Protein 2W2K (pdb70)

Structure (mmCIF, N/CA/C/O backbone):
data_2W2K
#
_entry.id   2W2K
#
_cell.length_a   50.030
_cell.length_b   81.071
_cell.length_c   93.955
_cell.angle_alpha   90.00
_cell.angle_beta   96.27
_cell.angle_gamma   90.00
#
_symmetry.space_group_name_H-M   'P 1 21 1'
#
loop_
_entity.id
_entity.type
_entity.pdbx_description
1 polymer 'D-MANDELATE DEHYDROGENASE'
2 polymer 'D-MANDELATE DEHYDROGENASE'
3 water water
#
loop_
_atom_site.group_PDB
_atom_site.id
_atom_site.type_symbol
_atom_site.label_atom_id
_atom_site.label_alt_id
_atom_site.label_comp_id
_atom_site.label_asym_id
_atom_site.label_entity_id
_atom_site.label_seq_id
_atom_site.pdbx_PDB_ins_code
_atom_site.Cartn_x
_atom_site.Cartn_y
_atom_site.Cartn_z
_atom_site.occupancy
_atom_site.B_iso_or_equiv
_atom_site.auth_seq_id
_atom_site.auth_comp_id
_atom_site.auth_asym_id
_atom_site.auth_atom_id
_atom_site.pdbx_PDB_model_num
ATOM 1 N N . PRO A 1 2 ? 10.764 13.885 22.710 1.00 36.24 2 PRO A N 1
ATOM 2 C CA . PRO A 1 2 ? 11.671 12.739 22.968 1.00 34.23 2 PRO A CA 1
ATOM 3 C C . PRO A 1 2 ? 11.994 12.578 24.453 1.00 32.13 2 PRO A C 1
ATOM 4 O O . PRO A 1 2 ? 12.528 11.528 24.855 1.00 32.86 2 PRO A O 1
ATOM 6 N N . ARG A 1 3 ? 11.654 13.604 25.248 1.00 23.51 3 ARG A N 1
ATOM 7 C CA . ARG A 1 3 ? 11.740 13.563 26.728 1.00 19.79 3 ARG A CA 1
ATOM 8 C C . ARG A 1 3 ? 11.028 12.291 27.251 1.00 15.88 3 ARG A C 1
ATOM 9 O O . ARG A 1 3 ? 9.861 12.051 26.922 1.00 14.81 3 ARG A O 1
ATOM 17 N N . PRO A 1 4 ? 11.731 11.445 28.030 1.00 13.87 4 PRO A N 1
ATOM 18 C CA . PRO A 1 4 ? 10.988 10.336 28.668 1.00 11.65 4 PRO A CA 1
ATOM 19 C C . PRO A 1 4 ? 9.872 10.845 29.610 1.00 13.10 4 PRO A C 1
ATOM 20 O O . PRO A 1 4 ? 9.971 11.972 30.145 1.00 11.78 4 PRO A O 1
ATOM 24 N N . ARG A 1 5 ? 8.841 10.014 29.791 1.00 10.36 5 ARG A N 1
ATOM 25 C CA . ARG A 1 5 ? 7.606 10.342 30.531 1.00 8.96 5 ARG A CA 1
ATOM 26 C C . ARG A 1 5 ? 7.582 9.649 31.909 1.00 8.52 5 ARG A C 1
ATOM 27 O O . ARG A 1 5 ? 7.858 8.442 31.997 1.00 8.64 5 ARG A O 1
ATOM 35 N N . VAL A 1 6 ? 7.278 10.415 32.965 1.00 8.22 6 VAL A N 1
ATOM 36 C CA . VAL A 1 6 ? 7.350 9.926 34.370 1.00 5.88 6 VAL A CA 1
ATOM 37 C C . VAL A 1 6 ? 6.025 10.168 35.130 1.00 6.85 6 VAL A C 1
ATOM 38 O O . VAL A 1 6 ? 5.592 11.307 35.245 1.00 9.78 6 VAL A O 1
ATOM 42 N N . LEU A 1 7 ? 5.401 9.101 35.644 1.00 6.18 7 LEU A N 1
ATOM 43 C CA . LEU A 1 7 ? 4.182 9.219 36.450 1.00 8.65 7 LEU A CA 1
ATOM 44 C C . LEU A 1 7 ? 4.530 9.625 37.895 1.00 9.36 7 LEU A C 1
ATOM 45 O O . LEU A 1 7 ? 5.311 8.939 38.544 1.00 10.14 7 LEU A O 1
ATOM 50 N N . LEU A 1 8 ? 3.949 10.728 38.375 1.00 11.22 8 LEU A N 1
ATOM 51 C CA . LEU A 1 8 ? 4.156 11.210 39.752 1.00 10.31 8 LEU A CA 1
ATOM 52 C C . LEU A 1 8 ? 3.047 10.664 40.687 1.00 9.55 8 LEU A C 1
ATOM 53 O O . LEU A 1 8 ? 1.862 11.003 40.529 1.00 11.89 8 LEU A O 1
ATOM 58 N N . LEU A 1 9 ? 3.430 9.835 41.664 1.00 9.04 9 LEU A N 1
ATOM 59 C CA . LEU A 1 9 ? 2.466 9.291 42.624 1.00 13.36 9 LEU A CA 1
ATOM 60 C C . LEU A 1 9 ? 2.366 10.196 43.841 1.00 14.03 9 LEU A C 1
ATOM 61 O O . LEU A 1 9 ? 3.245 10.171 44.713 1.00 15.93 9 LEU A O 1
ATOM 66 N N . GLY A 1 10 ? 1.289 10.968 43.923 1.00 16.59 10 GLY A N 1
ATOM 67 C CA . GLY A 1 10 ? 1.111 11.891 45.060 1.00 16.21 10 GLY A CA 1
ATOM 68 C C . GLY A 1 10 ? 1.773 13.241 44.873 1.00 17.71 10 GLY A C 1
ATOM 69 O O . GLY A 1 10 ? 2.021 13.667 43.740 1.00 15.20 10 GLY A O 1
ATOM 70 N N . ASP A 1 11 ? 2.065 13.929 45.982 1.00 17.47 11 ASP A N 1
ATOM 71 C CA . ASP A 1 11 ? 2.544 15.325 45.940 1.00 16.83 11 ASP A CA 1
ATOM 72 C C . ASP A 1 11 ? 3.894 15.530 45.240 1.00 14.19 11 ASP A C 1
ATOM 73 O O . ASP A 1 11 ? 4.727 14.609 45.240 1.00 14.70 11 ASP A O 1
ATOM 78 N N . PRO A 1 12 ? 4.129 16.738 44.655 1.00 14.74 12 PRO A N 1
ATOM 79 C CA . PRO A 1 12 ? 5.444 17.134 44.142 1.00 13.76 12 PRO A CA 1
ATOM 80 C C . PRO A 1 12 ? 6.472 17.360 45.271 1.00 14.24 12 PRO A C 1
ATOM 81 O O . PRO A 1 12 ? 6.137 17.219 46.448 1.00 14.40 12 PRO A O 1
ATOM 85 N N . ALA A 1 13 ? 7.709 17.679 44.893 1.00 17.09 13 ALA A N 1
ATOM 86 C CA . ALA A 1 13 ? 8.811 17.842 45.831 1.00 17.72 13 ALA A CA 1
ATOM 87 C C . ALA A 1 13 ? 8.579 19.017 46.778 1.00 21.14 13 ALA A C 1
ATOM 88 O O . ALA A 1 13 ? 7.975 20.023 46.392 1.00 16.62 13 ALA A O 1
ATOM 90 N N . ARG A 1 14 ? 9.074 18.885 48.012 1.00 22.78 14 ARG A N 1
ATOM 91 C CA . ARG A 1 14 ? 8.910 19.925 49.046 1.00 21.89 14 ARG A CA 1
ATOM 92 C C . ARG A 1 14 ? 10.228 20.503 49.554 1.00 22.55 14 ARG A C 1
ATOM 93 O O . ARG A 1 14 ? 10.242 21.584 50.165 1.00 26.74 14 ARG A O 1
ATOM 101 N N . HIS A 1 15 ? 11.332 19.804 49.314 1.00 17.33 15 HIS A N 1
ATOM 102 C CA . HIS A 1 15 ? 12.620 20.197 49.901 1.00 19.43 15 HIS A CA 1
ATOM 103 C C . HIS A 1 15 ? 13.633 20.739 48.898 1.00 21.11 15 HIS A C 1
ATOM 104 O O . HIS A 1 15 ? 14.277 21.756 49.173 1.00 24.48 15 HIS A O 1
ATOM 111 N N . LEU A 1 16 ? 13.780 20.065 47.753 1.00 19.19 16 LEU A N 1
ATOM 112 C CA . LEU A 1 16 ? 14.818 20.397 46.766 1.00 17.62 16 LEU A CA 1
ATOM 113 C C . LEU A 1 16 ? 14.244 21.110 45.526 1.00 20.14 16 LEU A C 1
ATOM 114 O O . LEU A 1 16 ? 13.908 20.470 44.518 1.00 16.94 16 LEU A O 1
ATOM 119 N N . ASP A 1 17 ? 14.136 22.435 45.593 1.00 20.16 17 ASP A N 1
ATOM 120 C CA . ASP A 1 17 ? 13.398 23.184 44.565 1.00 23.42 17 ASP A CA 1
ATOM 121 C C . ASP A 1 17 ? 14.145 23.269 43.233 1.00 23.05 17 ASP A C 1
ATOM 122 O O . ASP A 1 17 ? 13.548 23.026 42.169 1.00 22.91 17 ASP A O 1
ATOM 127 N N . ASP A 1 18 ? 15.439 23.592 43.286 1.00 20.68 18 ASP A N 1
ATOM 128 C CA . ASP A 1 18 ? 16.285 23.629 42.075 1.00 22.69 18 ASP A CA 1
ATOM 129 C C . ASP A 1 18 ? 16.374 22.273 41.364 1.00 21.21 18 ASP A C 1
ATOM 130 O O . ASP A 1 18 ? 16.272 22.205 40.130 1.00 17.81 18 ASP A O 1
ATOM 135 N N . LEU A 1 19 ? 16.583 21.197 42.133 1.00 18.07 19 LEU A N 1
ATOM 136 C CA . LEU A 1 19 ? 16.692 19.856 41.532 1.00 16.36 19 LEU A CA 1
ATOM 137 C C . LEU A 1 19 ? 15.374 19.417 40.881 1.00 13.29 19 LEU A C 1
ATOM 138 O O . LEU A 1 19 ? 15.378 18.818 39.788 1.00 15.71 19 LEU A O 1
ATOM 143 N N . TRP A 1 20 ? 14.254 19.738 41.522 1.00 12.82 20 TRP A N 1
ATOM 144 C CA . TRP A 1 20 ? 12.925 19.391 40.988 1.00 14.60 20 TRP A CA 1
ATOM 145 C C . TRP A 1 20 ? 12.575 20.208 39.710 1.00 16.46 20 TRP A C 1
ATOM 146 O O . TRP A 1 20 ? 11.920 19.691 38.800 1.00 13.30 20 TRP A O 1
ATOM 157 N N . SER A 1 21 ? 12.984 21.480 39.659 1.00 17.52 21 SER A N 1
ATOM 158 C CA . SER A 1 21 ? 12.857 22.285 38.419 1.00 19.99 21 SER A CA 1
ATOM 159 C C . SER A 1 21 ? 13.640 21.698 37.226 1.00 17.97 21 SER A C 1
ATOM 160 O O . SER A 1 21 ? 13.132 21.630 36.092 1.00 18.00 21 SER A O 1
ATOM 163 N N . ASP A 1 22 ? 14.883 21.307 37.490 1.00 17.83 22 ASP A N 1
ATOM 164 C CA . ASP A 1 22 ? 15.747 20.602 36.538 1.00 16.90 22 ASP A CA 1
ATOM 165 C C . ASP A 1 22 ? 15.130 19.273 36.059 1.00 17.55 22 ASP A C 1
ATOM 166 O O . ASP A 1 22 ? 15.224 18.944 34.860 1.00 13.87 22 ASP A O 1
ATOM 171 N N . PHE A 1 23 ? 14.536 18.517 37.003 1.00 12.10 23 PHE A N 1
ATOM 172 C CA . PHE A 1 23 ? 13.901 17.206 36.698 1.00 12.95 23 PHE A CA 1
ATOM 173 C C . PHE A 1 23 ? 12.739 17.389 35.704 1.00 13.95 23 PHE A C 1
ATOM 174 O O . PHE A 1 23 ? 12.586 16.606 34.764 1.00 13.20 23 PHE A O 1
ATOM 182 N N . GLN A 1 24 ? 11.947 18.443 35.913 1.00 14.54 24 GLN A N 1
ATOM 183 C CA . GLN A 1 24 ? 10.761 18.748 35.080 1.00 17.45 24 GLN A CA 1
ATOM 184 C C . GLN A 1 24 ? 11.068 19.292 33.661 1.00 17.52 24 GLN A C 1
ATOM 185 O O . GLN A 1 24 ? 10.175 19.321 32.796 1.00 14.54 24 GLN A O 1
ATOM 191 N N . GLN A 1 25 ? 12.304 19.736 33.440 1.00 19.34 25 GLN A N 1
ATOM 192 C CA . GLN A 1 25 ? 12.817 20.082 32.106 1.00 21.79 25 GLN A CA 1
ATOM 193 C C . GLN A 1 25 ? 13.319 18.835 31.364 1.00 20.74 25 GLN A C 1
ATOM 194 O O . GLN A 1 25 ? 13.044 18.663 30.173 1.00 22.24 25 GLN A O 1
ATOM 200 N N . LYS A 1 26 ? 14.054 17.970 32.064 1.00 17.51 26 LYS A N 1
ATOM 201 C CA . LYS A 1 26 ? 14.598 16.741 31.457 1.00 13.79 26 LYS A CA 1
ATOM 202 C C . LYS A 1 26 ? 13.489 15.743 31.091 1.00 12.86 26 LYS A C 1
ATOM 203 O O . LYS A 1 26 ? 13.606 15.036 30.076 1.00 12.20 26 LYS A O 1
ATOM 209 N N . PHE A 1 27 ? 12.423 15.712 31.909 1.00 10.66 27 PHE A N 1
ATOM 210 C CA . PHE A 1 27 ? 11.370 14.687 31.829 1.00 10.42 27 PHE A CA 1
ATOM 211 C C . PHE A 1 27 ? 10.003 15.334 31.736 1.00 10.76 27 PHE A C 1
ATOM 212 O O . PHE A 1 27 ? 9.787 16.403 32.303 1.00 10.11 27 PHE A O 1
ATOM 220 N N . GLU A 1 28 ? 9.083 14.692 31.017 1.00 8.03 28 GLU A N 1
ATOM 221 C CA . GLU A 1 28 ? 7.638 15.041 31.094 1.00 8.90 28 GLU A CA 1
ATOM 222 C C . GLU A 1 28 ? 6.983 14.367 32.309 1.00 10.39 28 GLU A C 1
ATOM 223 O O . GLU A 1 28 ? 6.771 13.151 32.310 1.00 11.53 28 GLU A O 1
ATOM 229 N N . VAL A 1 29 ? 6.663 15.161 33.342 1.00 8.61 29 VAL A N 1
ATOM 230 C CA . VAL A 1 29 ? 6.089 14.633 34.588 1.00 9.15 29 VAL A CA 1
ATOM 231 C C . VAL A 1 29 ? 4.560 14.741 34.542 1.00 10.74 29 VAL A C 1
ATOM 232 O O . VAL A 1 29 ? 4.024 15.835 34.312 1.00 12.71 29 VAL A O 1
ATOM 236 N N . ILE A 1 30 ? 3.886 13.593 34.739 1.00 10.32 30 ILE A N 1
ATOM 237 C CA . ILE A 1 30 ? 2.422 13.420 34.668 1.00 11.80 30 ILE A CA 1
ATOM 238 C C . ILE A 1 30 ? 1.807 13.158 36.081 1.00 12.65 30 ILE A C 1
ATOM 239 O O . ILE A 1 30 ? 2.031 12.102 36.662 1.00 13.46 30 ILE A O 1
ATOM 244 N N . PRO A 1 31 ? 0.997 14.092 36.631 1.00 13.65 31 PRO A N 1
ATOM 245 C CA . PRO A 1 31 ? 0.359 13.781 37.927 1.00 14.01 31 PRO A CA 1
ATOM 246 C C . PRO A 1 31 ? -0.680 12.645 37.862 1.00 14.05 31 PRO A C 1
ATOM 247 O O . PRO A 1 31 ? -1.564 12.657 36.989 1.00 15.73 31 PRO A O 1
ATOM 251 N N . ALA A 1 32 ? -0.596 11.690 38.790 1.00 11.07 32 ALA A N 1
ATOM 252 C CA . ALA A 1 32 ? -1.545 10.565 38.829 1.00 12.56 32 ALA A CA 1
ATOM 253 C C . ALA A 1 32 ? -2.991 10.971 39.205 1.00 14.22 32 ALA A C 1
ATOM 254 O O . ALA A 1 32 ? -3.948 10.291 38.829 1.00 13.77 32 ALA A O 1
ATOM 256 N N . ASN A 1 33 ? -3.143 12.069 39.949 1.00 13.37 33 ASN A N 1
ATOM 257 C CA . ASN A 1 33 ? -4.479 12.526 40.407 1.00 17.70 33 ASN A CA 1
ATOM 258 C C . ASN A 1 33 ? -5.294 11.409 41.056 1.00 16.54 33 ASN A C 1
ATOM 259 O O . ASN A 1 33 ? -6.447 11.149 40.678 1.00 16.04 33 ASN A O 1
ATOM 264 N N . LEU A 1 34 ? -4.684 10.725 42.024 1.00 15.34 34 LEU A N 1
ATOM 265 C CA . LEU A 1 34 ? -5.268 9.504 42.607 1.00 15.53 34 LEU A CA 1
ATOM 266 C C . LEU A 1 34 ? -6.565 9.778 43.367 1.00 18.57 34 LEU A C 1
ATOM 267 O O . LEU A 1 34 ? -6.703 10.817 44.012 1.00 16.73 34 LEU A O 1
ATOM 272 N N . THR A 1 35 ? -7.507 8.846 43.262 1.00 17.68 35 THR A N 1
ATOM 273 C CA . THR A 1 35 ? -8.715 8.870 44.078 1.00 20.80 35 THR A CA 1
ATOM 274 C C . THR A 1 35 ? -8.712 7.622 44.954 1.00 20.17 35 THR A C 1
ATOM 275 O O . THR A 1 35 ? -8.471 7.722 46.161 1.00 21.87 35 THR A O 1
ATOM 279 N N . THR A 1 36 ? -8.913 6.453 44.339 1.00 19.15 36 THR A N 1
ATOM 280 C CA . THR A 1 36 ? -8.953 5.155 45.035 1.00 22.38 36 THR A CA 1
ATOM 281 C C . THR A 1 36 ? -8.122 4.099 44.302 1.00 22.19 36 THR A C 1
ATOM 282 O O . THR A 1 36 ? -7.727 4.311 43.144 1.00 20.09 36 THR A O 1
ATOM 286 N N . HIS A 1 37 ? -7.888 2.957 44.959 1.00 18.87 37 HIS A N 1
ATOM 287 C CA . HIS A 1 37 ? -7.133 1.848 44.364 1.00 20.57 37 HIS A CA 1
ATOM 288 C C . HIS A 1 37 ? -7.819 1.315 43.104 1.00 22.07 37 HIS A C 1
ATOM 289 O O . HIS A 1 37 ? -7.165 1.115 42.063 1.00 18.90 37 HIS A O 1
ATOM 296 N N . ASP A 1 38 ? -9.135 1.105 43.198 1.00 19.65 38 ASP A N 1
ATOM 297 C CA . ASP A 1 38 ? -9.928 0.615 42.077 1.00 23.20 38 ASP A CA 1
ATOM 298 C C . ASP A 1 38 ? -10.006 1.617 40.923 1.00 21.99 38 ASP A C 1
ATOM 299 O O . ASP A 1 38 ? -9.974 1.233 39.745 1.00 20.84 38 ASP A O 1
ATOM 304 N N . GLY A 1 39 ? -10.103 2.896 41.262 1.00 18.05 39 GLY A N 1
ATOM 305 C CA . GLY A 1 39 ? -10.072 3.969 40.257 1.00 20.78 39 GLY A CA 1
ATOM 306 C C . GLY A 1 39 ? -8.747 4.032 39.488 1.00 15.97 39 GLY A C 1
ATOM 307 O O . GLY A 1 39 ? -8.734 4.300 38.286 1.00 16.87 39 GLY A O 1
ATOM 308 N N . PHE A 1 40 ? -7.632 3.798 40.186 1.00 17.82 40 PHE A N 1
ATOM 309 C CA . PHE A 1 40 ? -6.275 3.786 39.561 1.00 16.21 40 PHE A CA 1
ATOM 310 C C . PHE A 1 40 ? -6.103 2.603 38.608 1.00 15.73 40 PHE A C 1
ATOM 311 O O . PHE A 1 40 ? -5.602 2.773 37.499 1.00 13.81 40 PHE A O 1
ATOM 319 N N . LYS A 1 41 ? -6.535 1.412 39.027 1.00 14.45 41 LYS A N 1
ATOM 320 C CA . LYS A 1 41 ? -6.562 0.235 38.141 1.00 16.20 41 LYS A CA 1
ATOM 321 C C . LYS A 1 41 ? -7.348 0.509 36.848 1.00 16.05 41 LYS A C 1
ATOM 322 O O . LYS A 1 41 ? -6.896 0.154 35.750 1.00 13.64 41 LYS A O 1
ATOM 328 N N . GLN A 1 42 ? -8.502 1.168 36.965 1.00 15.80 42 GLN A N 1
ATOM 329 C CA . GLN A 1 42 ? -9.327 1.444 35.765 1.00 16.31 42 GLN A CA 1
ATOM 330 C C . GLN A 1 42 ? -8.663 2.485 34.837 1.00 15.54 42 GLN A C 1
ATOM 331 O O . GLN A 1 42 ? -8.713 2.370 33.605 1.00 15.26 42 GLN A O 1
ATOM 337 N N . ALA A 1 43 ? -8.012 3.473 35.432 1.00 14.36 43 ALA A N 1
ATOM 338 C CA . ALA A 1 43 ? -7.262 4.474 34.656 1.00 15.25 43 ALA A CA 1
ATOM 339 C C . ALA A 1 43 ? -6.125 3.819 33.836 1.00 14.26 43 ALA A C 1
ATOM 340 O O . ALA A 1 43 ? -5.922 4.159 32.654 1.00 14.74 43 ALA A O 1
ATOM 342 N N . LEU A 1 44 ? -5.394 2.880 34.451 1.00 12.42 44 LEU A N 1
ATOM 343 C CA . LEU A 1 44 ? -4.375 2.080 33.735 1.00 14.39 44 LEU A CA 1
ATOM 344 C C . LEU A 1 44 ? -4.956 1.246 32.563 1.00 16.43 44 LEU A C 1
ATOM 345 O O . LEU A 1 44 ? -4.409 1.247 31.442 1.00 15.77 44 LEU A O 1
ATOM 350 N N . ARG A 1 45 ? -6.047 0.528 32.823 1.00 15.09 45 ARG A N 1
ATOM 351 C CA . ARG A 1 45 ? -6.715 -0.276 31.779 1.00 18.66 45 ARG A CA 1
ATOM 352 C C . ARG A 1 45 ? -7.149 0.577 30.587 1.00 15.01 45 ARG A C 1
ATOM 353 O O . ARG A 1 45 ? -7.093 0.127 29.439 1.00 18.10 45 ARG A O 1
ATOM 361 N N . GLU A 1 46 ? -7.596 1.799 30.865 1.00 17.09 46 GLU A N 1
ATOM 362 C CA . GLU A 1 46 ? -8.091 2.703 29.820 1.00 19.55 46 GLU A CA 1
ATOM 363 C C . GLU A 1 46 ? -6.985 3.530 29.149 1.00 17.52 46 GLU A C 1
ATOM 364 O O . GLU A 1 46 ? -7.284 4.406 28.315 1.00 16.26 46 GLU A O 1
ATOM 370 N N . LYS A 1 47 ? -5.730 3.275 29.528 1.00 14.77 47 LYS A N 1
ATOM 371 C CA . LYS A 1 47 ? -4.558 4.032 29.020 1.00 15.42 47 LYS A CA 1
ATOM 372 C C . LYS A 1 47 ? -4.685 5.541 29.242 1.00 13.87 47 LYS A C 1
ATOM 373 O O . LYS A 1 47 ? -4.269 6.337 28.399 1.00 15.06 47 LYS A O 1
ATOM 379 N N . ARG A 1 48 ? -5.229 5.939 30.397 1.00 14.74 48 ARG A N 1
ATOM 380 C CA . ARG A 1 48 ? -5.511 7.357 30.674 1.00 14.42 48 ARG A CA 1
ATOM 381 C C . ARG A 1 48 ? -4.253 8.232 30.625 1.00 14.49 48 ARG A C 1
ATOM 382 O O . ARG A 1 48 ? -4.319 9.372 30.166 1.00 15.87 48 ARG A O 1
ATOM 390 N N . TYR A 1 49 ? -3.125 7.697 31.106 1.00 11.37 49 TYR A N 1
ATOM 391 C CA . TYR A 1 49 ? -1.849 8.448 31.204 1.00 11.66 49 TYR A CA 1
ATOM 392 C C . TYR A 1 49 ? -0.915 8.294 29.975 1.00 11.06 49 TYR A C 1
ATOM 393 O O . TYR A 1 49 ? 0.153 8.934 29.913 1.00 11.55 49 TYR A O 1
ATOM 402 N N . GLY A 1 50 ? -1.302 7.461 29.010 1.00 10.31 50 GLY A N 1
ATOM 403 C CA . GLY A 1 50 ? -0.417 7.159 27.854 1.00 10.44 50 GLY A CA 1
ATOM 404 C C . GLY A 1 50 ? 0.720 6.221 28.269 1.00 12.03 50 GLY A C 1
ATOM 405 O O . GLY A 1 50 ? 0.744 5.744 29.405 1.00 10.57 50 GLY A O 1
ATOM 406 N N . ASP A 1 51 ? 1.661 5.959 27.358 1.00 9.52 51 ASP A N 1
ATOM 407 C CA . ASP A 1 51 ? 2.870 5.162 27.686 1.00 9.82 51 ASP A CA 1
ATOM 408 C C . ASP A 1 51 ? 3.815 6.019 28.532 1.00 9.27 51 ASP A C 1
ATOM 409 O O . ASP A 1 51 ? 4.173 7.135 28.113 1.00 11.47 51 ASP A O 1
ATOM 414 N N . PHE A 1 52 ? 4.227 5.500 29.695 1.00 9.42 52 PHE A N 1
ATOM 415 C CA . PHE A 1 52 ? 5.301 6.133 30.504 1.00 7.11 52 PHE A CA 1
ATOM 416 C C . PHE A 1 52 ? 6.444 5.141 30.801 1.00 9.54 52 PHE A C 1
ATOM 417 O O . PHE A 1 52 ? 6.224 3.920 30.796 1.00 9.94 52 PHE A O 1
ATOM 425 N N . GLU A 1 53 ? 7.643 5.684 31.062 1.00 7.99 53 GLU A N 1
ATOM 426 C CA . GLU A 1 53 ? 8.877 4.891 31.238 1.00 9.12 53 GLU A CA 1
ATOM 427 C C . GLU A 1 53 ? 9.358 4.800 32.696 1.00 11.66 53 GLU A C 1
ATOM 428 O O . GLU A 1 53 ? 10.193 3.945 33.028 1.00 6.51 53 GLU A O 1
ATOM 434 N N . ALA A 1 54 ? 8.812 5.653 33.567 1.00 9.02 54 ALA A N 1
ATOM 435 C CA . ALA A 1 54 ? 9.201 5.616 34.986 1.00 7.77 54 ALA A CA 1
ATOM 436 C C . ALA A 1 54 ? 8.048 6.030 35.894 1.00 9.68 54 ALA A C 1
ATOM 437 O O . ALA A 1 54 ? 7.099 6.700 35.449 1.00 8.71 54 ALA A O 1
ATOM 439 N N . ILE A 1 55 ? 8.141 5.627 37.169 1.00 6.96 55 ILE A N 1
ATOM 440 C CA . ILE A 1 55 ? 7.246 6.115 38.241 1.00 7.64 55 ILE A CA 1
ATOM 441 C C . ILE A 1 55 ? 8.137 6.686 39.354 1.00 8.97 55 ILE A C 1
ATOM 442 O O . ILE A 1 55 ? 9.165 6.070 39.701 1.00 7.71 55 ILE A O 1
ATOM 447 N N . ILE A 1 56 ? 7.761 7.853 39.902 1.00 8.41 56 ILE A N 1
ATOM 448 C CA . ILE A 1 56 ? 8.465 8.439 41.075 1.00 9.89 56 ILE A CA 1
ATOM 449 C C . ILE A 1 56 ? 7.518 8.663 42.271 1.00 10.86 56 ILE A C 1
ATOM 450 O O . ILE A 1 56 ? 6.337 9.018 42.098 1.00 8.40 56 ILE A O 1
ATOM 455 N N . LYS A 1 57 ? 8.035 8.450 43.483 1.00 8.70 57 LYS A N 1
ATOM 456 C CA . LYS A 1 57 ? 7.230 8.531 44.729 1.00 12.08 57 LYS A CA 1
ATOM 457 C C . LYS A 1 57 ? 8.098 9.238 45.775 1.00 10.54 57 LYS A C 1
ATOM 458 O O . LYS A 1 57 ? 9.059 8.645 46.299 1.00 7.94 57 LYS A O 1
ATOM 464 N N . LEU A 1 58 ? 7.794 10.517 46.039 1.00 12.27 58 LEU A N 1
ATOM 465 C CA . LEU A 1 58 ? 8.757 11.426 46.697 1.00 13.49 58 LEU A CA 1
ATOM 466 C C . LEU A 1 58 ? 8.766 11.418 48.247 1.00 11.56 58 LEU A C 1
ATOM 467 O O . LEU A 1 58 ? 9.687 11.968 48.862 1.00 15.75 58 LEU A O 1
ATOM 472 N N . ALA A 1 59 ? 7.784 10.767 48.854 1.00 14.42 59 ALA A N 1
ATOM 473 C CA . ALA A 1 59 ? 7.748 10.609 50.327 1.00 12.72 59 ALA A CA 1
ATOM 474 C C . ALA A 1 59 ? 7.024 9.333 50.698 1.00 12.15 59 ALA A C 1
ATOM 475 O O . ALA A 1 59 ? 6.193 8.855 49.939 1.00 10.96 59 ALA A O 1
ATOM 477 N N . VAL A 1 60 ? 7.314 8.815 51.894 1.00 12.53 60 VAL A N 1
ATOM 478 C CA . VAL A 1 60 ? 6.661 7.608 52.425 1.00 13.12 60 VAL A CA 1
ATOM 479 C C . VAL A 1 60 ? 5.126 7.679 52.483 1.00 13.58 60 VAL A C 1
ATOM 480 O O . VAL A 1 60 ? 4.442 6.712 52.138 1.00 16.52 60 VAL A O 1
ATOM 484 N N . GLU A 1 61 ? 4.607 8.829 52.912 1.00 17.13 61 GLU A N 1
ATOM 485 C CA . GLU A 1 61 ? 3.173 9.053 53.090 1.00 18.64 61 GLU A CA 1
ATOM 486 C C . GLU A 1 61 ? 2.439 9.496 51.807 1.00 18.70 61 GLU A C 1
ATOM 487 O O . GLU A 1 61 ? 1.222 9.725 51.839 1.00 19.82 61 GLU A O 1
ATOM 493 N N . ASN A 1 62 ? 3.178 9.638 50.703 1.00 16.28 62 ASN A N 1
ATOM 494 C CA . ASN A 1 62 ? 2.615 10.073 49.405 1.00 17.02 62 ASN A CA 1
ATOM 495 C C . ASN A 1 62 ? 2.085 8.872 48.601 1.00 16.73 62 ASN A C 1
ATOM 496 O O . ASN A 1 62 ? 2.757 7.821 48.532 1.00 16.50 62 ASN A O 1
ATOM 501 N N . GLY A 1 63 ? 0.909 9.035 47.969 1.00 15.07 63 GLY A N 1
ATOM 502 C CA . GLY A 1 63 ? 0.362 8.047 47.034 1.00 15.63 63 GLY A CA 1
ATOM 503 C C . GLY A 1 63 ? -0.227 6.786 47.650 1.00 18.51 63 GLY A C 1
ATOM 504 O O . GLY A 1 63 ? -0.332 5.735 46.988 1.00 17.26 63 GLY A O 1
ATOM 505 N N . THR A 1 64 ? -0.622 6.881 48.918 1.00 17.24 64 THR A N 1
ATOM 506 C CA . THR A 1 64 ? -1.148 5.720 49.631 1.00 16.34 64 THR A CA 1
ATOM 507 C C . THR A 1 64 ? -2.513 5.276 49.094 1.00 17.38 64 THR A C 1
ATOM 508 O O . THR A 1 64 ? -2.909 4.118 49.300 1.00 16.94 64 THR A O 1
ATOM 512 N N . GLU A 1 65 ? -3.211 6.178 48.394 1.00 17.34 65 GLU A N 1
ATOM 513 C CA . GLU A 1 65 ? -4.504 5.854 47.747 1.00 20.24 65 GLU A CA 1
ATOM 514 C C . GLU A 1 65 ? -4.404 4.719 46.712 1.00 20.70 65 GLU A C 1
ATOM 515 O O . GLU A 1 65 ? -5.392 4.047 46.405 1.00 20.95 65 GLU A O 1
ATOM 521 N N . SER A 1 66 ? -3.199 4.498 46.195 1.00 19.58 66 SER A N 1
ATOM 522 C CA . SER A 1 66 ? -2.972 3.468 45.187 1.00 20.80 66 SER A CA 1
ATOM 523 C C . SER A 1 66 ? -2.775 2.076 45.789 1.00 20.82 66 SER A C 1
ATOM 524 O O . SER A 1 66 ? -2.802 1.080 45.060 1.00 17.86 66 SER A O 1
ATOM 527 N N . TYR A 1 67 ? -2.578 1.998 47.111 1.00 18.91 67 TYR A N 1
ATOM 528 C CA . TYR A 1 67 ? -2.197 0.730 47.737 1.00 19.58 67 TYR A CA 1
ATOM 529 C C . TYR A 1 67 ? -3.355 -0.280 47.721 1.00 17.61 67 TYR A C 1
ATOM 530 O O . TYR A 1 67 ? -4.507 0.117 47.857 1.00 18.41 67 TYR A O 1
ATOM 539 N N . PRO A 1 68 ? -3.050 -1.589 47.586 1.00 18.48 68 PRO A N 1
ATOM 540 C CA . PRO A 1 68 ? -1.720 -2.194 47.455 1.00 18.46 68 PRO A CA 1
ATOM 541 C C . PRO A 1 68 ? -1.227 -2.284 46.004 1.00 18.39 68 PRO A C 1
ATOM 542 O O . PRO A 1 68 ? -2.043 -2.363 45.076 1.00 14.99 68 PRO A O 1
ATOM 546 N N . TRP A 1 69 ? 0.098 -2.282 45.830 1.00 17.30 69 TRP A N 1
ATOM 547 C CA . TRP A 1 69 ? 0.730 -2.638 44.558 1.00 14.76 69 TRP A CA 1
ATOM 548 C C . TRP A 1 69 ? 0.830 -4.160 44.439 1.00 15.64 69 TRP A C 1
ATOM 549 O O . TRP A 1 69 ? 1.916 -4.734 44.534 1.00 12.47 69 TRP A O 1
ATOM 560 N N . ASN A 1 70 ? -0.324 -4.802 44.230 1.00 16.04 70 ASN A N 1
ATOM 561 C CA . ASN A 1 70 ? -0.415 -6.260 44.085 1.00 17.45 70 ASN A CA 1
ATOM 562 C C . ASN A 1 70 ? -0.215 -6.718 42.631 1.00 19.36 70 ASN A C 1
ATOM 563 O O . ASN A 1 70 ? -0.081 -5.887 41.726 1.00 17.42 70 ASN A O 1
ATOM 568 N N . ALA A 1 71 ? -0.173 -8.032 42.411 1.00 20.08 71 ALA A N 1
ATOM 569 C CA . ALA A 1 71 ? 0.068 -8.559 41.063 1.00 19.03 71 ALA A CA 1
ATOM 570 C C . ALA A 1 71 ? -1.056 -8.115 40.132 1.00 18.56 71 ALA A C 1
ATOM 571 O O . ALA A 1 71 ? -0.816 -7.845 38.941 1.00 19.50 71 ALA A O 1
ATOM 573 N N . ASP A 1 72 ? -2.266 -7.992 40.689 1.00 17.04 72 ASP A N 1
ATOM 574 C CA . ASP A 1 72 ? -3.445 -7.584 39.897 1.00 19.45 72 ASP A CA 1
ATOM 575 C C . ASP A 1 72 ? -3.276 -6.184 39.285 1.00 20.58 72 ASP A C 1
ATOM 576 O O . ASP A 1 72 ? -3.458 -5.999 38.079 1.00 18.63 72 ASP A O 1
ATOM 581 N N . LEU A 1 73 ? -2.927 -5.207 40.120 1.00 17.56 73 LEU A N 1
ATOM 582 C CA . LEU A 1 73 ? -2.669 -3.847 39.641 1.00 15.72 73 LEU A CA 1
ATOM 583 C C . LEU A 1 73 ? -1.476 -3.793 38.669 1.00 14.08 73 LEU A C 1
ATOM 584 O O . LEU A 1 73 ? -1.516 -3.105 37.624 1.00 13.42 73 LEU A O 1
ATOM 589 N N . ILE A 1 74 ? -0.408 -4.502 39.019 1.00 15.94 74 ILE A N 1
ATOM 590 C CA . ILE A 1 74 ? 0.837 -4.484 38.227 1.00 14.88 74 ILE A CA 1
ATOM 591 C C . ILE A 1 74 ? 0.628 -5.002 36.784 1.00 15.43 74 ILE A C 1
ATOM 592 O O . ILE A 1 74 ? 1.340 -4.587 35.845 1.00 12.53 74 ILE A O 1
ATOM 597 N N . SER A 1 75 ? -0.342 -5.904 36.616 1.00 15.01 75 SER A N 1
ATOM 598 C CA . SER A 1 75 ? -0.658 -6.502 35.305 1.00 16.23 75 SER A CA 1
ATOM 599 C C . SER A 1 75 ? -1.226 -5.488 34.289 1.00 17.70 75 SER A C 1
ATOM 600 O O . SER A 1 75 ? -1.208 -5.732 33.064 1.00 18.72 75 SER A O 1
ATOM 603 N N . HIS A 1 76 ? -1.700 -4.346 34.780 1.00 14.70 76 HIS A N 1
ATOM 604 C CA . HIS A 1 76 ? -2.212 -3.271 33.907 1.00 14.40 76 HIS A CA 1
ATOM 605 C C . HIS A 1 76 ? -1.225 -2.139 33.556 1.00 15.30 76 HIS A C 1
ATOM 606 O O . HIS A 1 76 ? -1.593 -1.192 32.836 1.00 12.91 76 HIS A O 1
ATOM 613 N N . LEU A 1 77 ? 0.022 -2.227 34.027 1.00 12.68 77 LEU A N 1
ATOM 614 C CA . LEU A 1 77 ? 1.011 -1.165 33.717 1.00 11.79 77 LEU A CA 1
ATOM 615 C C . LEU A 1 77 ? 1.426 -1.211 32.230 1.00 13.16 77 LEU A C 1
ATOM 616 O O . LEU A 1 77 ? 1.470 -2.313 31.633 1.00 11.92 77 LEU A O 1
ATOM 621 N N . PRO A 1 78 ? 1.722 -0.038 31.626 1.00 11.82 78 PRO A N 1
ATOM 622 C CA . PRO A 1 78 ? 2.091 -0.049 30.196 1.00 9.93 78 PRO A CA 1
ATOM 623 C C . PRO A 1 78 ? 3.414 -0.789 29.909 1.00 12.82 78 PRO A C 1
ATOM 624 O O . PRO A 1 78 ? 4.334 -0.787 30.748 1.00 10.46 78 PRO A O 1
ATOM 628 N N . SER A 1 79 ? 3.487 -1.423 28.730 1.00 11.33 79 SER A N 1
ATOM 629 C CA . SER A 1 79 ? 4.676 -2.181 28.288 1.00 12.38 79 SER A CA 1
ATOM 630 C C . SER A 1 79 ? 5.969 -1.361 28.151 1.00 11.66 79 SER A C 1
ATOM 631 O O . SER A 1 79 ? 7.071 -1.934 28.071 1.00 12.58 79 SER A O 1
ATOM 634 N N . SER A 1 80 ? 5.831 -0.036 28.146 1.00 9.03 80 SER A N 1
ATOM 635 C CA . SER A 1 80 ? 6.956 0.921 28.046 1.00 7.99 80 SER A CA 1
ATOM 636 C C . SER A 1 80 ? 7.723 1.104 29.366 1.00 6.37 80 SER A C 1
ATOM 637 O O . SER A 1 80 ? 8.819 1.675 29.376 1.00 7.34 80 SER A O 1
ATOM 640 N N . LEU A 1 81 ? 7.154 0.626 30.478 1.00 6.91 81 LEU A N 1
ATOM 641 C CA . LEU A 1 81 ? 7.702 0.936 31.811 1.00 7.48 81 LEU A CA 1
ATOM 642 C C . LEU A 1 81 ? 9.050 0.227 32.107 1.00 8.33 81 LEU A C 1
ATOM 643 O O . LEU A 1 81 ? 9.170 -1.005 31.961 1.00 8.82 81 LEU A O 1
ATOM 648 N N . LYS A 1 82 ? 10.050 1.012 32.516 1.00 9.47 82 LYS A N 1
ATOM 649 C CA . LYS A 1 82 ? 11.383 0.477 32.809 1.00 10.72 82 LYS A CA 1
ATOM 650 C C . LYS A 1 82 ? 11.822 0.543 34.289 1.00 10.93 82 LYS A C 1
ATOM 651 O O . LYS A 1 82 ? 12.606 -0.320 34.727 1.00 11.00 82 LYS A O 1
ATOM 657 N N . VAL A 1 83 ? 11.397 1.581 35.028 1.00 7.95 83 VAL A N 1
ATOM 658 C CA . VAL A 1 83 ? 11.936 1.819 36.407 1.00 8.45 83 VAL A CA 1
ATOM 659 C C . VAL A 1 83 ? 10.933 2.533 37.357 1.00 9.69 83 VAL A C 1
ATOM 660 O O . VAL A 1 83 ? 10.151 3.362 36.897 1.00 8.68 83 VAL A O 1
ATOM 664 N N . PHE A 1 84 ? 10.955 2.178 38.658 1.00 8.66 84 PHE A N 1
ATOM 665 C CA . PHE A 1 84 ? 10.096 2.764 39.718 1.00 9.71 84 PHE A CA 1
ATOM 666 C C . PHE A 1 84 ? 11.067 3.102 40.869 1.00 11.43 84 PHE A C 1
ATOM 667 O O . PHE A 1 84 ? 11.703 2.194 41.428 1.00 9.42 84 PHE A O 1
ATOM 675 N N . ALA A 1 85 ? 11.192 4.393 41.207 1.00 8.53 85 ALA A N 1
ATOM 676 C CA . ALA A 1 85 ? 12.031 4.829 42.348 1.00 10.25 85 ALA A CA 1
ATOM 677 C C . ALA A 1 85 ? 11.176 5.446 43.467 1.00 10.63 85 ALA A C 1
ATOM 678 O O . ALA A 1 85 ? 10.304 6.286 43.190 1.00 9.24 85 ALA A O 1
ATOM 680 N N . ALA A 1 86 ? 11.448 5.055 44.724 1.00 11.43 86 ALA A N 1
ATOM 681 C CA . ALA A 1 86 ? 10.615 5.442 45.873 1.00 10.36 86 ALA A CA 1
ATOM 682 C C . ALA A 1 86 ? 11.410 5.880 47.105 1.00 10.83 86 ALA A C 1
ATOM 683 O O . ALA A 1 86 ? 12.477 5.321 47.401 1.00 9.97 86 ALA A O 1
ATOM 685 N N . ALA A 1 87 ? 10.865 6.871 47.812 1.00 11.48 87 ALA A N 1
ATOM 686 C CA . ALA A 1 87 ? 11.344 7.300 49.136 1.00 10.66 87 ALA A CA 1
ATOM 687 C C . ALA A 1 87 ? 11.221 6.147 50.148 1.00 11.99 87 ALA A C 1
ATOM 688 O O . ALA A 1 87 ? 10.355 5.278 49.993 1.00 14.12 87 ALA A O 1
ATOM 690 N N . GLY A 1 88 ? 12.036 6.173 51.207 1.00 12.19 88 GLY A N 1
ATOM 691 C CA . GLY A 1 88 ? 11.935 5.176 52.291 1.00 14.87 88 GLY A CA 1
ATOM 692 C C . GLY A 1 88 ? 12.858 3.976 52.107 1.00 19.79 88 GLY A C 1
ATOM 693 O O . GLY A 1 88 ? 13.406 3.763 51.021 1.00 15.84 88 GLY A O 1
ATOM 694 N N . ALA A 1 89 ? 13.028 3.193 53.172 1.00 17.79 89 ALA A N 1
ATOM 695 C CA . ALA A 1 89 ? 13.785 1.953 53.101 1.00 21.46 89 ALA A CA 1
ATOM 696 C C . ALA A 1 89 ? 12.850 0.751 52.880 1.00 22.83 89 ALA A C 1
ATOM 697 O O . ALA A 1 89 ? 13.137 -0.140 52.065 1.00 23.22 89 ALA A O 1
ATOM 699 N N . GLY A 1 90 ? 11.719 0.742 53.587 1.00 22.74 90 GLY A N 1
ATOM 700 C CA . GLY A 1 90 ? 10.743 -0.346 53.476 1.00 22.84 90 GLY A CA 1
ATOM 701 C C . GLY A 1 90 ? 9.797 -0.212 52.288 1.00 22.62 90 GLY A C 1
ATOM 702 O O . GLY A 1 90 ? 9.577 0.890 51.776 1.00 21.45 90 GLY A O 1
ATOM 703 N N . PHE A 1 91 ? 9.226 -1.341 51.864 1.00 21.44 91 PHE A N 1
ATOM 704 C CA . PHE A 1 91 ? 8.233 -1.366 50.772 1.00 20.96 91 PHE A CA 1
ATOM 705 C C . PHE A 1 91 ? 7.200 -2.512 50.946 1.00 21.28 91 PHE A C 1
ATOM 706 O O . PHE A 1 91 ? 6.976 -3.312 50.028 1.00 22.20 91 PHE A O 1
ATOM 714 N N . ASP A 1 92 ? 6.581 -2.569 52.132 1.00 19.69 92 ASP A N 1
ATOM 715 C CA . ASP A 1 92 ? 5.551 -3.580 52.485 1.00 22.61 92 ASP A CA 1
ATOM 716 C C . ASP A 1 92 ? 4.314 -3.573 51.579 1.00 21.12 92 ASP A C 1
ATOM 717 O O . ASP A 1 92 ? 3.653 -4.602 51.404 1.00 21.77 92 ASP A O 1
ATOM 722 N N . TRP A 1 93 ? 4.006 -2.399 51.035 1.00 17.66 93 TRP A N 1
ATOM 723 C CA . TRP A 1 93 ? 2.876 -2.182 50.135 1.00 17.72 93 TRP A CA 1
ATOM 724 C C . TRP A 1 93 ? 3.094 -2.729 48.707 1.00 16.33 93 TRP A C 1
ATOM 725 O O . TRP A 1 93 ? 2.173 -2.637 47.881 1.00 16.93 93 TRP A O 1
ATOM 736 N N . LEU A 1 94 ? 4.288 -3.282 48.434 1.00 13.59 94 LEU A N 1
ATOM 737 C CA . LEU A 1 94 ? 4.720 -3.667 47.069 1.00 16.04 94 LEU A CA 1
ATOM 738 C C . LEU A 1 94 ? 5.063 -5.150 46.903 1.00 15.97 94 LEU A C 1
ATOM 739 O O . LEU A 1 94 ? 5.890 -5.687 47.657 1.00 16.61 94 LEU A O 1
ATOM 744 N N . ASP A 1 95 ? 4.475 -5.794 45.889 1.00 14.48 95 ASP A N 1
ATOM 745 C CA . ASP A 1 95 ? 4.884 -7.150 45.483 1.00 15.53 95 ASP A CA 1
ATOM 746 C C . ASP A 1 95 ? 6.052 -7.034 44.494 1.00 14.41 95 ASP A C 1
ATOM 747 O O . ASP A 1 95 ? 5.838 -6.920 43.265 1.00 15.68 95 ASP A O 1
ATOM 752 N N . LEU A 1 96 ? 7.276 -7.014 45.037 1.00 13.96 96 LEU A N 1
ATOM 753 C CA . LEU A 1 96 ? 8.507 -6.770 44.249 1.00 15.79 96 LEU A CA 1
ATOM 754 C C . LEU A 1 96 ? 8.789 -7.884 43.237 1.00 16.71 96 LEU A C 1
ATOM 755 O O . LEU A 1 96 ? 9.176 -7.597 42.094 1.00 14.86 96 LEU A O 1
ATOM 760 N N . ASP A 1 97 ? 8.598 -9.146 43.642 1.00 12.33 97 ASP A N 1
ATOM 761 C CA . ASP A 1 97 ? 8.707 -10.269 42.692 1.00 15.97 97 ASP A CA 1
ATOM 762 C C . ASP A 1 97 ? 7.768 -10.108 41.464 1.00 14.28 97 ASP A C 1
ATOM 763 O O . ASP A 1 97 ? 8.188 -10.340 40.331 1.00 16.59 97 ASP A O 1
ATOM 768 N N . ALA A 1 98 ? 6.520 -9.697 41.681 1.00 14.17 98 ALA A N 1
ATOM 769 C CA . ALA A 1 98 ? 5.585 -9.486 40.570 1.00 15.36 98 ALA A CA 1
ATOM 770 C C . ALA A 1 98 ? 6.017 -8.320 39.653 1.00 15.48 98 ALA A C 1
ATOM 771 O O . ALA A 1 98 ? 5.888 -8.407 38.423 1.00 13.09 98 ALA A O 1
ATOM 773 N N . LEU A 1 99 ? 6.519 -7.240 40.256 1.00 12.68 99 LEU A N 1
ATOM 774 C CA . LEU A 1 99 ? 7.058 -6.092 39.492 1.00 11.96 99 LEU A CA 1
ATOM 775 C C . LEU A 1 99 ? 8.273 -6.509 38.613 1.00 8.66 99 LEU A C 1
ATOM 776 O O . LEU A 1 99 ? 8.330 -6.177 37.418 1.00 10.18 99 LEU A O 1
ATOM 781 N N . ASN A 1 100 ? 9.204 -7.272 39.199 1.00 11.11 100 ASN A N 1
ATOM 782 C CA . ASN A 1 100 ? 10.401 -7.764 38.496 1.00 11.58 100 ASN A CA 1
ATOM 783 C C . ASN A 1 100 ? 10.053 -8.779 37.372 1.00 10.71 100 ASN A C 1
ATOM 784 O O . ASN A 1 100 ? 10.715 -8.815 36.316 1.00 11.87 100 ASN A O 1
ATOM 789 N N . GLU A 1 101 ? 9.030 -9.598 37.606 1.00 13.97 101 GLU A N 1
ATOM 790 C CA . GLU A 1 101 ? 8.555 -10.557 36.581 1.00 15.43 101 GLU A CA 1
ATOM 791 C C . GLU A 1 101 ? 8.013 -9.848 35.323 1.00 17.30 101 GLU A C 1
ATOM 792 O O . GLU A 1 101 ? 8.063 -10.398 34.216 1.00 17.57 101 GLU A O 1
ATOM 798 N N . ARG A 1 102 ? 7.492 -8.634 35.498 1.00 17.38 102 ARG A N 1
ATOM 799 C CA . ARG A 1 102 ? 7.058 -7.793 34.369 1.00 16.25 102 ARG A CA 1
ATOM 800 C C . ARG A 1 102 ? 8.195 -6.965 33.752 1.00 15.72 102 ARG A C 1
ATOM 801 O O . ARG A 1 102 ? 7.958 -6.123 32.875 1.00 16.04 102 ARG A O 1
ATOM 809 N N . GLY A 1 103 ? 9.426 -7.227 34.190 1.00 13.23 103 GLY A N 1
ATOM 810 C CA . GLY A 1 103 ? 10.640 -6.602 33.617 1.00 12.70 103 GLY A CA 1
ATOM 811 C C . GLY A 1 103 ? 10.948 -5.184 34.098 1.00 13.79 103 GLY A C 1
ATOM 812 O O . GLY A 1 103 ? 11.788 -4.493 33.499 1.00 14.63 103 GLY A O 1
ATOM 813 N N . VAL A 1 104 ? 10.308 -4.770 35.201 1.00 10.27 104 VAL A N 1
ATOM 814 C CA . VAL A 1 104 ? 10.496 -3.411 35.786 1.00 9.65 104 VAL A CA 1
ATOM 815 C C . VAL A 1 104 ? 11.521 -3.383 36.955 1.00 11.07 104 VAL A C 1
ATOM 816 O O . VAL A 1 104 ? 11.390 -4.164 37.935 1.00 9.41 104 VAL A O 1
ATOM 820 N N . ALA A 1 105 ? 12.518 -2.485 36.847 1.00 8.85 105 ALA A N 1
ATOM 821 C CA . ALA A 1 105 ? 13.553 -2.270 37.887 1.00 9.31 105 ALA A CA 1
ATOM 822 C C . ALA A 1 105 ? 13.014 -1.420 39.011 1.00 9.48 105 ALA A C 1
ATOM 823 O O . ALA A 1 105 ? 12.287 -0.455 38.758 1.00 9.95 105 ALA A O 1
ATOM 825 N N . PHE A 1 106 ? 13.364 -1.777 40.255 1.00 10.24 106 PHE A N 1
ATOM 826 C CA . PHE A 1 106 ? 12.985 -0.982 41.443 1.00 8.71 106 PHE A CA 1
ATOM 827 C C . PHE A 1 106 ? 14.221 -0.383 42.168 1.00 9.51 106 PHE A C 1
ATOM 828 O O . PHE A 1 106 ? 15.288 -0.999 42.214 1.00 11.88 106 PHE A O 1
ATOM 836 N N . ALA A 1 107 ? 14.075 0.846 42.677 1.00 9.51 107 ALA A N 1
ATOM 837 C CA . ALA A 1 107 ? 15.040 1.433 43.612 1.00 8.47 107 ALA A CA 1
ATOM 838 C C . ALA A 1 107 ? 14.292 1.934 44.857 1.00 9.39 107 ALA A C 1
ATOM 839 O O . ALA A 1 107 ? 13.297 2.662 44.740 1.00 8.90 107 ALA A O 1
ATOM 841 N N . ASN A 1 108 ? 14.743 1.542 46.055 1.00 9.27 108 ASN A N 1
ATOM 842 C CA . ASN A 1 108 ? 14.309 2.279 47.262 1.00 7.94 108 ASN A CA 1
ATOM 843 C C . ASN A 1 108 ? 15.257 3.473 47.535 1.00 8.95 108 ASN A C 1
ATOM 844 O O . ASN A 1 108 ? 16.023 3.868 46.645 1.00 12.72 108 ASN A O 1
ATOM 849 N N . SER A 1 109 ? 15.197 4.063 48.735 1.00 7.32 109 SER A N 1
ATOM 850 C CA . SER A 1 109 ? 16.161 5.120 49.096 1.00 7.75 109 SER A CA 1
ATOM 851 C C . SER A 1 109 ? 17.091 4.695 50.241 1.00 11.74 109 SER A C 1
ATOM 852 O O . SER A 1 109 ? 17.304 5.455 51.199 1.00 11.11 109 SER A O 1
ATOM 855 N N . ARG A 1 110 ? 17.649 3.484 50.128 1.00 11.74 110 ARG A N 1
ATOM 856 C CA . ARG A 1 110 ? 18.642 2.954 51.087 1.00 11.69 110 ARG A CA 1
ATOM 857 C C . ARG A 1 110 ? 19.823 3.917 51.330 1.00 8.27 110 ARG A C 1
ATOM 858 O O . ARG A 1 110 ? 20.391 4.491 50.385 1.00 11.16 110 ARG A O 1
ATOM 866 N N . GLY A 1 111 ? 20.174 4.108 52.601 1.00 8.57 111 GLY A N 1
ATOM 867 C CA . GLY A 1 111 ? 21.283 5.003 52.981 1.00 10.72 111 GLY A CA 1
ATOM 868 C C . GLY A 1 111 ? 20.901 6.438 53.366 1.00 10.47 111 GLY A C 1
ATOM 869 O O . GLY A 1 111 ? 21.665 7.108 54.084 1.00 11.52 111 GLY A O 1
ATOM 870 N N . ALA A 1 112 ? 19.733 6.905 52.909 1.00 10.72 112 ALA A N 1
ATOM 871 C CA . ALA A 1 112 ? 19.253 8.282 53.183 1.00 12.16 112 ALA A CA 1
ATOM 872 C C . ALA A 1 112 ? 19.201 8.692 54.666 1.00 12.81 112 ALA A C 1
ATOM 873 O O . ALA A 1 112 ? 19.466 9.856 54.995 1.00 12.65 112 ALA A O 1
ATOM 875 N N . GLY A 1 113 ? 18.816 7.765 55.548 1.00 12.00 113 GLY A N 1
ATOM 876 C CA . GLY A 1 113 ? 18.752 8.067 56.987 1.00 8.22 113 GLY A CA 1
ATOM 877 C C . GLY A 1 113 ? 19.837 7.415 57.846 1.00 9.50 113 GLY A C 1
ATOM 878 O O . GLY A 1 113 ? 19.621 7.214 59.060 1.00 11.29 113 GLY A O 1
ATOM 879 N N . ASP A 1 114 ? 20.999 7.103 57.257 1.00 8.78 114 ASP A N 1
ATOM 880 C CA . ASP A 1 114 ? 22.132 6.503 58.036 1.00 9.91 114 ASP A CA 1
ATOM 881 C C . ASP A 1 114 ? 22.548 7.368 59.252 1.00 8.93 114 ASP A C 1
ATOM 882 O O . ASP A 1 114 ? 22.739 6.847 60.349 1.00 8.46 114 ASP A O 1
ATOM 887 N N . THR A 1 115 ? 22.715 8.674 59.039 1.00 8.81 115 THR A N 1
ATOM 888 C CA . THR A 1 115 ? 23.110 9.588 60.146 1.00 9.81 115 THR A CA 1
ATOM 889 C C . THR A 1 115 ? 22.014 9.665 61.216 1.00 9.40 115 THR A C 1
ATOM 890 O O . THR A 1 115 ? 22.320 9.493 62.405 1.00 7.96 115 THR A O 1
ATOM 894 N N . ALA A 1 116 ? 20.759 9.935 60.808 1.00 6.82 116 ALA A N 1
ATOM 895 C CA . ALA A 1 116 ? 19.639 10.033 61.776 1.00 6.02 116 ALA A CA 1
ATOM 896 C C . ALA A 1 116 ? 19.438 8.746 62.590 1.00 7.05 116 ALA A C 1
ATOM 897 O O . ALA A 1 116 ? 19.356 8.797 63.838 1.00 6.74 116 ALA A O 1
ATOM 899 N N . THR A 1 117 ? 19.364 7.597 61.917 1.00 5.66 117 THR A N 1
ATOM 900 C CA . THR A 1 117 ? 19.037 6.374 62.656 1.00 7.67 117 THR A CA 1
ATOM 901 C C . THR A 1 117 ? 20.180 5.981 63.616 1.00 6.54 117 THR A C 1
ATOM 902 O O . THR A 1 117 ? 19.919 5.537 64.753 1.00 6.78 117 THR A O 1
ATOM 906 N N . SER A 1 118 ? 21.439 6.156 63.183 1.00 8.04 118 SER A N 1
ATOM 907 C CA . SER A 1 118 ? 22.575 5.853 64.074 1.00 6.98 118 SER A CA 1
ATOM 908 C C . SER A 1 118 ? 22.652 6.783 65.309 1.00 7.16 118 SER A C 1
ATOM 909 O O . SER A 1 118 ? 22.974 6.332 66.422 1.00 5.96 118 SER A O 1
ATOM 912 N N . ASP A 1 119 ? 22.342 8.067 65.109 1.00 6.94 119 ASP A N 1
ATOM 913 C CA . ASP A 1 119 ? 22.311 9.036 66.212 1.00 5.54 119 ASP A CA 1
ATOM 914 C C . ASP A 1 119 ? 21.225 8.678 67.221 1.00 8.07 119 ASP A C 1
ATOM 915 O O . ASP A 1 119 ? 21.421 8.808 68.442 1.00 7.58 119 ASP A O 1
ATOM 920 N N . LEU A 1 120 ? 20.058 8.269 66.717 1.00 4.60 120 LEU A N 1
ATOM 921 C CA . LEU A 1 120 ? 18.960 7.885 67.596 1.00 7.37 120 LEU A CA 1
ATOM 922 C C . LEU A 1 120 ? 19.306 6.614 68.399 1.00 6.13 120 LEU A C 1
ATOM 923 O O . LEU A 1 120 ? 19.017 6.548 69.609 1.00 5.03 120 LEU A O 1
ATOM 928 N N . ALA A 1 121 ? 19.938 5.631 67.748 1.00 5.12 121 ALA A N 1
ATOM 929 C CA . ALA A 1 121 ? 20.443 4.453 68.481 1.00 8.22 121 ALA A CA 1
ATOM 930 C C . ALA A 1 121 ? 21.437 4.842 69.588 1.00 7.50 121 ALA A C 1
ATOM 931 O O . ALA A 1 121 ? 21.365 4.305 70.720 1.00 5.70 121 ALA A O 1
ATOM 933 N N . LEU A 1 122 ? 22.322 5.805 69.294 1.00 7.25 122 LEU A N 1
ATOM 934 C CA . LEU A 1 122 ? 23.293 6.284 70.309 1.00 6.55 122 LEU A CA 1
ATOM 935 C C . LEU A 1 122 ? 22.601 6.940 71.509 1.00 3.47 122 LEU A C 1
ATOM 936 O O . LEU A 1 122 ? 23.013 6.704 72.664 1.00 5.05 122 LEU A O 1
ATOM 941 N N . TYR A 1 123 ? 21.572 7.765 71.244 1.00 4.03 123 TYR A N 1
ATOM 942 C CA . TYR A 1 123 ? 20.675 8.296 72.309 1.00 6.24 123 TYR A CA 1
ATOM 943 C C . TYR A 1 123 ? 20.096 7.180 73.218 1.00 5.11 123 TYR A C 1
ATOM 944 O O . TYR A 1 123 ? 20.138 7.296 74.458 1.00 6.48 123 TYR A O 1
ATOM 953 N N . LEU A 1 124 ? 19.552 6.137 72.599 1.00 5.60 124 LEU A N 1
ATOM 954 C CA . LEU A 1 124 ? 19.021 4.970 73.345 1.00 5.02 124 LEU A CA 1
ATOM 955 C C . LEU A 1 124 ? 20.059 4.249 74.201 1.00 5.56 124 LEU A C 1
ATOM 956 O O . LEU A 1 124 ? 19.758 3.888 75.360 1.00 6.87 124 LEU A O 1
ATOM 961 N N . ILE A 1 125 ? 21.272 4.072 73.651 1.00 6.17 125 ILE A N 1
ATOM 962 C CA . ILE A 1 125 ? 22.412 3.459 74.369 1.00 8.33 125 ILE A CA 1
ATOM 963 C C . ILE A 1 125 ? 22.782 4.304 75.600 1.00 8.17 125 ILE A C 1
ATOM 964 O O . ILE A 1 125 ? 22.901 3.776 76.706 1.00 6.83 125 ILE A O 1
ATOM 969 N N . LEU A 1 126 ? 22.963 5.613 75.406 1.00 8.69 126 LEU A N 1
ATOM 970 C CA . LEU A 1 126 ? 23.142 6.530 76.546 1.00 6.43 126 LEU A CA 1
ATOM 971 C C . LEU A 1 126 ? 22.029 6.404 77.607 1.00 5.66 126 LEU A C 1
ATOM 972 O O . LEU A 1 126 ? 22.337 6.255 78.793 1.00 7.30 126 LEU A O 1
ATOM 977 N N . SER A 1 127 ? 20.761 6.421 77.174 1.00 5.17 127 SER A N 1
ATOM 978 C CA . SER A 1 127 ? 19.573 6.306 78.058 1.00 7.32 127 SER A CA 1
ATOM 979 C C . SER A 1 127 ? 19.567 5.035 78.929 1.00 8.49 127 SER A C 1
ATOM 980 O O . SER A 1 127 ? 19.309 5.121 80.151 1.00 9.71 127 SER A O 1
ATOM 983 N N . VAL A 1 128 ? 19.868 3.875 78.330 1.00 6.80 128 VAL A N 1
ATOM 984 C CA . VAL A 1 128 ? 19.810 2.597 79.083 1.00 8.63 128 VAL A CA 1
ATOM 985 C C . VAL A 1 128 ? 21.006 2.381 80.062 1.00 10.46 128 VAL A C 1
ATOM 986 O O . VAL A 1 128 ? 20.861 1.679 81.087 1.00 8.68 128 VAL A O 1
ATOM 990 N N . PHE A 1 129 ? 22.171 2.982 79.754 1.00 6.51 129 PHE A N 1
ATOM 991 C CA . PHE A 1 129 ? 23.316 2.934 80.679 1.00 7.86 129 PHE A CA 1
ATOM 992 C C . PHE A 1 129 ? 23.117 3.900 81.866 1.00 8.81 129 PHE A C 1
ATOM 993 O O . PHE A 1 129 ? 23.481 3.579 83.015 1.00 9.37 129 PHE A O 1
ATOM 1001 N N . ARG A 1 130 ? 22.542 5.073 81.588 1.00 5.34 130 ARG A N 1
ATOM 1002 C CA . ARG A 1 130 ? 22.437 6.173 82.607 1.00 4.81 130 ARG A CA 1
ATOM 1003 C C . ARG A 1 130 ? 21.094 6.269 83.348 1.00 7.00 130 ARG A C 1
ATOM 1004 O O . ARG A 1 130 ? 20.965 7.029 84.333 1.00 6.28 130 ARG A O 1
ATOM 1012 N N . LEU A 1 131 ? 20.114 5.474 82.902 1.00 8.28 131 LEU A N 1
ATOM 1013 C CA . LEU A 1 131 ? 18.722 5.517 83.434 1.00 5.89 131 LEU A CA 1
ATOM 1014 C C . LEU A 1 131 ? 18.079 6.905 83.312 1.00 7.68 131 LEU A C 1
ATOM 1015 O O . LEU A 1 131 ? 17.417 7.395 84.231 1.00 5.45 131 LEU A O 1
ATOM 1020 N N . ALA A 1 132 ? 18.271 7.544 82.154 1.00 8.12 132 ALA A N 1
ATOM 1021 C CA . ALA A 1 132 ? 17.850 8.938 81.970 1.00 8.29 132 ALA A CA 1
ATOM 1022 C C . ALA A 1 132 ? 16.341 9.119 81.792 1.00 8.13 132 ALA A C 1
ATOM 1023 O O . ALA A 1 132 ? 15.821 10.172 82.093 1.00 7.64 132 ALA A O 1
ATOM 1025 N N . SER A 1 133 ? 15.672 8.108 81.244 1.00 9.03 133 SER A N 1
ATOM 1026 C CA . SER A 1 133 ? 14.214 8.117 81.047 1.00 10.40 133 SER A CA 1
ATOM 1027 C C . SER A 1 133 ? 13.481 8.231 82.404 1.00 11.42 133 SER A C 1
ATOM 1028 O O . SER A 1 133 ? 12.575 9.041 82.566 1.00 9.20 133 SER A O 1
ATOM 1031 N N . TYR A 1 134 ? 13.902 7.428 83.381 1.00 8.51 134 TYR A N 1
ATOM 1032 C CA . TYR A 1 134 ? 13.358 7.469 84.755 1.00 10.23 134 TYR A CA 1
ATOM 1033 C C . TYR A 1 134 ? 13.629 8.818 85.436 1.00 9.93 134 TYR A C 1
ATOM 1034 O O . TYR A 1 134 ? 12.726 9.398 86.069 1.00 11.47 134 TYR A O 1
ATOM 1043 N N . SER A 1 135 ? 14.851 9.338 85.266 1.00 8.32 135 SER A N 1
ATOM 1044 C CA . SER A 1 135 ? 15.237 10.671 85.776 1.00 9.23 135 SER A CA 1
ATOM 1045 C C . SER A 1 135 ? 14.307 11.770 85.211 1.00 8.43 135 SER A C 1
ATOM 1046 O O . SER A 1 135 ? 13.854 12.646 85.958 1.00 8.28 135 SER A O 1
ATOM 1049 N N . GLU A 1 136 ? 14.027 11.735 83.908 1.00 9.40 136 GLU A N 1
ATOM 1050 C CA . GLU A 1 136 ? 13.136 12.769 83.314 1.00 12.05 136 GLU A CA 1
ATOM 1051 C C . GLU A 1 136 ? 11.728 12.764 83.946 1.00 13.28 136 GLU A C 1
ATOM 1052 O O . GLU A 1 136 ? 11.158 13.830 84.297 1.00 12.23 136 GLU A O 1
ATOM 1058 N N . ARG A 1 137 ? 11.157 11.574 84.123 1.00 13.39 137 ARG A N 1
ATOM 1059 C CA . ARG A 1 137 ? 9.836 11.490 84.760 1.00 12.55 137 ARG A CA 1
ATOM 1060 C C . ARG A 1 137 ? 9.805 12.013 86.201 1.00 12.97 137 ARG A C 1
ATOM 1061 O O . ARG A 1 137 ? 8.833 12.641 86.606 1.00 13.12 137 ARG A O 1
ATOM 1069 N N . ALA A 1 138 ? 10.884 11.785 86.953 1.00 11.99 138 ALA A N 1
ATOM 1070 C CA . ALA A 1 138 ? 11.048 12.340 88.303 1.00 11.83 138 ALA A CA 1
ATOM 1071 C C . ALA A 1 138 ? 11.159 13.861 88.310 1.00 12.35 138 ALA A C 1
ATOM 1072 O O . ALA A 1 138 ? 10.517 14.553 89.129 1.00 9.97 138 ALA A O 1
ATOM 1074 N N . ALA A 1 139 ? 11.966 14.405 87.395 1.00 10.20 139 ALA A N 1
ATOM 1075 C CA . ALA A 1 139 ? 12.086 15.857 87.295 1.00 10.51 139 ALA A CA 1
ATOM 1076 C C . ALA A 1 139 ? 10.720 16.520 87.007 1.00 10.58 139 ALA A C 1
ATOM 1077 O O . ALA A 1 139 ? 10.410 17.577 87.561 1.00 11.58 139 ALA A O 1
ATOM 1079 N N . ARG A 1 140 ? 9.923 15.878 86.150 1.00 12.74 140 ARG A N 1
ATOM 1080 C CA . ARG A 1 140 ? 8.637 16.427 85.665 1.00 14.33 140 ARG A CA 1
ATOM 1081 C C . ARG A 1 140 ? 7.487 16.373 86.690 1.00 17.55 140 ARG A C 1
ATOM 1082 O O . ARG A 1 140 ? 6.413 16.945 86.446 1.00 17.03 140 ARG A O 1
ATOM 1090 N N . THR A 1 141 ? 7.712 15.718 87.834 1.00 15.81 141 THR A N 1
ATOM 1091 C CA . THR A 1 141 ? 6.782 15.858 88.979 1.00 17.01 141 THR A CA 1
ATOM 1092 C C . THR A 1 141 ? 6.798 17.257 89.608 1.00 17.56 141 THR A C 1
ATOM 1093 O O . THR A 1 141 ? 5.812 17.658 90.229 1.00 17.60 141 THR A O 1
ATOM 1097 N N . GLY A 1 142 ? 7.903 17.996 89.466 1.00 14.01 142 GLY A N 1
ATOM 1098 C CA . GLY A 1 142 ? 8.061 19.267 90.190 1.00 14.97 142 GLY A CA 1
ATOM 1099 C C . GLY A 1 142 ? 7.994 19.176 91.720 1.00 14.74 142 GLY A C 1
ATOM 1100 O O . GLY A 1 142 ? 7.743 20.184 92.397 1.00 14.38 142 GLY A O 1
ATOM 1101 N N . ASP A 1 143 ? 8.222 17.975 92.252 1.00 14.87 143 ASP A N 1
ATOM 1102 C CA . ASP A 1 143 ? 8.277 17.709 93.700 1.00 15.41 143 ASP A CA 1
ATOM 1103 C C . ASP A 1 143 ? 9.720 17.513 94.210 1.00 14.89 143 ASP A C 1
ATOM 1104 O O . ASP A 1 143 ? 10.392 16.549 93.819 1.00 15.22 143 ASP A O 1
ATOM 1109 N N . PRO A 1 144 ? 10.196 18.426 95.079 1.00 15.67 144 PRO A N 1
ATOM 1110 C CA . PRO A 1 144 ? 11.589 18.449 95.567 1.00 16.17 144 PRO A CA 1
ATOM 1111 C C . PRO A 1 144 ? 12.080 17.136 96.182 1.00 18.46 144 PRO A C 1
ATOM 1112 O O . PRO A 1 144 ? 13.213 16.718 95.923 1.00 13.44 144 PRO A O 1
ATOM 1116 N N . GLU A 1 145 ? 11.249 16.488 96.995 1.00 18.95 145 GLU A N 1
ATOM 1117 C CA . GLU A 1 145 ? 11.691 15.240 97.631 1.00 19.92 145 GLU A CA 1
ATOM 1118 C C . GLU A 1 145 ? 11.834 14.100 96.635 1.00 16.77 145 GLU A C 1
ATOM 1119 O O . GLU A 1 145 ? 12.743 13.298 96.773 1.00 15.90 145 GLU A O 1
ATOM 1125 N N . THR A 1 146 ? 10.960 14.050 95.629 1.00 17.06 146 THR A N 1
ATOM 1126 C CA . THR A 1 146 ? 11.075 13.079 94.524 1.00 18.21 146 THR A CA 1
ATOM 1127 C C . THR A 1 146 ? 12.382 13.286 93.726 1.00 16.52 146 THR A C 1
ATOM 1128 O O . THR A 1 146 ? 13.075 12.320 93.405 1.00 12.96 146 THR A O 1
ATOM 1132 N N . PHE A 1 147 ? 12.702 14.543 93.404 1.00 13.22 147 PHE A N 1
ATOM 1133 C CA . PHE A 1 147 ? 14.000 14.899 92.787 1.00 12.31 147 PHE A CA 1
ATOM 1134 C C . PHE A 1 147 ? 15.193 14.265 93.532 1.00 10.81 147 PHE A C 1
ATOM 1135 O O . PHE A 1 147 ? 16.000 13.532 92.934 1.00 10.80 147 PHE A O 1
ATOM 1143 N N . ASN A 1 148 ? 15.286 14.518 94.841 1.00 13.15 148 ASN A N 1
ATOM 1144 C CA . ASN A 1 148 ? 16.385 13.993 95.665 1.00 13.08 148 ASN A CA 1
ATOM 1145 C C . ASN A 1 148 ? 16.419 12.457 95.753 1.00 11.80 148 ASN A C 1
ATOM 1146 O O . ASN A 1 148 ? 17.499 11.848 95.657 1.00 10.96 148 ASN A O 1
ATOM 1151 N N . ARG A 1 149 ? 15.248 11.848 95.987 1.00 10.91 149 ARG A N 1
ATOM 1152 C CA . ARG A 1 149 ? 15.104 10.388 96.104 1.00 10.84 149 ARG A CA 1
ATOM 1153 C C . ARG A 1 149 ? 15.581 9.650 94.833 1.00 10.96 149 ARG A C 1
ATOM 1154 O O . ARG A 1 149 ? 16.374 8.691 94.900 1.00 9.14 149 ARG A O 1
ATOM 1162 N N . VAL A 1 150 ? 15.114 10.108 93.678 1.00 11.81 150 VAL A N 1
ATOM 1163 C CA . VAL A 1 150 ? 15.471 9.462 92.407 1.00 9.02 150 VAL A CA 1
ATOM 1164 C C . VAL A 1 150 ? 16.946 9.748 91.998 1.00 10.39 150 VAL A C 1
ATOM 1165 O O . VAL A 1 150 ? 17.605 8.844 91.464 1.00 10.26 150 VAL A O 1
ATOM 1169 N N . HIS A 1 151 ? 17.454 10.966 92.268 1.00 7.39 151 HIS A N 1
ATOM 1170 C CA . HIS A 1 151 ? 18.907 11.285 92.100 1.00 10.16 151 HIS A CA 1
ATOM 1171 C C . HIS A 1 151 ? 19.768 10.220 92.784 1.00 11.08 151 HIS A C 1
ATOM 1172 O O . HIS A 1 151 ? 20.729 9.696 92.192 1.00 9.67 151 HIS A O 1
ATOM 1179 N N . LEU A 1 152 ? 19.402 9.888 94.025 1.00 10.03 152 LEU A N 1
ATOM 1180 C CA . LEU A 1 152 ? 20.115 8.857 94.803 1.00 12.15 152 LEU A CA 1
ATOM 1181 C C . LEU A 1 152 ? 19.920 7.425 94.292 1.00 12.87 152 LEU A C 1
ATOM 1182 O O . LEU A 1 152 ? 20.891 6.660 94.168 1.00 11.53 152 LEU A O 1
ATOM 1187 N N . GLU A 1 153 ? 18.674 7.065 93.972 1.00 10.14 153 GLU A N 1
ATOM 1188 C CA . GLU A 1 153 ? 18.343 5.737 93.470 1.00 9.88 153 GLU A CA 1
ATOM 1189 C C . GLU A 1 153 ? 19.112 5.367 92.191 1.00 10.39 153 GLU A C 1
ATOM 1190 O O . GLU A 1 153 ? 19.635 4.259 92.058 1.00 8.94 153 GLU A O 1
ATOM 1196 N N . ILE A 1 154 ? 19.187 6.308 91.261 1.00 10.00 154 ILE A N 1
ATOM 1197 C CA . ILE A 1 154 ? 19.908 6.101 89.997 1.00 10.29 154 ILE A CA 1
ATOM 1198 C C . ILE A 1 154 ? 21.403 5.742 90.189 1.00 9.67 154 ILE A C 1
ATOM 1199 O O . ILE A 1 154 ? 21.923 4.914 89.455 1.00 9.73 154 ILE A O 1
ATOM 1204 N N . GLY A 1 155 ? 22.061 6.342 91.191 1.00 9.53 155 GLY A N 1
ATOM 1205 C CA . GLY A 1 155 ? 23.482 6.055 91.500 1.00 10.07 155 GLY A CA 1
ATOM 1206 C C . GLY A 1 155 ? 23.780 4.608 91.920 1.00 11.51 155 GLY A C 1
ATOM 1207 O O . GLY A 1 155 ? 24.937 4.137 91.833 1.00 10.81 155 GLY A O 1
ATOM 1208 N N . LYS A 1 156 ? 22.753 3.899 92.385 1.00 9.31 156 LYS A N 1
ATOM 1209 C CA . LYS A 1 156 ? 22.885 2.450 92.693 1.00 10.17 156 LYS A CA 1
ATOM 1210 C C . LYS A 1 156 ? 23.022 1.531 91.456 1.00 10.96 156 LYS A C 1
ATOM 1211 O O . LYS A 1 156 ? 23.504 0.387 91.589 1.00 11.49 156 LYS A O 1
ATOM 1217 N N . SER A 1 157 ? 22.640 2.020 90.260 1.00 8.89 157 SER A N 1
ATOM 1218 C CA . SER A 1 157 ? 22.570 1.183 89.032 1.00 8.21 157 SER A CA 1
ATOM 1219 C C . SER A 1 157 ? 23.197 1.746 87.719 1.00 7.92 157 SER A C 1
ATOM 1220 O O . SER A 1 157 ? 23.412 0.984 86.758 1.00 9.43 157 SER A O 1
ATOM 1223 N N . ALA A 1 158 ? 23.480 3.050 87.685 1.00 8.88 158 ALA A N 1
ATOM 1224 C CA . ALA A 1 158 ? 24.040 3.721 86.475 1.00 8.38 158 ALA A CA 1
ATOM 1225 C C . ALA A 1 158 ? 25.548 3.443 86.215 1.00 7.92 158 ALA A C 1
ATOM 1226 O O . ALA A 1 158 ? 26.343 3.348 87.173 1.00 8.08 158 ALA A O 1
ATOM 1228 N N . HIS A 1 159 ? 25.938 3.337 84.934 1.00 6.74 159 HIS A N 1
ATOM 1229 C CA . HIS A 1 159 ? 27.335 3.062 84.520 1.00 8.74 159 HIS A CA 1
ATOM 1230 C C . HIS A 1 159 ? 27.731 3.876 83.262 1.00 8.80 159 HIS A C 1
ATOM 1231 O O . HIS A 1 159 ? 26.866 4.150 82.428 1.00 8.04 159 HIS A O 1
ATOM 1238 N N . ASN A 1 160 ? 29.014 4.233 83.103 1.00 7.01 160 ASN A N 1
ATOM 1239 C CA . ASN A 1 160 ? 29.516 4.810 81.822 1.00 4.89 160 ASN A CA 1
ATOM 1240 C C . ASN A 1 160 ? 29.614 3.685 80.765 1.00 5.91 160 ASN A C 1
ATOM 1241 O O . ASN A 1 160 ? 30.082 2.583 81.102 1.00 7.22 160 ASN A O 1
ATOM 1246 N N . PRO A 1 161 ? 29.188 3.942 79.501 1.00 6.60 161 PRO A N 1
ATOM 1247 C CA . PRO A 1 161 ? 29.500 3.009 78.398 1.00 7.45 161 PRO A CA 1
ATOM 1248 C C . PRO A 1 161 ? 30.992 2.655 78.257 1.00 7.75 161 PRO A C 1
ATOM 1249 O O . PRO A 1 161 ? 31.308 1.497 77.989 1.00 10.12 161 PRO A O 1
ATOM 1253 N N . ARG A 1 162 ? 31.892 3.632 78.448 1.00 7.47 162 ARG A N 1
ATOM 1254 C CA . ARG A 1 162 ? 33.358 3.423 78.304 1.00 6.67 162 ARG A CA 1
ATOM 1255 C C . ARG A 1 162 ? 33.839 2.074 78.882 1.00 7.35 162 ARG A C 1
ATOM 1256 O O . ARG A 1 162 ? 33.526 1.730 80.028 1.00 9.84 162 ARG A O 1
ATOM 1264 N N . GLY A 1 163 ? 34.594 1.308 78.094 1.00 7.51 163 GLY A N 1
ATOM 1265 C CA . GLY A 1 163 ? 35.130 0.019 78.556 1.00 10.59 163 GLY A CA 1
ATOM 1266 C C . GLY A 1 163 ? 34.205 -1.197 78.504 1.00 12.05 163 GLY A C 1
ATOM 1267 O O . GLY A 1 163 ? 34.682 -2.338 78.610 1.00 14.70 163 GLY A O 1
ATOM 1268 N N . HIS A 1 164 ? 32.899 -0.958 78.350 1.00 9.82 164 HIS A N 1
ATOM 1269 C CA . HIS A 1 164 ? 31.883 -2.016 78.227 1.00 9.29 164 HIS A CA 1
ATOM 1270 C C . HIS A 1 164 ? 31.712 -2.480 76.772 1.00 8.77 164 HIS A C 1
ATOM 1271 O O . HIS A 1 164 ? 32.018 -1.745 75.829 1.00 8.14 164 HIS A O 1
ATOM 1278 N N . VAL A 1 165 ? 31.212 -3.708 76.606 1.00 8.54 165 VAL A N 1
ATOM 1279 C CA . VAL A 1 165 ? 31.115 -4.389 75.294 1.00 9.04 165 VAL A CA 1
ATOM 1280 C C . VAL A 1 165 ? 29.743 -4.111 74.624 1.00 10.89 165 VAL A C 1
ATOM 1281 O O . VAL A 1 165 ? 28.685 -4.381 75.199 1.00 8.02 165 VAL A O 1
ATOM 1285 N N . LEU A 1 166 ? 29.774 -3.534 73.424 1.00 9.39 166 LEU A N 1
ATOM 1286 C CA . LEU A 1 166 ? 28.559 -3.426 72.578 1.00 9.01 166 LEU A CA 1
ATOM 1287 C C . LEU A 1 166 ? 28.470 -4.644 71.676 1.00 8.97 166 LEU A C 1
ATOM 1288 O O . LEU A 1 166 ? 29.423 -4.938 70.933 1.00 8.53 166 LEU A O 1
ATOM 1293 N N . GLY A 1 167 ? 27.323 -5.327 71.700 1.00 12.42 167 GLY A N 1
ATOM 1294 C CA . GLY A 1 167 ? 27.103 -6.469 70.787 1.00 10.28 167 GLY A CA 1
ATOM 1295 C C . GLY A 1 167 ? 26.203 -6.122 69.602 1.00 10.08 167 GLY A C 1
ATOM 1296 O O . GLY A 1 167 ? 24.978 -5.918 69.764 1.00 9.70 167 GLY A O 1
ATOM 1297 N N . ALA A 1 168 ? 26.803 -6.060 68.408 1.00 9.74 168 ALA A N 1
ATOM 1298 C CA . ALA A 1 168 ? 26.081 -5.688 67.183 1.00 8.08 168 ALA A CA 1
ATOM 1299 C C . ALA A 1 168 ? 25.410 -6.922 66.525 1.00 10.62 168 ALA A C 1
ATOM 1300 O O . ALA A 1 168 ? 26.106 -7.796 66.047 1.00 9.72 168 ALA A O 1
ATOM 1302 N N . VAL A 1 169 ? 24.068 -6.981 66.556 1.00 10.17 169 VAL A N 1
ATOM 1303 C CA . VAL A 1 169 ? 23.283 -7.963 65.784 1.00 12.44 169 VAL A CA 1
ATOM 1304 C C . VAL A 1 169 ? 23.007 -7.322 64.420 1.00 12.51 169 VAL A C 1
ATOM 1305 O O . VAL A 1 169 ? 22.177 -6.409 64.301 1.00 12.38 169 VAL A O 1
ATOM 1309 N N . GLY A 1 170 ? 23.751 -7.781 63.413 1.00 9.08 170 GLY A N 1
ATOM 1310 C CA . GLY A 1 170 ? 23.869 -7.097 62.105 1.00 12.95 170 GLY A CA 1
ATOM 1311 C C . GLY A 1 170 ? 25.059 -6.128 62.077 1.00 12.28 170 GLY A C 1
ATOM 1312 O O . GLY A 1 170 ? 25.318 -5.452 63.075 1.00 12.23 170 GLY A O 1
ATOM 1313 N N . LEU A 1 171 ? 25.815 -6.082 60.971 1.00 12.57 171 LEU A N 1
ATOM 1314 C CA . LEU A 1 171 ? 26.829 -5.009 60.769 1.00 12.89 171 LEU A CA 1
ATOM 1315 C C . LEU A 1 171 ? 26.763 -4.330 59.375 1.00 13.91 171 LEU A C 1
ATOM 1316 O O . LEU A 1 171 ? 27.789 -4.160 58.683 1.00 13.52 171 LEU A O 1
ATOM 1321 N N . GLY A 1 172 ? 25.552 -3.911 59.013 1.00 13.57 172 GLY A N 1
ATOM 1322 C CA . GLY A 1 172 ? 25.291 -3.113 57.801 1.00 13.77 172 GLY A CA 1
ATOM 1323 C C . GLY A 1 172 ? 25.671 -1.651 58.000 1.00 12.60 172 GLY A C 1
ATOM 1324 O O . GLY A 1 172 ? 26.274 -1.302 59.021 1.00 7.66 172 GLY A O 1
ATOM 1325 N N . ALA A 1 173 ? 25.334 -0.797 57.025 1.00 10.73 173 ALA A N 1
ATOM 1326 C CA . ALA A 1 173 ? 25.768 0.618 57.048 1.00 9.22 173 ALA A CA 1
ATOM 1327 C C . ALA A 1 173 ? 25.336 1.407 58.295 1.00 10.09 173 ALA A C 1
ATOM 1328 O O . ALA A 1 173 ? 26.137 2.166 58.859 1.00 7.81 173 ALA A O 1
ATOM 1330 N N . ILE A 1 174 ? 24.074 1.251 58.700 1.00 9.59 174 ILE A N 1
ATOM 1331 C CA . ILE A 1 174 ? 23.581 1.946 59.911 1.00 10.53 174 ILE A CA 1
ATOM 1332 C C . ILE A 1 174 ? 24.373 1.503 61.146 1.00 10.24 174 ILE A C 1
ATOM 1333 O O . ILE A 1 174 ? 24.874 2.344 61.921 1.00 9.04 174 ILE A O 1
ATOM 1338 N N . GLN A 1 175 ? 24.502 0.188 61.331 1.00 8.13 175 GLN A N 1
ATOM 1339 C CA . GLN A 1 175 ? 25.269 -0.339 62.484 1.00 8.85 175 GLN A CA 1
ATOM 1340 C C . GLN A 1 175 ? 26.770 0.051 62.454 1.00 10.52 175 GLN A C 1
ATOM 1341 O O . GLN A 1 175 ? 27.394 0.258 63.522 1.00 7.50 175 GLN A O 1
ATOM 1347 N N . LYS A 1 176 ? 27.355 0.165 61.253 1.00 8.25 176 LYS A N 1
ATOM 1348 C CA . LYS A 1 176 ? 28.750 0.650 61.147 1.00 9.78 176 LYS A CA 1
ATOM 1349 C C . LYS A 1 176 ? 28.933 2.082 61.682 1.00 9.89 176 LYS A C 1
ATOM 1350 O O . LYS A 1 176 ? 29.957 2.379 62.322 1.00 10.79 176 LYS A O 1
ATOM 1356 N N . GLU A 1 177 ? 27.950 2.952 61.443 1.00 9.53 177 GLU A N 1
ATOM 1357 C CA . GLU A 1 177 ? 27.944 4.295 62.058 1.00 5.15 177 GLU A CA 1
ATOM 1358 C C . GLU A 1 177 ? 27.698 4.240 63.578 1.00 6.59 177 GLU A C 1
ATOM 1359 O O . GLU A 1 177 ? 28.350 4.980 64.338 1.00 6.77 177 GLU A O 1
ATOM 1365 N N . ILE A 1 178 ? 26.754 3.408 64.027 1.00 6.10 178 ILE A N 1
ATOM 1366 C CA . ILE A 1 178 ? 26.508 3.239 65.497 1.00 7.32 178 ILE A CA 1
ATOM 1367 C C . ILE A 1 178 ? 27.810 2.849 66.215 1.00 8.26 178 ILE A C 1
ATOM 1368 O O . ILE A 1 178 ? 28.192 3.457 67.244 1.00 8.08 178 ILE A O 1
ATOM 1373 N N . ALA A 1 179 ? 28.483 1.838 65.665 1.00 8.26 179 ALA A N 1
ATOM 1374 C CA . ALA A 1 179 ? 29.776 1.359 66.183 1.00 9.65 179 ALA A CA 1
ATOM 1375 C C . ALA A 1 179 ? 30.893 2.399 66.164 1.00 9.70 179 ALA A C 1
ATOM 1376 O O . ALA A 1 179 ? 31.614 2.535 67.151 1.00 9.57 179 ALA A O 1
ATOM 1378 N N . ARG A 1 180 ? 31.045 3.142 65.061 1.00 9.58 180 ARG A N 1
ATOM 1379 C CA . ARG A 1 180 ? 32.079 4.198 64.979 1.00 8.47 180 ARG A CA 1
ATOM 1380 C C . ARG A 1 180 ? 31.881 5.201 66.119 1.00 9.65 180 ARG A C 1
ATOM 1381 O O . ARG A 1 180 ? 32.854 5.614 66.766 1.00 9.50 180 ARG A O 1
ATOM 1389 N N . LYS A 1 181 ? 30.618 5.568 66.368 1.00 7.07 181 LYS A N 1
ATOM 1390 C CA . LYS A 1 181 ? 30.287 6.588 67.389 1.00 7.23 181 LYS A CA 1
ATOM 1391 C C . LYS A 1 181 ? 30.450 6.014 68.795 1.00 8.10 181 LYS A C 1
ATOM 1392 O O . LYS A 1 181 ? 30.983 6.674 69.691 1.00 11.61 181 LYS A O 1
ATOM 1398 N N . ALA A 1 182 ? 30.025 4.771 68.985 1.00 8.35 182 ALA A N 1
ATOM 1399 C CA . ALA A 1 182 ? 30.144 4.139 70.311 1.00 7.23 182 ALA A CA 1
ATOM 1400 C C . ALA A 1 182 ? 31.584 3.782 70.709 1.00 10.98 182 ALA A C 1
ATOM 1401 O O . ALA A 1 182 ? 31.933 3.897 71.901 1.00 7.54 182 ALA A O 1
ATOM 1403 N N . VAL A 1 183 ? 32.399 3.350 69.723 1.00 8.51 183 VAL A N 1
ATOM 1404 C CA . VAL A 1 183 ? 33.793 2.926 69.960 1.00 9.30 183 VAL A CA 1
ATOM 1405 C C . VAL A 1 183 ? 34.749 4.132 70.087 1.00 10.04 183 VAL A C 1
ATOM 1406 O O . VAL A 1 183 ? 35.359 4.330 71.139 1.00 9.95 183 VAL A O 1
ATOM 1410 N N . HIS A 1 184 ? 34.853 4.950 69.039 1.00 7.59 184 HIS A N 1
ATOM 1411 C CA . HIS A 1 184 ? 35.738 6.111 69.082 1.00 11.04 184 HIS A CA 1
ATOM 1412 C C . HIS A 1 184 ? 35.187 7.276 69.922 1.00 11.13 184 HIS A C 1
ATOM 1413 O O . HIS A 1 184 ? 35.954 7.983 70.592 1.00 13.61 184 HIS A O 1
ATOM 1420 N N . GLY A 1 185 ? 33.875 7.471 69.899 1.00 10.50 185 GLY A N 1
ATOM 1421 C CA . GLY A 1 185 ? 33.279 8.579 70.681 1.00 8.83 185 GLY A CA 1
ATOM 1422 C C . GLY A 1 185 ? 33.176 8.213 72.157 1.00 8.06 185 GLY A C 1
ATOM 1423 O O . GLY A 1 185 ? 33.802 8.866 73.003 1.00 9.21 185 GLY A O 1
ATOM 1424 N N . LEU A 1 186 ? 32.417 7.153 72.469 1.00 6.62 186 LEU A N 1
ATOM 1425 C CA . LEU A 1 186 ? 32.116 6.795 73.875 1.00 7.55 186 LEU A CA 1
ATOM 1426 C C . LEU A 1 186 ? 33.168 5.895 74.542 1.00 9.55 186 LEU A C 1
ATOM 1427 O O . LEU A 1 186 ? 33.197 5.787 75.769 1.00 10.24 186 LEU A O 1
ATOM 1432 N N . GLY A 1 187 ? 34.030 5.265 73.744 1.00 6.66 187 GLY A N 1
ATOM 1433 C CA . GLY A 1 187 ? 35.056 4.341 74.274 1.00 8.17 187 GLY A CA 1
ATOM 1434 C C . GLY A 1 187 ? 34.621 2.899 74.580 1.00 9.00 187 GLY A C 1
ATOM 1435 O O . GLY A 1 187 ? 35.306 2.197 75.343 1.00 9.49 187 GLY A O 1
ATOM 1436 N N . MET A 1 188 ? 33.516 2.447 73.981 1.00 6.40 188 MET A N 1
ATOM 1437 C CA . MET A 1 188 ? 33.081 1.026 74.091 1.00 6.93 188 MET A CA 1
ATOM 1438 C C . MET A 1 188 ? 34.001 0.082 73.276 1.00 10.48 188 MET A C 1
ATOM 1439 O O . MET A 1 188 ? 34.741 0.537 72.387 1.00 7.73 188 MET A O 1
ATOM 1444 N N . LYS A 1 189 ? 33.948 -1.218 73.606 1.00 9.45 189 LYS A N 1
ATOM 1445 C CA . LYS A 1 189 ? 34.519 -2.315 72.807 1.00 11.43 189 LYS A CA 1
ATOM 1446 C C . LYS A 1 189 ? 33.417 -2.986 71.956 1.00 11.48 189 LYS A C 1
ATOM 1447 O O . LYS A 1 189 ? 32.230 -2.929 72.314 1.00 13.88 189 LYS A O 1
ATOM 1453 N N . LEU A 1 190 ? 33.800 -3.644 70.860 1.00 13.46 190 LEU A N 1
ATOM 1454 C CA . LEU A 1 190 ? 32.813 -4.151 69.892 1.00 11.53 190 LEU A CA 1
ATOM 1455 C C . LEU A 1 190 ? 32.965 -5.648 69.534 1.00 14.08 190 LEU A C 1
ATOM 1456 O O . LEU A 1 190 ? 34.052 -6.096 69.145 1.00 13.18 190 LEU A O 1
ATOM 1461 N N . VAL A 1 191 ? 31.872 -6.397 69.663 1.00 13.65 191 VAL A N 1
ATOM 1462 C CA . VAL A 1 191 ? 31.766 -7.749 69.053 1.00 12.22 191 VAL A CA 1
ATOM 1463 C C . VAL A 1 191 ? 30.553 -7.745 68.104 1.00 13.18 191 VAL A C 1
ATOM 1464 O O . VAL A 1 191 ? 29.580 -6.988 68.337 1.00 11.48 191 VAL A O 1
ATOM 1468 N N . TYR A 1 192 ? 30.607 -8.546 67.039 1.00 10.18 192 TYR A N 1
ATOM 1469 C CA . TYR A 1 192 ? 29.494 -8.577 66.066 1.00 13.02 192 TYR A CA 1
ATOM 1470 C C . TYR A 1 192 ? 29.131 -9.960 65.506 1.00 12.63 192 TYR A C 1
ATOM 1471 O O . TYR A 1 192 ? 30.000 -10.854 65.417 1.00 12.22 192 TYR A O 1
ATOM 1480 N N . TYR A 1 193 ? 27.858 -10.088 65.112 1.00 11.02 193 TYR A N 1
ATOM 1481 C CA . TYR A 1 193 ? 27.302 -11.297 64.460 1.00 13.40 193 TYR A CA 1
ATOM 1482 C C . TYR A 1 193 ? 26.604 -10.902 63.160 1.00 17.35 193 TYR A C 1
ATOM 1483 O O . TYR A 1 193 ? 25.658 -10.112 63.210 1.00 10.78 193 TYR A O 1
ATOM 1492 N N . ASP A 1 194 ? 27.050 -11.451 62.020 1.00 15.64 194 ASP A N 1
ATOM 1493 C CA . ASP A 1 194 ? 26.432 -11.157 60.709 1.00 22.08 194 ASP A CA 1
ATOM 1494 C C . ASP A 1 194 ? 26.721 -12.269 59.700 1.00 23.73 194 ASP A C 1
ATOM 1495 O O . ASP A 1 194 ? 27.761 -12.922 59.776 1.00 25.35 194 ASP A O 1
ATOM 1500 N N . VAL A 1 195 ? 25.815 -12.450 58.741 1.00 29.31 195 VAL A N 1
ATOM 1501 C CA . VAL A 1 195 ? 25.959 -13.484 57.697 1.00 34.50 195 VAL A CA 1
ATOM 1502 C C . VAL A 1 195 ? 27.225 -13.366 56.834 1.00 35.63 195 VAL A C 1
ATOM 1503 O O . VAL A 1 195 ? 27.779 -14.378 56.403 1.00 40.08 195 VAL A O 1
ATOM 1507 N N . ALA A 1 196 ? 27.688 -12.144 56.600 1.00 35.77 196 ALA A N 1
ATOM 1508 C CA . ALA A 1 196 ? 28.958 -11.926 55.904 1.00 39.19 196 ALA A CA 1
ATOM 1509 C C . ALA A 1 196 ? 29.963 -11.177 56.786 1.00 40.06 196 ALA A C 1
ATOM 1510 O O . ALA A 1 196 ? 29.568 -10.321 57.589 1.00 40.71 196 ALA A O 1
ATOM 1512 N N . PRO A 1 197 ? 31.266 -11.487 56.643 1.00 40.77 197 PRO A N 1
ATOM 1513 C CA . PRO A 1 197 ? 32.234 -10.740 57.438 1.00 41.23 197 PRO A CA 1
ATOM 1514 C C . PRO A 1 197 ? 32.404 -9.312 56.933 1.00 42.75 197 PRO A C 1
ATOM 1515 O O . PRO A 1 197 ? 32.292 -9.057 55.725 1.00 41.69 197 PRO A O 1
ATOM 1519 N N . ALA A 1 198 ? 32.652 -8.392 57.862 1.00 41.70 198 ALA A N 1
ATOM 1520 C CA . ALA A 1 198 ? 33.184 -7.087 57.521 1.00 41.50 198 ALA A CA 1
ATOM 1521 C C . ALA A 1 198 ? 34.563 -7.319 56.903 1.00 42.70 198 ALA A C 1
ATOM 1522 O O . ALA A 1 198 ? 35.207 -8.339 57.180 1.00 40.58 198 ALA A O 1
ATOM 1524 N N . ASP A 1 199 ? 35.019 -6.396 56.061 1.00 42.76 199 ASP A N 1
ATOM 1525 C CA . ASP A 1 199 ? 36.352 -6.543 55.482 1.00 45.89 199 ASP A CA 1
ATOM 1526 C C . ASP A 1 199 ? 37.432 -6.287 56.538 1.00 46.52 199 ASP A C 1
ATOM 1527 O O . ASP A 1 199 ? 37.163 -5.662 57.576 1.00 45.02 199 ASP A O 1
ATOM 1532 N N . ALA A 1 200 ? 38.642 -6.780 56.270 1.00 46.43 200 ALA A N 1
ATOM 1533 C CA . ALA A 1 200 ? 39.787 -6.596 57.165 1.00 44.92 200 ALA A CA 1
ATOM 1534 C C . ALA A 1 200 ? 39.995 -5.133 57.587 1.00 44.07 200 ALA A C 1
ATOM 1535 O O . ALA A 1 200 ? 40.345 -4.862 58.740 1.00 44.22 200 ALA A O 1
ATOM 1537 N N . GLU A 1 201 ? 39.769 -4.206 56.654 1.00 41.49 201 GLU A N 1
ATOM 1538 C CA . GLU A 1 201 ? 39.931 -2.770 56.902 1.00 38.73 201 GLU A CA 1
ATOM 1539 C C . GLU A 1 201 ? 38.898 -2.189 57.882 1.00 38.40 201 GLU A C 1
ATOM 1540 O O . GLU A 1 201 ? 39.263 -1.433 58.793 1.00 38.63 201 GLU A O 1
ATOM 1546 N N . THR A 1 202 ? 37.619 -2.522 57.673 1.00 35.34 202 THR A N 1
ATOM 1547 C CA . THR A 1 202 ? 36.529 -2.106 58.570 1.00 31.84 202 THR A CA 1
ATOM 1548 C C . THR A 1 202 ? 36.733 -2.724 59.949 1.00 28.81 202 THR A C 1
ATOM 1549 O O . THR A 1 202 ? 36.621 -2.033 60.973 1.00 23.12 202 THR A O 1
ATOM 1553 N N . GLU A 1 203 ? 37.036 -4.023 59.972 1.00 25.02 203 GLU A N 1
ATOM 1554 C CA . GLU A 1 203 ? 37.296 -4.707 61.234 1.00 27.68 203 GLU A CA 1
ATOM 1555 C C . GLU A 1 203 ? 38.446 -4.052 62.013 1.00 24.54 203 GLU A C 1
ATOM 1556 O O . GLU A 1 203 ? 38.365 -3.924 63.230 1.00 25.61 203 GLU A O 1
ATOM 1562 N N . LYS A 1 204 ? 39.497 -3.622 61.313 1.00 25.98 204 LYS A N 1
ATOM 1563 C CA . LYS A 1 204 ? 40.638 -2.960 61.956 1.00 25.65 204 LYS A CA 1
ATOM 1564 C C . LYS A 1 204 ? 40.264 -1.575 62.480 1.00 27.38 204 LYS A C 1
ATOM 1565 O O . LYS A 1 204 ? 40.638 -1.212 63.603 1.00 27.85 204 LYS A O 1
ATOM 1571 N N . ALA A 1 205 ? 39.514 -0.820 61.673 1.00 25.40 205 ALA A N 1
ATOM 1572 C CA . ALA A 1 205 ? 39.138 0.562 62.010 1.00 25.86 205 ALA A CA 1
ATOM 1573 C C . ALA A 1 205 ? 38.248 0.642 63.257 1.00 25.21 205 ALA A C 1
ATOM 1574 O O . ALA A 1 205 ? 38.359 1.589 64.042 1.00 24.92 205 ALA A O 1
ATOM 1576 N N . LEU A 1 206 ? 37.379 -0.357 63.434 1.00 22.69 206 LEU A N 1
ATOM 1577 C CA . LEU A 1 206 ? 36.423 -0.391 64.551 1.00 21.60 206 LEU A CA 1
ATOM 1578 C C . LEU A 1 206 ? 36.873 -1.271 65.713 1.00 22.01 206 LEU A C 1
ATOM 1579 O O . LEU A 1 206 ? 36.200 -1.324 66.746 1.00 20.28 206 LEU A O 1
ATOM 1584 N N . GLY A 1 207 ? 38.003 -1.958 65.538 1.00 19.54 207 GLY A N 1
ATOM 1585 C CA . GLY A 1 207 ? 38.423 -3.041 66.438 1.00 21.39 207 GLY A CA 1
ATOM 1586 C C . GLY A 1 207 ? 37.367 -4.133 66.588 1.00 24.14 207 GLY A C 1
ATOM 1587 O O . GLY A 1 207 ? 37.165 -4.654 67.691 1.00 27.66 207 GLY A O 1
ATOM 1588 N N . ALA A 1 208 ? 36.685 -4.481 65.494 1.00 21.43 208 ALA A N 1
ATOM 1589 C CA . ALA A 1 208 ? 35.518 -5.367 65.566 1.00 20.49 208 ALA A CA 1
ATOM 1590 C C . ALA A 1 208 ? 35.923 -6.841 65.554 1.00 21.95 208 ALA A C 1
ATOM 1591 O O . ALA A 1 208 ? 36.608 -7.292 64.629 1.00 25.67 208 ALA A O 1
ATOM 1593 N N . GLU A 1 209 ? 35.509 -7.582 66.580 1.00 17.93 209 GLU A N 1
ATOM 1594 C CA . GLU A 1 209 ? 35.732 -9.026 66.610 1.00 15.65 209 GLU A CA 1
ATOM 1595 C C . GLU A 1 209 ? 34.444 -9.773 66.242 1.00 14.75 209 GLU A C 1
ATOM 1596 O O . GLU A 1 209 ? 33.406 -9.578 66.877 1.00 13.31 209 GLU A O 1
ATOM 1602 N N . ARG A 1 210 ? 34.529 -10.637 65.230 1.00 15.34 210 ARG A N 1
ATOM 1603 C CA . ARG A 1 210 ? 33.394 -11.467 64.798 1.00 15.63 210 ARG A CA 1
ATOM 1604 C C . ARG A 1 210 ? 33.176 -12.696 65.706 1.00 17.91 210 ARG A C 1
ATOM 1605 O O . ARG A 1 210 ? 34.149 -13.414 66.009 1.00 16.23 210 ARG A O 1
ATOM 1613 N N . VAL A 1 211 ? 31.929 -12.929 66.145 1.00 14.88 211 VAL A N 1
ATOM 1614 C CA . VAL A 1 211 ? 31.539 -14.216 66.811 1.00 15.24 211 VAL A CA 1
ATOM 1615 C C . VAL A 1 211 ? 30.703 -15.132 65.880 1.00 16.35 211 VAL A C 1
ATOM 1616 O O . VAL A 1 211 ? 30.185 -14.669 64.858 1.00 15.73 211 VAL A O 1
ATOM 1620 N N . ASP A 1 212 ? 30.572 -16.414 66.235 1.00 16.40 212 ASP A N 1
ATOM 1621 C CA . ASP A 1 212 ? 29.943 -17.431 65.340 1.00 18.96 212 ASP A CA 1
ATOM 1622 C C . ASP A 1 212 ? 28.452 -17.740 65.567 1.00 19.11 212 ASP A C 1
ATOM 1623 O O . ASP A 1 212 ? 27.835 -18.395 64.728 1.00 23.05 212 ASP A O 1
ATOM 1628 N N . SER A 1 213 ? 27.871 -17.285 66.676 1.00 17.98 213 SER A N 1
ATOM 1629 C CA . SER A 1 213 ? 26.469 -17.606 67.008 1.00 18.21 213 SER A CA 1
ATOM 1630 C C . SER A 1 213 ? 25.829 -16.482 67.819 1.00 20.09 213 SER A C 1
ATOM 1631 O O . SER A 1 213 ? 26.547 -15.693 68.457 1.00 15.89 213 SER A O 1
ATOM 1634 N N . LEU A 1 214 ? 24.492 -16.404 67.815 1.00 15.89 214 LEU A N 1
ATOM 1635 C CA . LEU A 1 214 ? 23.777 -15.437 68.687 1.00 17.17 214 LEU A CA 1
ATOM 1636 C C . LEU A 1 214 ? 24.008 -15.698 70.183 1.00 14.97 214 LEU A C 1
ATOM 1637 O O . LEU A 1 214 ? 24.016 -14.757 70.996 1.00 13.16 214 LEU A O 1
ATOM 1642 N N . GLU A 1 215 ? 24.197 -16.972 70.546 1.00 14.92 215 GLU A N 1
ATOM 1643 C CA . GLU A 1 215 ? 24.480 -17.327 71.939 1.00 13.93 215 GLU A CA 1
ATOM 1644 C C . GLU A 1 215 ? 25.798 -16.691 72.414 1.00 11.31 215 GLU A C 1
ATOM 1645 O O . GLU A 1 215 ? 25.870 -16.162 73.542 1.00 11.59 215 GLU A O 1
ATOM 1651 N N . GLU A 1 216 ? 26.820 -16.770 71.561 1.00 10.79 216 GLU A N 1
ATOM 1652 C CA . GLU A 1 216 ? 28.153 -16.222 71.859 1.00 13.24 216 GLU A CA 1
ATOM 1653 C C . GLU A 1 216 ? 28.043 -14.707 71.981 1.00 15.25 216 GLU A C 1
ATOM 1654 O O . GLU A 1 216 ? 28.666 -14.100 72.855 1.00 13.63 216 GLU A O 1
ATOM 1660 N N . LEU A 1 217 ? 27.229 -14.103 71.109 1.00 14.68 217 LEU A N 1
ATOM 1661 C CA . LEU A 1 217 ? 27.010 -12.644 71.173 1.00 14.85 217 LEU A CA 1
ATOM 1662 C C . LEU A 1 217 ? 26.350 -12.205 72.486 1.00 14.23 217 LEU A C 1
ATOM 1663 O O . LEU A 1 217 ? 26.861 -11.286 73.154 1.00 13.54 217 LEU A O 1
ATOM 1668 N N . ALA A 1 218 ? 25.263 -12.886 72.887 1.00 10.88 218 ALA A N 1
ATOM 1669 C CA . ALA A 1 218 ? 24.580 -12.628 74.159 1.00 13.03 218 ALA A CA 1
ATOM 1670 C C . ALA A 1 218 ? 25.518 -12.774 75.377 1.00 14.54 218 ALA A C 1
ATOM 1671 O O . ALA A 1 218 ? 25.522 -11.915 76.270 1.00 14.04 218 ALA A O 1
ATOM 1673 N N . ARG A 1 219 ? 26.338 -13.836 75.382 1.00 14.00 219 ARG A N 1
ATOM 1674 C CA . ARG A 1 219 ? 27.226 -14.160 76.512 1.00 13.51 219 ARG A CA 1
ATOM 1675 C C . ARG A 1 219 ? 28.273 -13.050 76.755 1.00 14.22 219 ARG A C 1
ATOM 1676 O O . ARG A 1 219 ? 28.688 -12.819 77.893 1.00 13.64 219 ARG A O 1
ATOM 1684 N N . ARG A 1 220 ? 28.688 -12.378 75.682 1.00 13.84 220 ARG A N 1
ATOM 1685 C CA . ARG A 1 220 ? 29.769 -11.384 75.767 1.00 16.66 220 ARG A CA 1
ATOM 1686 C C . ARG A 1 220 ? 29.337 -9.904 75.878 1.00 18.94 220 ARG A C 1
ATOM 1687 O O . ARG A 1 220 ? 30.185 -9.047 76.166 1.00 16.32 220 ARG A O 1
ATOM 1695 N N . SER A 1 221 ? 28.048 -9.606 75.670 1.00 13.21 221 SER A N 1
ATOM 1696 C CA . SER A 1 221 ? 27.549 -8.197 75.651 1.00 15.93 221 SER A CA 1
ATOM 1697 C C . SER A 1 221 ? 27.078 -7.550 76.974 1.00 16.88 221 SER A C 1
ATOM 1698 O O . SER A 1 221 ? 26.337 -8.160 77.772 1.00 17.99 221 SER A O 1
ATOM 1701 N N . ASP A 1 222 ? 27.446 -6.277 77.168 1.00 10.73 222 ASP A N 1
ATOM 1702 C CA . ASP A 1 222 ? 26.843 -5.449 78.221 1.00 10.91 222 ASP A CA 1
ATOM 1703 C C . ASP A 1 222 ? 25.616 -4.688 77.690 1.00 11.22 222 ASP A C 1
ATOM 1704 O O . ASP A 1 222 ? 24.700 -4.360 78.446 1.00 11.70 222 ASP A O 1
ATOM 1709 N N . CYS A 1 223 ? 25.633 -4.366 76.396 1.00 10.74 223 CYS A N 1
ATOM 1710 C CA . CYS A 1 223 ? 24.472 -3.799 75.705 1.00 9.67 223 CYS A CA 1
ATOM 1711 C C . CYS A 1 223 ? 24.431 -4.367 74.278 1.00 9.19 223 CYS A C 1
ATOM 1712 O O . CYS A 1 223 ? 25.430 -4.298 73.563 1.00 11.36 223 CYS A O 1
ATOM 1715 N N . VAL A 1 224 ? 23.276 -4.906 73.890 1.00 9.55 224 VAL A N 1
ATOM 1716 C CA . VAL A 1 224 ? 23.000 -5.416 72.520 1.00 6.92 224 VAL A CA 1
ATOM 1717 C C . VAL A 1 224 ? 22.307 -4.327 71.667 1.00 6.56 224 VAL A C 1
ATOM 1718 O O . VAL A 1 224 ? 21.377 -3.666 72.161 1.00 9.35 224 VAL A O 1
ATOM 1722 N N . SER A 1 225 ? 22.799 -4.102 70.433 1.00 8.97 225 SER A N 1
ATOM 1723 C CA . SER A 1 225 ? 22.165 -3.199 69.441 1.00 8.22 225 SER A CA 1
ATOM 1724 C C . SER A 1 225 ? 21.615 -4.007 68.239 1.00 8.10 225 SER A C 1
ATOM 1725 O O . SER A 1 225 ? 22.369 -4.633 67.469 1.00 8.86 225 SER A O 1
ATOM 1728 N N . VAL A 1 226 ? 20.298 -4.013 68.106 1.00 7.35 226 VAL A N 1
ATOM 1729 C CA . VAL A 1 226 ? 19.623 -4.740 67.008 1.00 9.41 226 VAL A CA 1
ATOM 1730 C C . VAL A 1 226 ? 19.443 -3.807 65.783 1.00 10.08 226 VAL A C 1
ATOM 1731 O O . VAL A 1 226 ? 18.730 -2.770 65.880 1.00 11.17 226 VAL A O 1
ATOM 1735 N N . SER A 1 227 ? 20.076 -4.182 64.660 1.00 10.36 227 SER A N 1
ATOM 1736 C CA . SER A 1 227 ? 19.991 -3.448 63.371 1.00 14.07 227 SER A CA 1
ATOM 1737 C C . SER A 1 227 ? 20.114 -4.426 62.176 1.00 14.60 227 SER A C 1
ATOM 1738 O O . SER A 1 227 ? 21.214 -4.665 61.658 1.00 11.12 227 SER A O 1
ATOM 1741 N N . VAL A 1 228 ? 18.980 -5.017 61.777 1.00 17.21 228 VAL A N 1
ATOM 1742 C CA . VAL A 1 228 ? 18.922 -6.028 60.690 1.00 20.33 228 VAL A CA 1
ATOM 1743 C C . VAL A 1 228 ? 17.699 -5.786 59.793 1.00 24.84 228 VAL A C 1
ATOM 1744 O O . VAL A 1 228 ? 16.749 -5.143 60.230 1.00 20.47 228 VAL A O 1
ATOM 1748 N N . PRO A 1 229 ? 17.734 -6.260 58.523 1.00 26.85 229 PRO A N 1
ATOM 1749 C CA . PRO A 1 229 ? 16.523 -6.225 57.675 1.00 28.87 229 PRO A CA 1
ATOM 1750 C C . PRO A 1 229 ? 15.421 -7.121 58.250 1.00 30.53 229 PRO A C 1
ATOM 1751 O O . PRO A 1 229 ? 15.718 -8.220 58.734 1.00 30.48 229 PRO A O 1
ATOM 1755 N N . TYR A 1 230 ? 14.172 -6.659 58.203 1.00 33.24 230 TYR A N 1
ATOM 1756 C CA . TYR A 1 230 ? 13.038 -7.464 58.675 1.00 35.49 230 TYR A CA 1
ATOM 1757 C C . TYR A 1 230 ? 12.468 -8.382 57.586 1.00 38.14 230 TYR A C 1
ATOM 1758 O O . TYR A 1 230 ? 11.968 -7.918 56.555 1.00 37.51 230 TYR A O 1
ATOM 1767 N N . MET A 1 231 ? 12.572 -9.688 57.839 1.00 38.24 231 MET A N 1
ATOM 1768 C CA . MET A 1 231 ? 12.029 -10.728 56.972 1.00 40.93 231 MET A CA 1
ATOM 1769 C C . MET A 1 231 ? 11.432 -11.828 57.855 1.00 38.87 231 MET A C 1
ATOM 1770 O O . MET A 1 231 ? 11.408 -11.702 59.087 1.00 37.48 231 MET A O 1
ATOM 1775 N N . LYS A 1 232 ? 10.960 -12.909 57.231 1.00 36.80 232 LYS A N 1
ATOM 1776 C CA . LYS A 1 232 ? 10.470 -14.079 57.971 1.00 34.92 232 LYS A CA 1
ATOM 1777 C C . LYS A 1 232 ? 11.566 -14.648 58.883 1.00 32.88 232 LYS A C 1
ATOM 1778 O O . LYS A 1 232 ? 11.315 -14.987 60.045 1.00 30.39 232 LYS A O 1
ATOM 1784 N N . LEU A 1 233 ? 12.783 -14.725 58.347 1.00 31.42 233 LEU A N 1
ATOM 1785 C CA . LEU A 1 233 ? 13.947 -15.234 59.077 1.00 29.85 233 LEU A CA 1
ATOM 1786 C C . LEU A 1 233 ? 14.372 -14.378 60.294 1.00 28.96 233 LEU A C 1
ATOM 1787 O O . LEU A 1 233 ? 15.095 -14.863 61.172 1.00 28.19 233 LEU A O 1
ATOM 1789 N N . THR A 1 234 ? 13.931 -13.120 60.344 1.00 26.26 234 THR A N 1
ATOM 1790 C CA . THR A 1 234 ? 14.276 -12.237 61.470 1.00 23.37 234 THR A CA 1
ATOM 1791 C C . THR A 1 234 ? 13.086 -11.944 62.421 1.00 23.21 234 THR A C 1
ATOM 1792 O O . THR A 1 234 ? 13.243 -11.208 63.414 1.00 20.17 234 THR A O 1
ATOM 1796 N N . HIS A 1 235 ? 11.913 -12.534 62.137 1.00 20.95 235 HIS A N 1
ATOM 1797 C CA . HIS A 1 235 ? 10.742 -12.459 63.049 1.00 18.52 235 HIS A CA 1
ATOM 1798 C C . HIS A 1 235 ? 11.031 -13.190 64.370 1.00 17.87 235 HIS A C 1
ATOM 1799 O O . HIS A 1 235 ? 11.373 -14.375 64.362 1.00 17.11 235 HIS A O 1
ATOM 1806 N N . HIS A 1 236 ? 10.891 -12.488 65.499 1.00 16.85 236 HIS A N 1
ATOM 1807 C CA . HIS A 1 236 ? 11.327 -13.006 66.810 1.00 14.60 236 HIS A CA 1
ATOM 1808 C C . HIS A 1 236 ? 12.760 -13.596 66.800 1.00 14.15 236 HIS A C 1
ATOM 1809 O O . HIS A 1 236 ? 13.038 -14.641 67.424 1.00 13.35 236 HIS A O 1
ATOM 1816 N N . LEU A 1 237 ? 13.684 -12.949 66.091 1.00 13.51 237 LEU A N 1
ATOM 1817 C CA . LEU A 1 237 ? 15.107 -13.367 66.136 1.00 15.11 237 LEU A CA 1
ATOM 1818 C C . LEU A 1 237 ? 15.648 -13.325 67.573 1.00 12.97 237 LEU A C 1
ATOM 1819 O O . LEU A 1 237 ? 16.409 -14.217 68.013 1.00 15.61 237 LEU A O 1
ATOM 1824 N N . ILE A 1 238 ? 15.261 -12.278 68.292 1.00 13.31 238 ILE A N 1
ATOM 1825 C CA . ILE A 1 238 ? 15.587 -12.133 69.712 1.00 13.87 238 ILE A CA 1
ATOM 1826 C C . ILE A 1 238 ? 14.416 -12.658 70.568 1.00 14.23 238 ILE A C 1
ATOM 1827 O O . ILE A 1 238 ? 13.382 -11.995 70.726 1.00 12.83 238 ILE A O 1
ATOM 1832 N N . ASP A 1 239 ? 14.600 -13.863 71.107 1.00 13.87 239 ASP A N 1
ATOM 1833 C CA . ASP A 1 239 ? 13.518 -14.607 71.769 1.00 16.59 239 ASP A CA 1
ATOM 1834 C C . ASP A 1 239 ? 13.827 -15.000 73.238 1.00 17.22 239 ASP A C 1
ATOM 1835 O O . ASP A 1 239 ? 14.798 -14.522 73.817 1.00 15.15 239 ASP A O 1
ATOM 1840 N N . GLU A 1 240 ? 13.021 -15.878 73.850 1.00 17.20 240 GLU A N 1
ATOM 1841 C CA . GLU A 1 240 ? 13.321 -16.344 75.224 1.00 19.24 240 GLU A CA 1
ATOM 1842 C C . GLU A 1 240 ? 14.740 -16.907 75.385 1.00 16.11 240 GLU A C 1
ATOM 1843 O O . GLU A 1 240 ? 15.421 -16.608 76.375 1.00 14.39 240 GLU A O 1
ATOM 1849 N N . ALA A 1 241 ? 15.158 -17.732 74.422 1.00 16.59 241 ALA A N 1
ATOM 1850 C CA . ALA A 1 241 ? 16.479 -18.377 74.409 1.00 17.68 241 ALA A CA 1
ATOM 1851 C C . ALA A 1 241 ? 17.665 -17.384 74.356 1.00 18.59 241 ALA A C 1
ATOM 1852 O O . ALA A 1 241 ? 18.685 -17.599 75.022 1.00 15.02 241 ALA A O 1
ATOM 1854 N N . PHE A 1 242 ? 17.521 -16.307 73.576 1.00 16.56 242 PHE A N 1
ATOM 1855 C CA . PHE A 1 242 ? 18.501 -15.207 73.578 1.00 15.77 242 PHE A CA 1
ATOM 1856 C C . PHE A 1 242 ? 18.628 -14.517 74.949 1.00 13.44 242 PHE A C 1
ATOM 1857 O O . PHE A 1 242 ? 19.746 -14.339 75.455 1.00 11.73 242 PHE A O 1
ATOM 1865 N N . PHE A 1 243 ? 17.500 -14.136 75.545 1.00 13.08 243 PHE A N 1
ATOM 1866 C CA . PHE A 1 243 ? 17.526 -13.516 76.882 1.00 12.10 243 PHE A CA 1
ATOM 1867 C C . PHE A 1 243 ? 18.112 -14.425 77.969 1.00 15.28 243 PHE A C 1
ATOM 1868 O O . PHE A 1 243 ? 18.838 -13.957 78.873 1.00 13.48 243 PHE A O 1
ATOM 1876 N N . ALA A 1 244 ? 17.844 -15.729 77.860 1.00 11.68 244 ALA A N 1
ATOM 1877 C CA . ALA A 1 244 ? 18.424 -16.695 78.795 1.00 12.31 244 ALA A CA 1
ATOM 1878 C C . ALA A 1 244 ? 19.946 -16.682 78.728 1.00 14.75 244 ALA A C 1
ATOM 1879 O O . ALA A 1 244 ? 20.627 -16.870 79.756 1.00 15.53 244 ALA A O 1
ATOM 1881 N N . ALA A 1 245 ? 20.496 -16.448 77.532 1.00 12.85 245 ALA A N 1
ATOM 1882 C CA . ALA A 1 245 ? 21.958 -16.451 77.361 1.00 13.03 245 ALA A CA 1
ATOM 1883 C C . ALA A 1 245 ? 22.655 -15.135 77.768 1.00 15.16 245 ALA A C 1
ATOM 1884 O O . ALA A 1 245 ? 23.882 -15.102 77.921 1.00 13.42 245 ALA A O 1
ATOM 1886 N N . MET A 1 246 ? 21.889 -14.056 77.925 1.00 14.90 246 MET A N 1
ATOM 1887 C CA . MET A 1 246 ? 22.466 -12.746 78.309 1.00 14.83 246 MET A CA 1
ATOM 1888 C C . MET A 1 246 ? 23.015 -12.687 79.767 1.00 17.00 246 MET A C 1
ATOM 1889 O O . MET A 1 246 ? 22.638 -13.500 80.627 1.00 16.73 246 MET A O 1
ATOM 1894 N N . LYS A 1 247 ? 23.898 -11.723 80.034 1.00 18.46 247 LYS A N 1
ATOM 1895 C CA . LYS A 1 247 ? 24.454 -11.507 81.390 1.00 20.59 247 LYS A CA 1
ATOM 1896 C C . LYS A 1 247 ? 23.414 -10.874 82.307 1.00 19.62 247 LYS A C 1
ATOM 1897 O O . LYS A 1 247 ? 22.620 -10.057 81.847 1.00 16.42 247 LYS A O 1
ATOM 1903 N N . PRO A 1 248 ? 23.431 -11.217 83.617 1.00 21.05 248 PRO A N 1
ATOM 1904 C CA . PRO A 1 248 ? 22.538 -10.553 84.559 1.00 20.77 248 PRO A CA 1
ATOM 1905 C C . PRO A 1 248 ? 22.811 -9.043 84.598 1.00 18.06 248 PRO A C 1
ATOM 1906 O O . PRO A 1 248 ? 23.978 -8.609 84.579 1.00 14.01 248 PRO A O 1
ATOM 1910 N N . GLY A 1 249 ? 21.737 -8.266 84.613 1.00 12.83 249 GLY A N 1
ATOM 1911 C CA . GLY A 1 249 ? 21.829 -6.816 84.699 1.00 12.02 249 GLY A CA 1
ATOM 1912 C C . GLY A 1 249 ? 22.243 -6.157 83.394 1.00 15.65 249 GLY A C 1
ATOM 1913 O O . GLY A 1 249 ? 22.746 -5.018 83.409 1.00 14.09 249 GLY A O 1
ATOM 1914 N N . SER A 1 250 ? 22.041 -6.861 82.273 1.00 11.53 250 SER A N 1
ATOM 1915 C CA . SER A 1 250 ? 22.395 -6.329 80.939 1.00 12.49 250 SER A CA 1
ATOM 1916 C C . SER A 1 250 ? 21.297 -5.426 80.291 1.00 11.60 250 SER A C 1
ATOM 1917 O O . SER A 1 250 ? 20.275 -5.135 80.917 1.00 10.72 250 SER A O 1
ATOM 1920 N N . ARG A 1 251 ? 21.533 -4.987 79.044 1.00 8.80 251 ARG A N 1
ATOM 1921 C CA . ARG A 1 251 ? 20.723 -3.947 78.397 1.00 7.52 251 ARG A CA 1
ATOM 1922 C C . ARG A 1 251 ? 20.561 -4.265 76.898 1.00 6.21 251 ARG A C 1
ATOM 1923 O O . ARG A 1 251 ? 21.422 -4.972 76.314 1.00 8.39 251 ARG A O 1
ATOM 1931 N N . ILE A 1 252 ? 19.483 -3.747 76.282 1.00 8.54 252 ILE A N 1
ATOM 1932 C CA . ILE A 1 252 ? 19.184 -3.976 74.830 1.00 9.04 252 ILE A CA 1
ATOM 1933 C C . ILE A 1 252 ? 18.496 -2.753 74.179 1.00 10.56 252 ILE A C 1
ATOM 1934 O O . ILE A 1 252 ? 17.639 -2.120 74.813 1.00 8.17 252 ILE A O 1
ATOM 1939 N N . VAL A 1 253 ? 18.858 -2.441 72.927 1.00 9.06 253 VAL A N 1
ATOM 1940 C CA . VAL A 1 253 ? 18.162 -1.382 72.142 1.00 7.76 253 VAL A CA 1
ATOM 1941 C C . VAL A 1 253 ? 17.739 -1.896 70.756 1.00 7.73 253 VAL A C 1
ATOM 1942 O O . VAL A 1 253 ? 18.411 -2.769 70.186 1.00 9.83 253 VAL A O 1
ATOM 1946 N N . ASN A 1 254 ? 16.648 -1.343 70.221 1.00 8.10 254 ASN A N 1
ATOM 1947 C CA . ASN A 1 254 ? 16.143 -1.733 68.880 1.00 10.07 254 ASN A CA 1
ATOM 1948 C C . ASN A 1 254 ? 15.711 -0.522 68.056 1.00 8.62 254 ASN A C 1
ATOM 1949 O O . ASN A 1 254 ? 14.826 0.236 68.468 1.00 7.47 254 ASN A O 1
ATOM 1954 N N . THR A 1 255 ? 16.343 -0.361 66.897 1.00 8.18 255 THR A N 1
ATOM 1955 C CA . THR A 1 255 ? 15.952 0.666 65.919 1.00 8.01 255 THR A CA 1
ATOM 1956 C C . THR A 1 255 ? 15.604 0.049 64.557 1.00 9.72 255 THR A C 1
ATOM 1957 O O . THR A 1 255 ? 15.507 0.774 63.551 1.00 9.54 255 THR A O 1
ATOM 1961 N N . ALA A 1 256 ? 15.423 -1.275 64.516 1.00 9.93 256 ALA A N 1
ATOM 1962 C CA . ALA A 1 256 ? 15.185 -1.996 63.260 1.00 12.10 256 ALA A CA 1
ATOM 1963 C C . ALA A 1 256 ? 13.677 -2.071 62.909 1.00 14.97 256 ALA A C 1
ATOM 1964 O O . ALA A 1 256 ? 13.098 -1.105 62.375 1.00 13.30 256 ALA A O 1
ATOM 1966 N N . ARG A 1 257 ? 13.051 -3.210 63.200 1.00 14.76 257 ARG A N 1
ATOM 1967 C CA . ARG A 1 257 ? 11.582 -3.330 63.167 1.00 16.10 257 ARG A CA 1
ATOM 1968 C C . ARG A 1 257 ? 11.082 -3.962 64.468 1.00 16.12 257 ARG A C 1
ATOM 1969 O O . ARG A 1 257 ? 11.775 -4.800 65.048 1.00 14.35 257 ARG A O 1
ATOM 1977 N N . GLY A 1 258 ? 9.880 -3.565 64.894 1.00 15.40 258 GLY A N 1
ATOM 1978 C CA . GLY A 1 258 ? 9.279 -3.999 66.169 1.00 15.87 258 GLY A CA 1
ATOM 1979 C C . GLY A 1 258 ? 9.247 -5.495 66.447 1.00 16.45 258 GLY A C 1
ATOM 1980 O O . GLY A 1 258 ? 9.719 -5.936 67.514 1.00 17.28 258 GLY A O 1
ATOM 1981 N N . PRO A 1 259 ? 8.667 -6.301 65.520 1.00 15.66 259 PRO A N 1
ATOM 1982 C CA . PRO A 1 259 ? 8.659 -7.768 65.743 1.00 15.36 259 PRO A CA 1
ATOM 1983 C C . PRO A 1 259 ? 10.014 -8.519 65.752 1.00 14.63 259 PRO A C 1
ATOM 1984 O O . PRO A 1 259 ? 10.021 -9.713 66.039 1.00 15.87 259 PRO A O 1
ATOM 1988 N N . VAL A 1 260 ? 11.143 -7.854 65.468 1.00 13.16 260 VAL A N 1
ATOM 1989 C CA . VAL A 1 260 ? 12.453 -8.544 65.535 1.00 11.56 260 VAL A CA 1
ATOM 1990 C C . VAL A 1 260 ? 12.745 -9.022 66.979 1.00 11.59 260 VAL A C 1
ATOM 1991 O O . VAL A 1 260 ? 13.392 -10.068 67.182 1.00 14.04 260 VAL A O 1
ATOM 1995 N N . ILE A 1 261 ? 12.272 -8.251 67.963 1.00 8.89 261 ILE A N 1
ATOM 1996 C CA . ILE A 1 261 ? 12.311 -8.668 69.378 1.00 10.39 261 ILE A CA 1
ATOM 1997 C C . ILE A 1 261 ? 10.893 -9.099 69.835 1.00 12.24 261 ILE A C 1
ATOM 1998 O O . ILE A 1 261 ? 9.922 -8.337 69.674 1.00 12.96 261 ILE A O 1
ATOM 2003 N N . SER A 1 262 ? 10.773 -10.301 70.411 1.00 11.54 262 SER A N 1
ATOM 2004 C CA . SER A 1 262 ? 9.501 -10.712 71.046 1.00 13.78 262 SER A CA 1
ATOM 2005 C C . SER A 1 262 ? 9.162 -9.808 72.229 1.00 12.67 262 SER A C 1
ATOM 2006 O O . SER A 1 262 ? 9.932 -9.773 73.190 1.00 12.57 262 SER A O 1
ATOM 2009 N N . GLN A 1 263 ? 8.023 -9.096 72.165 1.00 11.78 263 GLN A N 1
ATOM 2010 C CA . GLN A 1 263 ? 7.528 -8.239 73.257 1.00 14.07 263 GLN A CA 1
ATOM 2011 C C . GLN A 1 263 ? 7.341 -9.000 74.575 1.00 15.68 263 GLN A C 1
ATOM 2012 O O . GLN A 1 263 ? 7.691 -8.489 75.638 1.00 13.07 263 GLN A O 1
ATOM 2018 N N . ASP A 1 264 ? 6.759 -10.203 74.509 1.00 12.62 264 ASP A N 1
ATOM 2019 C CA . ASP A 1 264 ? 6.520 -11.004 75.717 1.00 11.69 264 ASP A CA 1
ATOM 2020 C C . ASP A 1 264 ? 7.811 -11.544 76.357 1.00 11.71 264 ASP A C 1
ATOM 2021 O O . ASP A 1 264 ? 7.933 -11.559 77.597 1.00 14.56 264 ASP A O 1
ATOM 2026 N N . ALA A 1 265 ? 8.779 -11.942 75.530 1.00 11.00 265 ALA A N 1
ATOM 2027 C CA . ALA A 1 265 ? 10.080 -12.386 76.038 1.00 12.28 265 ALA A CA 1
ATOM 2028 C C . ALA A 1 265 ? 10.841 -11.242 76.722 1.00 9.97 265 ALA A C 1
ATOM 2029 O O . ALA A 1 265 ? 11.468 -11.443 77.764 1.00 9.76 265 ALA A O 1
ATOM 2031 N N . LEU A 1 266 ? 10.763 -10.052 76.134 1.00 11.18 266 LEU A N 1
ATOM 2032 C CA . LEU A 1 266 ? 11.390 -8.840 76.690 1.00 10.86 266 LEU A CA 1
ATOM 2033 C C . LEU A 1 266 ? 10.809 -8.471 78.075 1.00 11.54 266 LEU A C 1
ATOM 2034 O O . LEU A 1 266 ? 11.564 -8.215 79.038 1.00 9.46 266 LEU A O 1
ATOM 2039 N N . ILE A 1 267 ? 9.473 -8.419 78.163 1.00 11.28 267 ILE A N 1
ATOM 2040 C CA . ILE A 1 267 ? 8.767 -8.110 79.420 1.00 12.21 267 ILE A CA 1
ATOM 2041 C C . ILE A 1 267 ? 9.182 -9.096 80.521 1.00 13.33 267 ILE A C 1
ATOM 2042 O O . ILE A 1 267 ? 9.485 -8.682 81.636 1.00 13.57 267 ILE A O 1
ATOM 2047 N N . ALA A 1 268 ? 9.197 -10.400 80.204 1.00 11.57 268 ALA A N 1
ATOM 2048 C CA . ALA A 1 268 ? 9.613 -11.441 81.180 1.00 13.56 268 ALA A CA 1
ATOM 2049 C C . ALA A 1 268 ? 11.050 -11.279 81.688 1.00 11.18 268 ALA A C 1
ATOM 2050 O O . ALA A 1 268 ? 11.324 -11.459 82.899 1.00 9.10 268 ALA A O 1
ATOM 2052 N N . ALA A 1 269 ? 11.954 -10.900 80.783 1.00 11.82 269 ALA A N 1
ATOM 2053 C CA . ALA A 1 269 ? 13.369 -10.673 81.150 1.00 12.88 269 ALA A CA 1
ATOM 2054 C C . ALA A 1 269 ? 13.563 -9.447 82.048 1.00 13.05 269 ALA A C 1
ATOM 2055 O O . ALA A 1 269 ? 14.446 -9.442 82.886 1.00 11.39 269 ALA A O 1
ATOM 2057 N N . LEU A 1 270 ? 12.720 -8.425 81.893 1.00 14.05 270 LEU A N 1
ATOM 2058 C CA . LEU A 1 270 ? 12.770 -7.248 82.753 1.00 13.48 270 LEU A CA 1
ATOM 2059 C C . LEU A 1 270 ? 12.182 -7.588 84.132 1.00 13.56 270 LEU A C 1
ATOM 2060 O O . LEU A 1 270 ? 12.774 -7.266 85.165 1.00 11.43 270 LEU A O 1
ATOM 2065 N N . LYS A 1 271 ? 11.043 -8.282 84.143 1.00 11.62 271 LYS A N 1
ATOM 2066 C CA . LYS A 1 271 ? 10.378 -8.647 85.404 1.00 13.94 271 LYS A CA 1
ATOM 2067 C C . LYS A 1 271 ? 11.268 -9.499 86.321 1.00 15.36 271 LYS A C 1
ATOM 2068 O O . LYS A 1 271 ? 11.202 -9.374 87.545 1.00 19.45 271 LYS A O 1
ATOM 2074 N N . SER A 1 272 ? 12.119 -10.333 85.731 1.00 16.74 272 SER A N 1
ATOM 2075 C CA . SER A 1 272 ? 13.016 -11.227 86.504 1.00 17.12 272 SER A CA 1
ATOM 2076 C C . SER A 1 272 ? 14.342 -10.611 86.951 1.00 19.15 272 SER A C 1
ATOM 2077 O O . SER A 1 272 ? 15.058 -11.221 87.754 1.00 17.86 272 SER A O 1
ATOM 2080 N N . GLY A 1 273 ? 14.683 -9.437 86.410 1.00 16.26 273 GLY A N 1
ATOM 2081 C CA . GLY A 1 273 ? 15.968 -8.785 86.669 1.00 14.38 273 GLY A CA 1
ATOM 2082 C C . GLY A 1 273 ? 17.113 -9.197 85.759 1.00 17.66 273 GLY A C 1
ATOM 2083 O O . GLY A 1 273 ? 18.233 -8.693 85.913 1.00 16.06 273 GLY A O 1
ATOM 2084 N N . LYS A 1 274 ? 16.853 -10.104 84.807 1.00 14.63 274 LYS A N 1
ATOM 2085 C CA . LYS A 1 274 ? 17.863 -10.483 83.795 1.00 13.25 274 LYS A CA 1
ATOM 2086 C C . LYS A 1 274 ? 18.347 -9.239 83.026 1.00 13.18 274 LYS A C 1
ATOM 2087 O O . LYS A 1 274 ? 19.550 -9.023 82.881 1.00 13.42 274 LYS A O 1
ATOM 2093 N N . LEU A 1 275 ? 17.400 -8.444 82.535 1.00 13.88 275 LEU A N 1
ATOM 2094 C CA . LEU A 1 275 ? 17.716 -7.107 81.981 1.00 12.96 275 LEU A CA 1
ATOM 2095 C C . LEU A 1 275 ? 17.512 -6.025 83.039 1.00 12.67 275 LEU A C 1
ATOM 2096 O O . LEU A 1 275 ? 16.465 -6.000 83.712 1.00 11.23 275 LEU A O 1
ATOM 2101 N N . LEU A 1 276 ? 18.484 -5.110 83.176 1.00 9.53 276 LEU A N 1
ATOM 2102 C CA . LEU A 1 276 ? 18.279 -3.893 83.972 1.00 10.06 276 LEU A CA 1
ATOM 2103 C C . LEU A 1 276 ? 17.386 -2.860 83.254 1.00 9.23 276 LEU A C 1
ATOM 2104 O O . LEU A 1 276 ? 16.534 -2.196 83.878 1.00 8.26 276 LEU A O 1
ATOM 2109 N N . SER A 1 277 ? 17.605 -2.705 81.949 1.00 9.52 277 SER A N 1
ATOM 2110 C CA . SER A 1 277 ? 16.924 -1.658 81.171 1.00 9.68 277 SER A CA 1
ATOM 2111 C C . SER A 1 277 ? 16.849 -2.000 79.693 1.00 9.21 277 SER A C 1
ATOM 2112 O O . SER A 1 277 ? 17.621 -2.824 79.204 1.00 10.06 277 SER A O 1
ATOM 2115 N N . ALA A 1 278 ? 15.933 -1.336 78.977 1.00 8.31 278 ALA A N 1
ATOM 2116 C CA . ALA A 1 278 ? 15.763 -1.512 77.522 1.00 10.22 278 ALA A CA 1
ATOM 2117 C C . ALA A 1 278 ? 15.310 -0.228 76.814 1.00 8.68 278 ALA A C 1
ATOM 2118 O O . ALA A 1 278 ? 14.656 0.633 77.423 1.00 11.17 278 ALA A O 1
ATOM 2120 N N . GLY A 1 279 ? 15.652 -0.092 75.527 1.00 10.13 279 GLY A N 1
ATOM 2121 C CA . GLY A 1 279 ? 15.187 1.074 74.752 1.00 9.18 279 GLY A CA 1
ATOM 2122 C C . GLY A 1 279 ? 14.603 0.662 73.411 1.00 5.12 279 GLY A C 1
ATOM 2123 O O . GLY A 1 279 ? 15.288 0.039 72.627 1.00 9.45 279 GLY A O 1
ATOM 2124 N N . LEU A 1 280 ? 13.338 1.015 73.148 1.00 7.44 280 LEU A N 1
ATOM 2125 C CA . LEU A 1 280 ? 12.676 0.665 71.864 1.00 8.38 280 LEU A CA 1
ATOM 2126 C C . LEU A 1 280 ? 12.168 1.906 71.129 1.00 5.91 280 LEU A C 1
ATOM 2127 O O . LEU A 1 280 ? 11.327 2.658 71.678 1.00 8.00 280 LEU A O 1
ATOM 2132 N N . ASP A 1 281 ? 12.686 2.121 69.919 1.00 8.76 281 ASP A N 1
ATOM 2133 C CA . ASP A 1 281 ? 12.110 3.094 68.966 1.00 10.42 281 ASP A CA 1
ATOM 2134 C C . ASP A 1 281 ? 11.010 2.424 68.103 1.00 9.90 281 ASP A C 1
ATOM 2135 O O . ASP A 1 281 ? 10.123 3.107 67.564 1.00 10.70 281 ASP A O 1
ATOM 2140 N N . VAL A 1 282 ? 11.063 1.084 68.024 1.00 12.05 282 VAL A N 1
ATOM 2141 C CA . VAL A 1 282 ? 10.137 0.271 67.187 1.00 12.02 282 VAL A CA 1
ATOM 2142 C C . VAL A 1 282 ? 9.406 -0.789 68.066 1.00 13.26 282 VAL A C 1
ATOM 2143 O O . VAL A 1 282 ? 9.990 -1.304 69.024 1.00 10.56 282 VAL A O 1
ATOM 2147 N N . HIS A 1 283 ? 8.142 -1.098 67.747 1.00 11.77 283 HIS A N 1
ATOM 2148 C CA . HIS A 1 283 ? 7.238 -1.816 68.685 1.00 12.00 283 HIS A CA 1
ATOM 2149 C C . HIS A 1 283 ? 6.509 -2.985 68.004 1.00 12.87 283 HIS A C 1
ATOM 2150 O O . HIS A 1 283 ? 6.069 -2.847 66.854 1.00 11.10 283 HIS A O 1
ATOM 2157 N N . GLU A 1 284 ? 6.411 -4.135 68.692 1.00 13.16 284 GLU A N 1
ATOM 2158 C CA . GLU A 1 284 ? 5.837 -5.354 68.057 1.00 14.36 284 GLU A CA 1
ATOM 2159 C C . GLU A 1 284 ? 4.447 -5.112 67.443 1.00 12.87 284 GLU A C 1
ATOM 2160 O O . GLU A 1 284 ? 4.182 -5.572 66.322 1.00 13.80 284 GLU A O 1
ATOM 2166 N N . PHE A 1 285 ? 3.591 -4.400 68.171 1.00 13.28 285 PHE A N 1
ATOM 2167 C CA . PHE A 1 285 ? 2.199 -4.103 67.741 1.00 15.05 285 PHE A CA 1
ATOM 2168 C C . PHE A 1 285 ? 1.970 -2.620 67.396 1.00 16.10 285 PHE A C 1
ATOM 2169 O O . PHE A 1 285 ? 0.858 -2.088 67.560 1.00 14.20 285 PHE A O 1
ATOM 2177 N N . GLU A 1 286 ? 3.037 -1.969 66.906 1.00 14.62 286 GLU A N 1
ATOM 2178 C CA . GLU A 1 286 ? 3.019 -0.564 66.463 1.00 15.63 286 GLU A CA 1
ATOM 2179 C C . GLU A 1 286 ? 1.795 -0.285 65.563 1.00 14.29 286 GLU A C 1
ATOM 2180 O O . GLU A 1 286 ? 1.552 -1.055 64.629 1.00 15.07 286 GLU A O 1
ATOM 2186 N N . PRO A 1 287 ? 1.043 0.818 65.814 1.00 15.60 287 PRO A N 1
ATOM 2187 C CA . PRO A 1 287 ? 1.269 1.947 66.725 1.00 17.11 287 PRO A CA 1
ATOM 2188 C C . PRO A 1 287 ? 0.772 1.793 68.170 1.00 15.90 287 PRO A C 1
ATOM 2189 O O . PRO A 1 287 ? 0.685 2.783 68.881 1.00 17.61 287 PRO A O 1
ATOM 2193 N N . GLN A 1 288 ? 0.458 0.569 68.603 1.00 15.48 288 GLN A N 1
ATOM 2194 C CA . GLN A 1 288 ? 0.132 0.310 70.014 1.00 13.94 288 GLN A CA 1
ATOM 2195 C C . GLN A 1 288 ? 1.387 -0.033 70.820 1.00 15.13 288 GLN A C 1
ATOM 2196 O O . GLN A 1 288 ? 1.945 -1.128 70.662 1.00 20.85 288 GLN A O 1
ATOM 2202 N N . VAL A 1 289 ? 1.827 0.913 71.659 1.00 14.42 289 VAL A N 1
ATOM 2203 C CA . VAL A 1 289 ? 2.950 0.701 72.600 1.00 14.38 289 VAL A CA 1
ATOM 2204 C C . VAL A 1 289 ? 2.461 -0.154 73.792 1.00 12.93 289 VAL A C 1
ATOM 2205 O O . VAL A 1 289 ? 1.313 -0.014 74.235 1.00 16.40 289 VAL A O 1
ATOM 2209 N N . SER A 1 290 ? 3.331 -1.027 74.295 1.00 15.34 290 SER A N 1
ATOM 2210 C CA . SER A 1 290 ? 3.007 -1.916 75.441 1.00 17.62 290 SER A CA 1
ATOM 2211 C C . SER A 1 290 ? 2.728 -1.170 76.756 1.00 18.32 290 SER A C 1
ATOM 2212 O O . SER A 1 290 ? 3.610 -0.476 77.289 1.00 13.25 290 SER A O 1
ATOM 2215 N N . LYS A 1 291 ? 1.513 -1.325 77.294 1.00 19.14 291 LYS A N 1
ATOM 2216 C CA . LYS A 1 291 ? 1.154 -0.706 78.589 1.00 18.25 291 LYS A CA 1
ATOM 2217 C C . LYS A 1 291 ? 1.944 -1.290 79.768 1.00 16.05 291 LYS A C 1
ATOM 2218 O O . LYS A 1 291 ? 2.243 -0.581 80.740 1.00 16.00 291 LYS A O 1
ATOM 2224 N N . GLU A 1 292 ? 2.287 -2.574 79.670 1.00 15.49 292 GLU A N 1
ATOM 2225 C CA . GLU A 1 292 ? 3.183 -3.230 80.636 1.00 16.62 292 GLU A CA 1
ATOM 2226 C C . GLU A 1 292 ? 4.603 -2.633 80.658 1.00 13.76 292 GLU A C 1
ATOM 2227 O O . GLU A 1 292 ? 5.174 -2.438 81.734 1.00 14.14 292 GLU A O 1
ATOM 2233 N N . LEU A 1 293 ? 5.147 -2.331 79.480 1.00 12.00 293 LEU A N 1
ATOM 2234 C CA . LEU A 1 293 ? 6.450 -1.644 79.370 1.00 12.93 293 LEU A CA 1
ATOM 2235 C C . LEU A 1 293 ? 6.402 -0.202 79.876 1.00 14.02 293 LEU A C 1
ATOM 2236 O O . LEU A 1 293 ? 7.308 0.244 80.600 1.00 14.83 293 LEU A O 1
ATOM 2241 N N . ILE A 1 294 ? 5.325 0.514 79.531 1.00 13.61 294 ILE A N 1
ATOM 2242 C CA . ILE A 1 294 ? 5.090 1.876 80.028 1.00 13.44 294 ILE A CA 1
ATOM 2243 C C . ILE A 1 294 ? 5.099 1.943 81.565 1.00 16.13 294 ILE A C 1
ATOM 2244 O O . ILE A 1 294 ? 5.721 2.837 82.134 1.00 13.61 294 ILE A O 1
ATOM 2249 N N . GLU A 1 295 ? 4.414 1.006 82.238 1.00 15.58 295 GLU A N 1
ATOM 2250 C CA . GLU A 1 295 ? 4.266 1.080 83.712 1.00 18.10 295 GLU A CA 1
ATOM 2251 C C . GLU A 1 295 ? 5.548 0.785 84.538 1.00 19.42 295 GLU A C 1
ATOM 2252 O O . GLU A 1 295 ? 5.555 0.982 85.759 1.00 20.97 295 GLU A O 1
ATOM 2258 N N . MET A 1 296 ? 6.615 0.342 83.870 1.00 16.63 296 MET A N 1
ATOM 2259 C CA . MET A 1 296 ? 7.914 0.034 84.505 1.00 18.72 296 MET A CA 1
ATOM 2260 C C . MET A 1 296 ? 8.818 1.254 84.714 1.00 17.49 296 MET A C 1
ATOM 2261 O O . MET A 1 296 ? 8.528 2.329 84.204 1.00 18.28 296 MET A O 1
ATOM 2270 N N . LYS A 1 297 ? 9.919 1.071 85.452 1.00 15.52 297 LYS A N 1
ATOM 2271 C CA . LYS A 1 297 ? 10.827 2.190 85.749 1.00 15.01 297 LYS A CA 1
ATOM 2272 C C . LYS A 1 297 ? 11.761 2.498 84.581 1.00 13.50 297 LYS A C 1
ATOM 2273 O O . LYS A 1 297 ? 11.959 3.675 84.247 1.00 15.57 297 LYS A O 1
ATOM 2279 N N . HIS A 1 298 ? 12.353 1.456 83.990 1.00 9.28 298 HIS A N 1
ATOM 2280 C CA . HIS A 1 298 ? 13.546 1.647 83.134 1.00 12.25 298 HIS A CA 1
ATOM 2281 C C . HIS A 1 298 ? 13.473 1.267 81.665 1.00 11.49 298 HIS A C 1
ATOM 2282 O O . HIS A 1 298 ? 14.473 0.798 81.094 1.00 8.57 298 HIS A O 1
ATOM 2289 N N . VAL A 1 299 ? 12.300 1.466 81.056 1.00 9.30 299 VAL A N 1
ATOM 2290 C CA . VAL A 1 299 ? 12.140 1.203 79.633 1.00 9.00 299 VAL A CA 1
ATOM 2291 C C . VAL A 1 299 ? 11.964 2.532 78.887 1.00 11.67 299 VAL A C 1
ATOM 2292 O O . VAL A 1 299 ? 10.991 3.265 79.112 1.00 14.63 299 VAL A O 1
ATOM 2296 N N . THR A 1 300 ? 12.933 2.841 78.028 1.00 7.96 300 THR A N 1
ATOM 2297 C CA . THR A 1 300 ? 12.892 4.054 77.181 1.00 9.25 300 THR A CA 1
ATOM 2298 C C . THR A 1 300 ? 12.077 3.755 75.921 1.00 9.99 300 THR A C 1
ATOM 2299 O O . THR A 1 300 ? 12.377 2.792 75.209 1.00 11.98 300 THR A O 1
ATOM 2303 N N . LEU A 1 301 ? 11.057 4.579 75.654 1.00 9.24 301 LEU A N 1
ATOM 2304 C CA . LEU A 1 301 ? 10.096 4.346 74.542 1.00 8.28 301 LEU A CA 1
ATOM 2305 C C . LEU A 1 301 ? 9.897 5.600 73.674 1.00 7.38 301 LEU A C 1
ATOM 2306 O O . LEU A 1 301 ? 9.524 6.680 74.201 1.00 9.57 301 LEU A O 1
ATOM 2311 N N . THR A 1 302 ? 10.122 5.469 72.359 1.00 8.38 302 THR A N 1
ATOM 2312 C CA . THR A 1 302 ? 9.987 6.606 71.420 1.00 9.71 302 THR A CA 1
ATOM 2313 C C . THR A 1 302 ? 9.048 6.268 70.234 1.00 9.71 302 THR A C 1
ATOM 2314 O O . THR A 1 302 ? 8.822 5.093 69.951 1.00 10.98 302 THR A O 1
ATOM 2318 N N . THR A 1 303 ? 8.545 7.288 69.524 1.00 8.72 303 THR A N 1
ATOM 2319 C CA . THR A 1 303 ? 7.548 7.072 68.438 1.00 8.75 303 THR A CA 1
ATOM 2320 C C . THR A 1 303 ? 8.122 6.807 67.021 1.00 10.91 303 THR A C 1
ATOM 2321 O O . THR A 1 303 ? 7.810 7.534 66.066 1.00 11.13 303 THR A O 1
ATOM 2325 N N . HIS A 1 304 ? 8.929 5.759 66.872 1.00 8.95 304 HIS A N 1
ATOM 2326 C CA . HIS A 1 304 ? 9.585 5.427 65.599 1.00 10.88 304 HIS A CA 1
ATOM 2327 C C . HIS A 1 304 ? 10.202 6.680 64.912 1.00 11.39 304 HIS A C 1
ATOM 2328 O O . HIS A 1 304 ? 9.911 6.966 63.744 1.00 10.42 304 HIS A O 1
ATOM 2335 N N . ILE A 1 305 ? 11.022 7.424 65.655 1.00 10.71 305 ILE A N 1
ATOM 2336 C CA . ILE A 1 305 ? 11.664 8.650 65.126 1.00 11.20 305 ILE A CA 1
ATOM 2337 C C . ILE A 1 305 ? 13.084 8.435 64.574 1.00 10.34 305 ILE A C 1
ATOM 2338 O O . ILE A 1 305 ? 13.726 9.398 64.149 1.00 10.90 305 ILE A O 1
ATOM 2343 N N . GLY A 1 306 ? 13.557 7.180 64.538 1.00 9.54 306 GLY A N 1
ATOM 2344 C CA . GLY A 1 306 ? 14.896 6.837 64.024 1.00 10.21 306 GLY A CA 1
ATOM 2345 C C . GLY A 1 306 ? 15.371 7.654 62.814 1.00 11.45 306 GLY A C 1
ATOM 2346 O O . GLY A 1 306 ? 16.386 8.346 62.892 1.00 9.82 306 GLY A O 1
ATOM 2347 N N . GLY A 1 307 ? 14.642 7.596 61.701 1.00 9.88 307 GLY A N 1
ATOM 2348 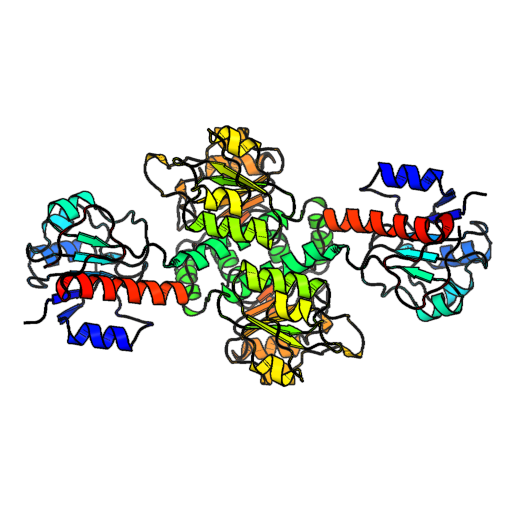C CA . GLY A 1 307 ? 15.056 8.349 60.495 1.00 9.71 307 GLY A CA 1
ATOM 2349 C C . GLY A 1 307 ? 14.408 9.715 60.320 1.00 11.19 307 GLY A C 1
ATOM 2350 O O . GLY A 1 307 ? 14.569 10.352 59.266 1.00 13.16 307 GLY A O 1
ATOM 2351 N N . VAL A 1 308 ? 13.655 10.150 61.328 1.00 8.49 308 VAL A N 1
ATOM 2352 C CA . VAL A 1 308 ? 12.822 11.378 61.250 1.00 9.38 308 VAL A CA 1
ATOM 2353 C C . VAL A 1 308 ? 13.666 12.649 61.510 1.00 10.51 308 VAL A C 1
ATOM 2354 O O . VAL A 1 308 ? 13.741 13.171 62.637 1.00 10.05 308 VAL A O 1
ATOM 2358 N N . ALA A 1 309 ? 14.279 13.137 60.432 1.00 9.49 309 ALA A N 1
ATOM 2359 C CA . ALA A 1 309 ? 15.100 14.358 60.450 1.00 10.54 309 ALA A CA 1
ATOM 2360 C C . ALA A 1 309 ? 15.002 15.003 59.064 1.00 9.36 309 ALA A C 1
ATOM 2361 O O . ALA A 1 309 ? 14.936 14.302 58.049 1.00 8.07 309 ALA A O 1
ATOM 2363 N N . ILE A 1 310 ? 14.958 16.332 59.016 1.00 7.73 310 ILE A N 1
ATOM 2364 C CA . ILE A 1 310 ? 14.794 17.050 57.739 1.00 10.35 310 ILE A CA 1
ATOM 2365 C C . ILE A 1 310 ? 15.825 16.610 56.664 1.00 11.43 310 ILE A C 1
ATOM 2366 O O . ILE A 1 310 ? 15.460 16.446 55.471 1.00 9.34 310 ILE A O 1
ATOM 2371 N N . GLU A 1 311 ? 17.075 16.362 57.090 1.00 9.15 311 GLU A N 1
ATOM 2372 C CA . GLU A 1 311 ? 18.156 15.925 56.166 1.00 11.18 311 GLU A CA 1
ATOM 2373 C C . GLU A 1 311 ? 17.888 14.564 55.478 1.00 9.57 311 GLU A C 1
ATOM 2374 O O . GLU A 1 311 ? 18.315 14.338 54.321 1.00 9.06 311 GLU A O 1
ATOM 2380 N N . THR A 1 312 ? 17.211 13.656 56.182 1.00 9.55 312 THR A N 1
ATOM 2381 C CA . THR A 1 312 ? 16.789 12.364 55.588 1.00 9.70 312 THR A CA 1
ATOM 2382 C C . THR A 1 312 ? 15.835 12.618 54.408 1.00 10.63 312 THR A C 1
ATOM 2383 O O . THR A 1 312 ? 16.014 12.033 53.325 1.00 9.31 312 THR A O 1
ATOM 2387 N N . PHE A 1 313 ? 14.871 13.525 54.614 1.00 8.14 313 PHE A N 1
ATOM 2388 C CA . PHE A 1 313 ? 13.844 13.827 53.607 1.00 10.14 313 PHE A CA 1
ATOM 2389 C C . PHE A 1 313 ? 14.438 14.502 52.358 1.00 10.61 313 PHE A C 1
ATOM 2390 O O . PHE A 1 313 ? 14.009 14.225 51.220 1.00 10.66 313 PHE A O 1
ATOM 2398 N N . HIS A 1 314 ? 15.441 15.362 52.560 1.00 11.75 314 HIS A N 1
ATOM 2399 C CA . HIS A 1 314 ? 16.237 15.923 51.454 1.00 13.21 314 HIS A CA 1
ATOM 2400 C C . HIS A 1 314 ? 16.878 14.827 50.622 1.00 12.09 314 HIS A C 1
ATOM 2401 O O . HIS A 1 314 ? 16.821 14.870 49.392 1.00 11.93 314 HIS A O 1
ATOM 2408 N N . GLU A 1 315 ? 17.500 13.857 51.294 1.00 11.24 315 GLU A N 1
ATOM 2409 C CA . GLU A 1 315 ? 18.164 12.748 50.619 1.00 11.91 315 GLU A CA 1
ATOM 2410 C C . GLU A 1 315 ? 17.172 11.784 49.913 1.00 10.75 315 GLU A C 1
ATOM 2411 O O . GLU A 1 315 ? 17.511 11.233 48.852 1.00 10.34 315 GLU A O 1
ATOM 2417 N N . PHE A 1 316 ? 15.968 11.592 50.469 1.00 8.98 316 PHE A N 1
ATOM 2418 C CA . PHE A 1 316 ? 14.881 10.851 49.744 1.00 9.57 316 PHE A CA 1
ATOM 2419 C C . PHE A 1 316 ? 14.584 11.499 48.370 1.00 9.99 316 PHE A C 1
ATOM 2420 O O . PHE A 1 316 ? 14.444 10.798 47.352 1.00 8.96 316 PHE A O 1
ATOM 2428 N N . GLU A 1 317 ? 14.460 12.835 48.345 1.00 9.28 317 GLU A N 1
ATOM 2429 C CA . GLU A 1 317 ? 14.236 13.564 47.072 1.00 10.11 317 GLU A CA 1
ATOM 2430 C C . GLU A 1 317 ? 15.452 13.500 46.131 1.00 10.71 317 GLU A C 1
ATOM 2431 O O . GLU A 1 317 ? 15.292 13.283 44.910 1.00 10.31 317 GLU A O 1
ATOM 2437 N N . ARG A 1 318 ? 16.663 13.664 46.678 1.00 8.55 318 ARG A N 1
ATOM 2438 C CA . ARG A 1 318 ? 17.881 13.587 45.843 1.00 12.13 318 ARG A CA 1
ATOM 2439 C C . ARG A 1 318 ? 18.035 12.206 45.201 1.00 11.41 318 ARG A C 1
ATOM 2440 O O . ARG A 1 318 ? 18.294 12.106 43.981 1.00 9.61 318 ARG A O 1
ATOM 2448 N N . LEU A 1 319 ? 17.898 11.148 46.018 1.00 8.73 319 LEU A N 1
ATOM 2449 C CA . LEU A 1 319 ? 18.076 9.781 45.509 1.00 11.46 319 LEU A CA 1
ATOM 2450 C C . LEU A 1 319 ? 17.037 9.386 44.453 1.00 9.07 319 LEU A C 1
ATOM 2451 O O . LEU A 1 319 ? 17.398 8.804 43.425 1.00 7.45 319 LEU A O 1
ATOM 2456 N N . THR A 1 320 ? 15.764 9.688 44.690 1.00 7.99 320 THR A N 1
ATOM 2457 C CA . THR A 1 320 ? 14.717 9.264 43.724 1.00 10.02 320 THR A CA 1
ATOM 2458 C C . THR A 1 320 ? 14.927 9.930 42.340 1.00 11.97 320 THR A C 1
ATOM 2459 O O . THR A 1 320 ? 14.886 9.256 41.300 1.00 9.06 320 THR A O 1
ATOM 2463 N N . MET A 1 321 ? 15.175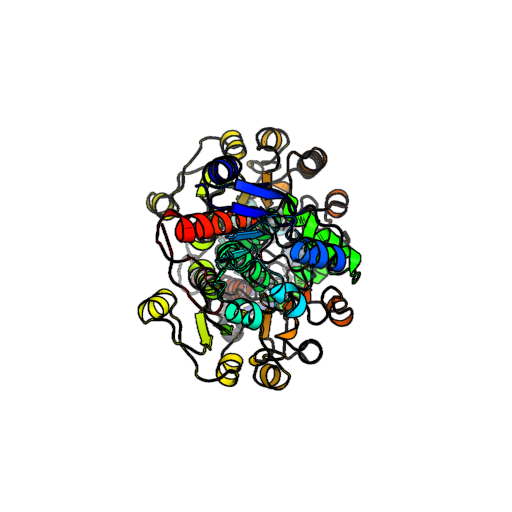 11.238 42.331 1.00 9.15 321 MET A N 1
ATOM 2464 C CA . MET A 1 321 ? 15.407 11.963 41.045 1.00 8.63 321 MET A CA 1
ATOM 2465 C C . MET A 1 321 ? 16.678 11.501 40.355 1.00 12.57 321 MET A C 1
ATOM 2466 O O . MET A 1 321 ? 16.670 11.258 39.136 1.00 9.35 321 MET A O 1
ATOM 2471 N N . THR A 1 322 ? 17.755 11.363 41.134 1.00 10.24 322 THR A N 1
ATOM 2472 C CA . THR A 1 322 ? 19.071 10.983 40.614 1.00 12.53 322 THR A CA 1
ATOM 2473 C C . THR A 1 322 ? 19.093 9.559 40.025 1.00 9.76 322 THR A C 1
ATOM 2474 O O . THR A 1 322 ? 19.685 9.348 38.969 1.00 11.21 322 THR A O 1
ATOM 2478 N N . ASN A 1 323 ? 18.432 8.613 40.700 1.00 8.81 323 ASN A N 1
ATOM 2479 C CA . ASN A 1 323 ? 18.249 7.244 40.170 1.00 8.45 323 ASN A CA 1
ATOM 2480 C C . ASN A 1 323 ? 17.622 7.214 38.764 1.00 11.36 323 ASN A C 1
ATOM 2481 O O . ASN A 1 323 ? 18.109 6.496 37.868 1.00 9.03 323 ASN A O 1
ATOM 2486 N N . ILE A 1 324 ? 16.530 7.957 38.577 1.00 8.71 324 ILE A N 1
ATOM 2487 C CA . ILE A 1 324 ? 15.822 7.961 37.270 1.00 7.61 324 ILE A CA 1
ATOM 2488 C C . ILE A 1 324 ? 16.642 8.675 36.173 1.00 8.78 324 ILE A C 1
ATOM 2489 O O . ILE A 1 324 ? 16.690 8.203 35.012 1.00 9.64 324 ILE A O 1
ATOM 2494 N N . ASP A 1 325 ? 17.301 9.782 36.545 1.00 10.37 325 ASP A N 1
ATOM 2495 C CA . ASP A 1 325 ? 18.218 10.525 35.649 1.00 9.89 325 ASP A CA 1
ATOM 2496 C C . ASP A 1 325 ? 19.347 9.608 35.144 1.00 11.61 325 ASP A C 1
ATOM 2497 O O . ASP A 1 325 ? 19.536 9.456 33.924 1.00 9.97 325 ASP A O 1
ATOM 2502 N N . ARG A 1 326 ? 20.061 8.965 36.075 1.00 11.58 326 ARG A N 1
ATOM 2503 C CA . ARG A 1 326 ? 21.138 8.005 35.728 1.00 10.24 326 ARG A CA 1
ATOM 2504 C C . ARG A 1 326 ? 20.657 6.909 34.767 1.00 13.55 326 ARG A C 1
ATOM 2505 O O . ARG A 1 326 ? 21.271 6.699 33.710 1.00 12.24 326 ARG A O 1
ATOM 2513 N N . PHE A 1 327 ? 19.558 6.245 35.139 1.00 10.55 327 PHE A N 1
ATOM 2514 C CA . PHE A 1 327 ? 19.079 5.019 34.468 1.00 11.26 327 PHE A CA 1
ATOM 2515 C C . PHE A 1 327 ? 18.490 5.274 33.063 1.00 10.18 327 PHE A C 1
ATOM 2516 O O . PHE A 1 327 ? 18.610 4.411 32.172 1.00 13.61 327 PHE A O 1
ATOM 2524 N N . LEU A 1 328 ? 17.855 6.424 32.852 1.00 8.82 328 LEU A N 1
ATOM 2525 C CA . LEU A 1 328 ? 17.197 6.713 31.556 1.00 11.73 328 LEU A CA 1
ATOM 2526 C C . LEU A 1 328 ? 17.929 7.711 30.638 1.00 14.53 328 LEU A C 1
ATOM 2527 O O . LEU A 1 328 ? 17.693 7.720 29.415 1.00 13.47 328 LEU A O 1
ATOM 2532 N N . LEU A 1 329 ? 18.796 8.554 31.210 1.00 14.00 329 LEU A N 1
ATOM 2533 C CA . LEU A 1 329 ? 19.469 9.610 30.424 1.00 14.62 329 LEU A CA 1
ATOM 2534 C C . LEU A 1 329 ? 21.005 9.485 30.330 1.00 16.52 329 LEU A C 1
ATOM 2535 O O . LEU A 1 329 ? 21.599 9.938 29.348 1.00 17.96 329 LEU A O 1
ATOM 2540 N N . GLN A 1 330 ? 21.641 8.875 31.329 1.00 11.78 330 GLN A N 1
ATOM 2541 C CA . GLN A 1 330 ? 23.117 8.880 31.421 1.00 16.18 330 GLN A CA 1
ATOM 2542 C C . GLN A 1 330 ? 23.752 7.533 31.080 1.00 16.88 330 GLN A C 1
ATOM 2543 O O . GLN A 1 330 ? 24.983 7.419 31.044 1.00 17.13 330 GLN A O 1
ATOM 2549 N N . GLY A 1 331 ? 22.919 6.506 30.889 1.00 14.30 331 GLY A N 1
ATOM 2550 C CA . GLY A 1 331 ? 23.409 5.145 30.639 1.00 14.41 331 GLY A CA 1
ATOM 2551 C C . GLY A 1 331 ? 24.158 4.531 31.809 1.00 17.09 331 GLY A C 1
ATOM 2552 O O . GLY A 1 331 ? 25.077 3.737 31.614 1.00 15.19 331 GLY A O 1
ATOM 2553 N N . LYS A 1 332 ? 23.771 4.904 33.031 1.00 15.13 332 LYS A N 1
ATOM 2554 C CA . LYS A 1 332 ? 24.456 4.458 34.252 1.00 16.07 332 LYS A CA 1
ATOM 2555 C C . LYS A 1 332 ? 23.523 3.642 35.169 1.00 16.14 332 LYS A C 1
ATOM 2556 O O . LYS A 1 332 ? 22.311 3.889 35.200 1.00 13.11 332 LYS A O 1
ATOM 2562 N N . PRO A 1 333 ? 24.087 2.686 35.944 1.00 16.49 333 PRO A N 1
ATOM 2563 C CA . PRO A 1 333 ? 23.242 1.875 36.819 1.00 13.31 333 PRO A CA 1
ATOM 2564 C C . PRO A 1 333 ? 22.637 2.700 37.979 1.00 13.54 333 PRO A C 1
ATOM 2565 O O . PRO A 1 333 ? 23.177 3.755 38.345 1.00 13.20 333 PRO A O 1
ATOM 2569 N N . LEU A 1 334 ? 21.524 2.209 38.532 1.00 11.30 334 LEU A N 1
ATOM 2570 C CA . LEU A 1 334 ? 20.937 2.743 39.776 1.00 12.28 334 LEU A CA 1
ATOM 2571 C C . LEU A 1 334 ? 21.956 2.781 40.941 1.00 14.56 334 LEU A C 1
ATOM 2572 O O . LEU A 1 334 ? 22.861 1.919 41.034 1.00 12.62 334 LEU A O 1
ATOM 2577 N N . LEU A 1 335 ? 21.819 3.779 41.815 1.00 12.46 335 LEU A N 1
ATOM 2578 C CA . LEU A 1 335 ? 22.632 3.876 43.041 1.00 10.75 335 LEU A CA 1
ATOM 2579 C C . LEU A 1 335 ? 22.146 2.891 44.097 1.00 11.66 335 LEU A C 1
ATOM 2580 O O . LEU A 1 335 ? 22.952 2.312 44.842 1.00 11.23 335 LEU A O 1
ATOM 2585 N N . THR A 1 336 ? 20.828 2.716 44.176 1.00 9.88 336 THR A N 1
ATOM 2586 C CA . THR A 1 336 ? 20.206 1.957 45.269 1.00 8.65 336 THR A CA 1
ATOM 2587 C C . THR A 1 336 ? 19.153 0.946 44.783 1.00 10.99 336 THR A C 1
ATOM 2588 O O . THR A 1 336 ? 17.991 1.009 45.200 1.00 9.25 336 THR A O 1
ATOM 2592 N N . PRO A 1 337 ? 19.563 -0.028 43.934 1.00 9.90 337 PRO A N 1
ATOM 2593 C CA . PRO A 1 337 ? 18.588 -1.018 43.460 1.00 10.67 337 PRO A CA 1
ATOM 2594 C C . PRO A 1 337 ? 18.098 -1.897 44.622 1.00 11.81 337 PRO A C 1
ATOM 2595 O O . PRO A 1 337 ? 18.832 -2.102 45.603 1.00 12.57 337 PRO A O 1
ATOM 2599 N N . ALA A 1 338 ? 16.870 -2.394 44.520 1.00 11.33 338 ALA A N 1
ATOM 2600 C CA . ALA A 1 338 ? 16.357 -3.440 45.425 1.00 11.40 338 ALA A CA 1
ATOM 2601 C C . ALA A 1 338 ? 15.613 -4.485 44.591 1.00 13.35 338 ALA A C 1
ATOM 2602 O O . ALA A 1 338 ? 14.702 -4.143 43.824 1.00 12.29 338 ALA A O 1
ATOM 2604 N N . GLY A 1 339 ? 16.002 -5.750 44.737 1.00 13.29 339 GLY A N 1
ATOM 2605 C CA . GLY A 1 339 ? 15.500 -6.826 43.855 1.00 12.52 339 GLY A CA 1
ATOM 2606 C C . GLY A 1 339 ? 16.389 -7.027 42.636 1.00 14.40 339 GLY A C 1
ATOM 2607 O O . GLY A 1 339 ? 17.623 -6.780 42.673 1.00 13.61 339 GLY A O 1
ATOM 2608 N N . LYS A 1 340 ? 15.784 -7.472 41.538 1.00 13.04 340 LYS A N 1
ATOM 2609 C CA . LYS A 1 340 ? 16.544 -7.726 40.301 1.00 12.67 340 LYS A CA 1
ATOM 2610 C C . LYS A 1 340 ? 17.129 -6.446 39.655 1.00 16.25 340 LYS A C 1
ATOM 2611 O O . LYS A 1 340 ? 16.511 -5.371 39.696 1.00 16.36 340 LYS A O 1
ATOM 2617 N N . VAL A 1 341 ? 18.322 -6.588 39.073 1.00 14.14 341 VAL A N 1
ATOM 2618 C CA . VAL A 1 341 ? 19.039 -5.520 38.353 1.00 13.61 341 VAL A CA 1
ATOM 2619 C C . VAL A 1 341 ? 18.921 -5.696 36.824 1.00 15.84 341 VAL A C 1
ATOM 2620 O O . VAL A 1 341 ? 19.064 -6.819 36.305 1.00 15.09 341 VAL A O 1
ATOM 2624 N N . PHE A 1 342 ? 18.655 -4.590 36.122 1.00 14.08 342 PHE A N 1
ATOM 2625 C CA . PHE A 1 342 ? 18.428 -4.555 34.669 1.00 14.03 342 PHE A CA 1
ATOM 2626 C C . PHE A 1 342 ? 19.373 -3.510 34.044 1.00 17.24 342 PHE A C 1
ATOM 2627 O O . PHE A 1 342 ? 19.945 -2.690 34.755 1.00 14.07 342 PHE A O 1
ATOM 2635 N N . ALA A 1 343 ? 19.503 -3.529 32.710 1.00 18.58 343 ALA A N 1
ATOM 2636 C CA . ALA A 1 343 ? 20.420 -2.640 31.964 1.00 16.13 343 ALA A CA 1
ATOM 2637 C C . ALA A 1 343 ? 19.929 -1.202 31.849 1.00 15.89 343 ALA A C 1
ATOM 2638 O O . ALA A 1 343 ? 18.750 -0.973 31.563 1.00 19.75 343 ALA A O 1
ATOM 2640 N N . PRO A 1 344 ? 20.830 -0.214 32.034 1.00 18.69 344 PRO A N 1
ATOM 2641 C CA . PRO A 1 344 ? 20.428 1.189 31.834 1.00 20.61 344 PRO A CA 1
ATOM 2642 C C . PRO A 1 344 ? 20.299 1.607 30.357 1.00 26.10 344 PRO A C 1
ATOM 2643 O O . PRO A 1 344 ? 20.604 0.817 29.448 1.00 25.39 344 PRO A O 1
ATOM 2647 N N . SER A 1 345 ? 19.843 2.838 30.131 1.00 27.44 345 SER A N 1
ATOM 2648 C CA . SER A 1 345 ? 19.823 3.440 28.779 1.00 29.37 345 SER A CA 1
ATOM 2649 C C . SER A 1 345 ? 20.219 4.929 28.801 1.00 29.11 345 SER A C 1
ATOM 2650 O O . SER A 1 345 ? 20.370 5.520 29.876 1.00 19.45 345 SER A O 1
ATOM 2653 N N . SER A 1 346 ? 20.415 5.528 27.620 1.00 31.46 346 SER A N 1
ATOM 2654 C CA . SER A 1 346 ? 20.874 6.925 27.531 1.00 34.67 346 SER A CA 1
ATOM 2655 C C . SER A 1 346 ? 20.057 7.791 26.569 1.00 36.80 346 SER A C 1
ATOM 2656 O O . SER A 1 346 ? 19.546 7.305 25.560 1.00 38.49 346 SER A O 1
ATOM 2659 N N . PRO B 2 2 ? 52.119 6.999 117.084 1.00 25.05 2 PRO B N 1
ATOM 2660 C CA . PRO B 2 2 ? 51.009 6.061 116.721 1.00 23.95 2 PRO B CA 1
ATOM 2661 C C . PRO B 2 2 ? 50.253 6.584 115.506 1.00 22.91 2 PRO B C 1
ATOM 2662 O O . PRO B 2 2 ? 50.547 7.672 115.008 1.00 24.85 2 PRO B O 1
ATOM 2664 N N . ARG B 2 3 ? 49.275 5.810 115.057 1.00 18.29 3 ARG B N 1
ATOM 2665 C CA . ARG B 2 3 ? 48.527 6.081 113.818 1.00 13.68 3 ARG B CA 1
ATOM 2666 C C . ARG B 2 3 ? 47.874 7.472 113.812 1.00 10.28 3 ARG B C 1
ATOM 2667 O O . ARG B 2 3 ? 47.230 7.848 114.803 1.00 13.21 3 ARG B O 1
ATOM 2675 N N . PRO B 2 4 ? 48.004 8.228 112.694 1.00 9.85 4 PRO B N 1
ATOM 2676 C CA . PRO B 2 4 ? 47.215 9.473 112.586 1.00 7.45 4 PRO B CA 1
ATOM 2677 C C . PRO B 2 4 ? 45.711 9.176 112.610 1.00 7.39 4 PRO B C 1
ATOM 2678 O O . PRO B 2 4 ? 45.285 8.060 112.262 1.00 9.21 4 PRO B O 1
ATOM 2682 N N . ARG B 2 5 ? 44.920 10.168 113.035 1.00 5.71 5 ARG B N 1
ATOM 2683 C CA . ARG B 2 5 ? 43.485 10.005 113.290 1.00 6.24 5 ARG B CA 1
ATOM 2684 C C . ARG B 2 5 ? 42.660 10.788 112.230 1.00 5.61 5 ARG B C 1
ATOM 2685 O O . ARG B 2 5 ? 43.011 11.934 111.887 1.00 7.92 5 ARG B O 1
ATOM 2693 N N . VAL B 2 6 ? 41.600 10.159 111.699 1.00 4.48 6 VAL B N 1
ATOM 2694 C CA . VAL B 2 6 ? 40.802 10.692 110.559 1.00 4.84 6 VAL B CA 1
ATOM 2695 C C . VAL B 2 6 ? 39.292 10.738 110.895 1.00 6.23 6 VAL B C 1
ATOM 2696 O O . VAL B 2 6 ? 38.679 9.694 111.195 1.00 7.05 6 VAL B O 1
ATOM 2700 N N . LEU B 2 7 ? 38.694 11.944 110.865 1.00 4.36 7 LEU B N 1
ATOM 2701 C CA . LEU B 2 7 ? 37.248 12.092 111.076 1.00 3.85 7 LEU B CA 1
ATOM 2702 C C . LEU B 2 7 ? 36.505 11.705 109.783 1.00 6.35 7 LEU B C 1
ATOM 2703 O O . LEU B 2 7 ? 36.786 12.278 108.734 1.00 6.20 7 LEU B O 1
ATOM 2708 N N . LEU B 2 8 ? 35.543 10.775 109.891 1.00 8.11 8 LEU B N 1
ATOM 2709 C CA . LEU B 2 8 ? 34.707 10.306 108.757 1.00 8.96 8 LEU B CA 1
ATOM 2710 C C . LEU B 2 8 ? 33.367 11.028 108.741 1.00 9.19 8 LEU B C 1
ATOM 2711 O O . LEU B 2 8 ? 32.597 10.886 109.688 1.00 7.70 8 LEU B O 1
ATOM 2716 N N . LEU B 2 9 ? 33.107 11.822 107.687 1.00 8.36 9 LEU B N 1
ATOM 2717 C CA . LEU B 2 9 ? 31.840 12.541 107.519 1.00 9.62 9 LEU B CA 1
ATOM 2718 C C . LEU B 2 9 ? 30.829 11.692 106.752 1.00 11.02 9 LEU B C 1
ATOM 2719 O O . LEU B 2 9 ? 30.921 11.534 105.518 1.00 10.38 9 LEU B O 1
ATOM 2724 N N . GLY B 2 10 ? 29.866 11.139 107.481 1.00 10.87 10 GLY B N 1
ATOM 2725 C CA . GLY B 2 10 ? 28.863 10.262 106.865 1.00 10.17 10 GLY B CA 1
ATOM 2726 C C . GLY B 2 10 ? 29.295 8.813 106.653 1.00 11.00 10 GLY B C 1
ATOM 2727 O O . GLY B 2 10 ? 30.185 8.310 107.365 1.00 9.70 10 GLY B O 1
ATOM 2728 N N . ASP B 2 11 ? 28.681 8.152 105.660 1.00 10.47 11 ASP B N 1
ATOM 2729 C CA . ASP B 2 11 ? 28.869 6.705 105.420 1.00 9.99 11 ASP B CA 1
ATOM 2730 C C . ASP B 2 11 ? 30.324 6.279 105.064 1.00 10.28 11 ASP B C 1
ATOM 2731 O O . ASP B 2 11 ? 31.065 7.035 104.427 1.00 10.96 11 ASP B O 1
ATOM 2736 N N . PRO B 2 12 ? 30.735 5.052 105.463 1.00 12.00 12 PRO B N 1
ATOM 2737 C CA . PRO B 2 12 ? 32.047 4.496 105.039 1.00 10.57 12 PRO B CA 1
ATOM 2738 C C . PRO B 2 12 ? 32.034 4.098 103.555 1.00 11.72 12 PRO B C 1
ATOM 2739 O O . PRO B 2 12 ? 31.034 4.342 102.855 1.00 11.03 12 PRO B O 1
ATOM 2743 N N . ALA B 2 13 ? 33.115 3.475 103.081 1.00 11.43 13 ALA B N 1
ATOM 2744 C CA . ALA B 2 13 ? 33.268 3.157 101.643 1.00 9.75 13 ALA B CA 1
ATOM 2745 C C . ALA B 2 13 ? 32.224 2.145 101.130 1.00 12.91 13 ALA B C 1
ATOM 2746 O O . ALA B 2 13 ? 31.776 1.286 101.883 1.00 12.81 13 ALA B O 1
ATOM 2748 N N . ARG B 2 14 ? 31.826 2.272 99.861 1.00 10.05 14 ARG B N 1
ATOM 2749 C CA . ARG B 2 14 ? 30.861 1.344 99.230 1.00 13.95 14 ARG B CA 1
ATOM 2750 C C . ARG B 2 14 ? 31.417 0.539 98.040 1.00 13.95 14 ARG B C 1
ATOM 2751 O O . ARG B 2 14 ? 30.783 -0.427 97.598 1.00 13.97 14 ARG B O 1
ATOM 2759 N N . HIS B 2 15 ? 32.565 0.941 97.501 1.00 8.97 15 HIS B N 1
ATOM 2760 C CA . HIS B 2 15 ? 33.043 0.397 96.219 1.00 9.58 15 HIS B CA 1
ATOM 2761 C C . HIS B 2 15 ? 34.408 -0.285 96.327 1.00 13.48 15 HIS B C 1
ATOM 2762 O O . HIS B 2 15 ? 34.586 -1.406 95.825 1.00 16.23 15 HIS B O 1
ATOM 2769 N N . LEU B 2 16 ? 35.360 0.373 96.991 1.00 10.89 16 LEU B N 1
ATOM 2770 C CA . LEU B 2 16 ? 36.750 -0.089 97.033 1.00 11.45 16 LEU B CA 1
ATOM 2771 C C . LEU B 2 16 ? 37.072 -0.761 98.372 1.00 14.48 16 LEU B C 1
ATOM 2772 O O . LEU B 2 16 ? 37.774 -0.189 99.211 1.00 10.59 16 LEU B O 1
ATOM 2777 N N . ASP B 2 17 ? 36.564 -1.973 98.557 1.00 12.93 17 ASP B N 1
ATOM 2778 C CA . ASP B 2 17 ? 36.652 -2.653 99.866 1.00 15.68 17 ASP B CA 1
ATOM 2779 C C . ASP B 2 17 ? 38.106 -2.913 100.326 1.00 12.37 17 ASP B C 1
ATOM 2780 O O . ASP B 2 17 ? 38.434 -2.643 101.488 1.00 11.52 17 ASP B O 1
ATOM 2785 N N . ASP B 2 18 ? 38.964 -3.423 99.427 1.00 13.41 18 ASP B N 1
ATOM 2786 C CA . ASP B 2 18 ? 40.416 -3.637 99.730 1.00 12.73 18 ASP B CA 1
ATOM 2787 C C . ASP B 2 18 ? 41.194 -2.357 100.114 1.00 10.20 18 ASP B C 1
ATOM 2788 O O . ASP B 2 18 ? 41.942 -2.341 101.106 1.00 9.12 18 ASP B O 1
ATOM 2793 N N . LEU B 2 19 ? 41.017 -1.280 99.342 1.00 9.26 19 LEU B N 1
ATOM 2794 C CA . LEU B 2 19 ? 41.659 -0.003 99.666 1.00 9.38 19 LEU B CA 1
ATOM 2795 C C . LEU B 2 19 ? 41.141 0.582 100.992 1.00 7.89 19 LEU B C 1
ATOM 2796 O O . LEU B 2 19 ? 41.931 1.126 101.766 1.00 9.25 19 LEU B O 1
ATOM 2801 N N . TRP B 2 20 ? 39.838 0.442 101.266 1.00 7.76 20 TRP B N 1
ATOM 2802 C CA . TRP B 2 20 ? 39.258 0.881 102.561 1.00 9.17 20 TRP B CA 1
ATOM 2803 C C . TRP B 2 20 ? 39.774 0.084 103.780 1.00 9.08 20 TRP B C 1
ATOM 2804 O O . TRP B 2 20 ? 39.981 0.668 104.862 1.00 9.33 20 TRP B O 1
ATOM 2815 N N . SER B 2 21 ? 39.940 -1.238 103.639 1.00 9.12 21 SER B N 1
ATOM 2816 C CA . SER B 2 21 ? 40.539 -2.042 104.724 1.00 9.82 21 SER B CA 1
ATOM 2817 C C . SER B 2 21 ? 41.984 -1.617 105.010 1.00 9.98 21 SER B C 1
ATOM 2818 O O . SER B 2 21 ? 42.373 -1.495 106.183 1.00 9.73 21 SER B O 1
ATOM 2821 N N . ASP B 2 22 ? 42.764 -1.377 103.946 1.00 8.72 22 ASP B N 1
ATOM 2822 C CA . ASP B 2 22 ? 44.135 -0.807 104.038 1.00 9.37 22 ASP B CA 1
ATOM 2823 C C . ASP B 2 22 ? 44.160 0.536 104.791 1.00 9.38 22 ASP B C 1
ATOM 2824 O O . ASP B 2 22 ? 45.023 0.779 105.671 1.00 9.65 22 ASP B O 1
ATOM 2829 N N . PHE B 2 23 ? 43.204 1.395 104.450 1.00 7.14 23 PHE B N 1
ATOM 2830 C CA . PHE B 2 23 ? 43.075 2.752 105.045 1.00 9.01 23 PHE B CA 1
ATOM 2831 C C . PHE B 2 23 ? 42.829 2.635 106.552 1.00 8.23 23 PHE B C 1
ATOM 2832 O O . PHE B 2 23 ? 43.454 3.350 107.339 1.00 7.19 23 PHE B O 1
ATOM 2840 N N . GLN B 2 24 ? 41.948 1.712 106.947 1.00 7.68 24 GLN B N 1
ATOM 2841 C CA . GLN B 2 24 ? 41.566 1.535 108.372 1.00 10.38 24 GLN B CA 1
ATOM 2842 C C . GLN B 2 24 ? 42.687 0.868 109.195 1.00 8.93 24 GLN B C 1
ATOM 2843 O O . GLN B 2 24 ? 42.678 0.937 110.425 1.00 8.73 24 GLN B O 1
ATOM 2849 N N . GLN B 2 25 ? 43.654 0.249 108.513 1.00 8.34 25 GLN B N 1
ATOM 2850 C CA . GLN B 2 25 ? 44.846 -0.309 109.194 1.00 6.96 25 GLN B CA 1
ATOM 2851 C C . GLN B 2 25 ? 45.872 0.808 109.468 1.00 8.53 25 GLN B C 1
ATOM 2852 O O . GLN B 2 25 ? 46.406 0.927 110.578 1.00 10.62 25 GLN B O 1
ATOM 2858 N N . LYS B 2 26 ? 46.137 1.628 108.453 1.00 6.37 26 LYS B N 1
ATOM 2859 C CA . LYS B 2 26 ? 47.086 2.757 108.555 1.00 4.94 26 LYS B CA 1
ATOM 2860 C C . LYS B 2 26 ? 46.624 3.915 109.477 1.00 8.52 26 LYS B C 1
ATOM 2861 O O . LYS B 2 26 ? 47.462 4.593 110.110 1.00 8.35 26 LYS B O 1
ATOM 2867 N N . PHE B 2 27 ? 45.311 4.142 109.541 1.00 7.32 27 PHE B N 1
ATOM 2868 C CA . PHE B 2 27 ? 44.708 5.327 110.218 1.00 7.31 27 PHE B CA 1
ATOM 2869 C C . PHE B 2 27 ? 43.604 4.920 111.214 1.00 6.89 27 PHE B C 1
ATOM 2870 O O . PHE B 2 27 ? 42.824 4.002 110.928 1.00 8.70 27 PHE B O 1
ATOM 2878 N N . GLU B 2 28 ? 43.524 5.586 112.374 1.00 6.25 28 GLU B N 1
ATOM 2879 C CA . GLU B 2 28 ? 42.352 5.423 113.270 1.00 6.69 28 GLU B CA 1
ATOM 2880 C C . GLU B 2 28 ? 41.179 6.256 112.722 1.00 8.92 28 GLU B C 1
ATOM 2881 O O . GLU B 2 28 ? 41.218 7.492 112.782 1.00 8.27 28 GLU B O 1
ATOM 2887 N N . VAL B 2 29 ? 40.149 5.584 112.187 1.00 7.93 29 VAL B N 1
ATOM 2888 C CA . VAL B 2 29 ? 38.981 6.268 111.566 1.00 6.40 29 VAL B CA 1
ATOM 2889 C C . VAL B 2 29 ? 37.859 6.451 112.583 1.00 9.10 29 VAL B C 1
ATOM 2890 O O . VAL B 2 29 ? 37.391 5.469 113.200 1.00 7.98 29 VAL B O 1
ATOM 2894 N N . ILE B 2 30 ? 37.461 7.715 112.771 1.00 6.64 30 ILE B N 1
ATOM 2895 C CA . ILE B 2 30 ? 36.464 8.147 113.781 1.00 7.32 30 ILE B CA 1
ATOM 2896 C C . ILE B 2 30 ? 35.112 8.554 113.112 1.00 9.52 30 ILE B C 1
ATOM 2897 O O . ILE B 2 30 ? 35.059 9.560 112.400 1.00 8.42 30 ILE B O 1
ATOM 2902 N N . PRO B 2 31 ? 34.022 7.777 113.315 1.00 10.23 31 PRO B N 1
ATOM 2903 C CA . PRO B 2 31 ? 32.705 8.239 112.790 1.00 11.69 31 PRO B CA 1
ATOM 2904 C C . PRO B 2 31 ? 32.207 9.561 113.427 1.00 13.09 31 PRO B C 1
ATOM 2905 O O . PRO B 2 31 ? 32.181 9.681 114.654 1.00 11.16 31 PRO B O 1
ATOM 2909 N N . ALA B 2 32 ? 31.825 10.553 112.608 1.00 13.40 32 ALA B N 1
ATOM 2910 C CA . ALA B 2 32 ? 31.290 11.830 113.139 1.00 9.00 32 ALA B CA 1
ATOM 2911 C C . ALA B 2 32 ? 29.916 11.651 113.820 1.00 10.13 32 ALA B C 1
ATOM 2912 O O . ALA B 2 32 ? 29.542 12.429 114.722 1.00 9.87 32 ALA B O 1
ATOM 2914 N N . ASN B 2 33 ? 29.177 10.616 113.419 1.00 11.88 33 ASN B N 1
ATOM 2915 C CA . ASN B 2 33 ? 27.844 10.354 113.985 1.00 12.69 33 ASN B CA 1
ATOM 2916 C C . ASN B 2 33 ? 26.934 11.596 113.927 1.00 13.58 33 ASN B C 1
ATOM 2917 O O . ASN B 2 33 ? 26.347 12.017 114.942 1.00 13.75 33 ASN B O 1
ATOM 2922 N N . LEU B 2 34 ? 26.820 12.185 112.740 1.00 10.97 34 LEU B N 1
ATOM 2923 C CA . LEU B 2 34 ? 26.160 13.504 112.624 1.00 15.33 34 LEU B CA 1
ATOM 2924 C C . LEU B 2 34 ? 24.664 13.484 112.990 1.00 14.15 34 LEU B C 1
ATOM 2925 O O . LEU B 2 34 ? 23.967 12.502 112.705 1.00 17.37 34 LEU B O 1
ATOM 2930 N N . THR B 2 35 ? 24.203 14.554 113.649 1.00 17.16 35 THR B N 1
ATOM 2931 C CA . THR B 2 35 ? 22.762 14.820 113.875 1.00 18.38 35 THR B CA 1
ATOM 2932 C C . THR B 2 35 ? 22.311 16.101 113.133 1.00 17.90 35 THR B C 1
ATOM 2933 O O . THR B 2 35 ? 21.622 16.024 112.116 1.00 18.25 35 THR B O 1
ATOM 2937 N N . THR B 2 36 ? 22.700 17.272 113.647 1.00 18.38 36 THR B N 1
ATOM 2938 C CA . THR B 2 36 ? 22.430 18.569 112.979 1.00 18.98 36 THR B CA 1
ATOM 2939 C C . THR B 2 36 ? 23.709 19.410 112.913 1.00 16.32 36 THR B C 1
ATOM 2940 O O . THR B 2 36 ? 24.673 19.121 113.623 1.00 15.64 36 THR B O 1
ATOM 2944 N N . HIS B 2 37 ? 23.713 20.434 112.062 1.00 13.65 37 HIS B N 1
ATOM 2945 C CA . HIS B 2 37 ? 24.844 21.353 111.939 1.00 11.88 37 HIS B CA 1
ATOM 2946 C C . HIS B 2 37 ? 25.224 22.023 113.273 1.00 14.42 37 HIS B C 1
ATOM 2947 O O . HIS B 2 37 ? 26.424 22.091 113.643 1.00 10.28 37 HIS B O 1
ATOM 2954 N N . ASP B 2 38 ? 24.221 22.559 113.980 1.00 15.64 38 ASP B N 1
ATOM 2955 C CA . ASP B 2 38 ? 24.491 23.248 115.251 1.00 17.09 38 ASP B CA 1
ATOM 2956 C C . ASP B 2 38 ? 25.031 22.256 116.300 1.00 14.38 38 ASP B C 1
ATOM 2957 O O . ASP B 2 38 ? 25.896 22.613 117.115 1.00 14.69 38 ASP B O 1
ATOM 2962 N N . GLY B 2 39 ? 24.508 21.030 116.276 1.00 13.72 39 GLY B N 1
ATOM 2963 C CA . GLY B 2 39 ? 24.977 19.948 117.158 1.00 15.14 39 GLY B CA 1
ATOM 2964 C C . GLY B 2 39 ? 26.434 19.529 116.908 1.00 16.19 39 GLY B C 1
ATOM 2965 O O . GLY B 2 39 ? 27.151 19.188 117.864 1.00 13.54 39 GLY B O 1
ATOM 2966 N N . PHE B 2 40 ? 26.864 19.570 115.637 1.00 13.85 40 PHE B N 1
ATOM 2967 C CA . PHE B 2 40 ? 28.280 19.302 115.221 1.00 14.22 40 PHE B CA 1
ATOM 2968 C C . PHE B 2 40 ? 29.215 20.408 115.694 1.00 13.32 40 PHE B C 1
ATOM 2969 O O . PHE B 2 40 ? 30.316 20.132 116.181 1.00 10.06 40 PHE B O 1
ATOM 2977 N N . LYS B 2 41 ? 28.791 21.671 115.565 1.00 11.56 41 LYS B N 1
ATOM 2978 C CA . LYS B 2 41 ? 29.609 22.783 116.090 1.00 10.87 41 LYS B CA 1
ATOM 2979 C C . LYS B 2 41 ? 29.828 22.619 117.596 1.00 10.02 41 LYS B C 1
ATOM 2980 O O . LYS B 2 41 ? 30.919 22.909 118.110 1.00 11.03 41 LYS B O 1
ATOM 2986 N N . GLN B 2 42 ? 28.792 22.154 118.305 1.00 12.96 42 GLN B N 1
ATOM 2987 C CA . GLN B 2 42 ? 28.860 22.026 119.762 1.00 16.41 42 GLN B CA 1
ATOM 2988 C C . GLN B 2 42 ? 29.797 20.874 120.156 1.00 13.90 42 GLN B C 1
ATOM 2989 O O . GLN B 2 42 ? 30.531 20.963 121.150 1.00 13.03 42 GLN B O 1
ATOM 2995 N N . ALA B 2 43 ? 29.764 19.810 119.359 1.00 13.91 43 ALA B N 1
ATOM 2996 C CA . ALA B 2 43 ? 30.673 18.651 119.508 1.00 12.56 43 ALA B CA 1
ATOM 2997 C C . ALA B 2 43 ? 32.144 19.061 119.384 1.00 13.27 43 ALA B C 1
ATOM 2998 O O . ALA B 2 43 ? 32.974 18.677 120.236 1.00 10.35 43 ALA B O 1
ATOM 3000 N N . LEU B 2 44 ? 32.457 19.860 118.352 1.00 10.90 44 LEU B N 1
ATOM 3001 C CA . LEU B 2 44 ? 33.800 20.381 118.133 1.00 12.76 44 LEU B CA 1
ATOM 3002 C C . LEU B 2 44 ? 34.229 21.301 119.277 1.00 15.39 44 LEU B C 1
ATOM 3003 O O . LEU B 2 44 ? 35.364 21.186 119.759 1.00 11.23 44 LEU B O 1
ATOM 3008 N N . ARG B 2 45 ? 33.320 22.182 119.724 1.00 11.04 45 ARG B N 1
ATOM 3009 C CA . ARG B 2 45 ? 33.600 23.073 120.863 1.00 15.89 45 ARG B CA 1
ATOM 3010 C C . ARG B 2 45 ? 33.971 22.283 122.134 1.00 14.53 45 ARG B C 1
ATOM 3011 O O . ARG B 2 45 ? 34.928 22.636 122.820 1.00 17.18 45 ARG B O 1
ATOM 3019 N N . GLU B 2 46 ? 33.245 21.198 122.404 1.00 13.71 46 GLU B N 1
ATOM 3020 C CA . GLU B 2 46 ? 33.497 20.319 123.574 1.00 16.90 46 GLU B CA 1
ATOM 3021 C C . GLU B 2 46 ? 34.643 19.283 123.405 1.00 16.41 46 GLU B C 1
ATOM 3022 O O . GLU B 2 46 ? 34.877 18.447 124.293 1.00 15.11 46 GLU B O 1
ATOM 3028 N N . LYS B 2 47 ? 35.354 19.352 122.280 1.00 13.79 47 LYS B N 1
ATOM 3029 C CA . LYS B 2 47 ? 36.453 18.412 121.946 1.00 15.16 47 LYS B CA 1
ATOM 3030 C C . LYS B 2 47 ? 36.024 16.928 121.930 1.00 13.03 47 LYS B C 1
ATOM 3031 O O . LYS B 2 47 ? 36.815 16.049 122.306 1.00 13.16 47 LYS B O 1
ATOM 3037 N N . ARG B 2 48 ? 34.785 16.648 121.505 1.00 12.43 48 ARG B N 1
ATOM 3038 C CA . ARG B 2 48 ? 34.203 15.291 121.590 1.00 14.59 48 ARG B CA 1
ATOM 3039 C C . ARG B 2 48 ? 35.008 14.215 120.841 1.00 13.79 48 ARG B C 1
ATOM 3040 O O . ARG B 2 48 ? 35.101 13.073 121.302 1.00 12.63 48 ARG B O 1
ATOM 3048 N N . TYR B 2 49 ? 35.597 14.594 119.707 1.00 12.42 49 TYR B N 1
ATOM 3049 C CA . TYR B 2 49 ? 36.385 13.662 118.857 1.00 12.13 49 TYR B CA 1
ATOM 3050 C C . TYR B 2 49 ? 37.908 13.592 119.187 1.00 14.32 49 TYR B C 1
ATOM 3051 O O . TYR B 2 49 ? 38.640 12.804 118.569 1.00 10.74 49 TYR B O 1
ATOM 3060 N N . GLY B 2 50 ? 38.375 14.399 120.150 1.00 12.14 50 GLY B N 1
ATOM 3061 C CA . GLY B 2 50 ? 39.837 14.565 120.391 1.00 10.22 50 GLY B CA 1
ATOM 3062 C C . GLY B 2 50 ? 40.559 15.305 119.257 1.00 12.46 50 GLY B C 1
ATOM 3063 O O . GLY B 2 50 ? 39.908 15.870 118.357 1.00 12.34 50 GLY B O 1
ATOM 3064 N N . ASP B 2 51 ? 41.899 15.300 119.297 1.00 7.39 51 ASP B N 1
ATOM 3065 C CA . ASP B 2 51 ? 42.743 15.862 118.228 1.00 7.64 51 ASP B CA 1
ATOM 3066 C C . ASP B 2 51 ? 42.759 14.900 117.026 1.00 10.68 51 ASP B C 1
ATOM 3067 O O . ASP B 2 51 ? 43.068 13.726 117.197 1.00 11.98 51 ASP B O 1
ATOM 3072 N N . PHE B 2 52 ? 42.435 15.392 115.822 1.00 8.90 52 PHE B N 1
ATOM 3073 C CA . PHE B 2 52 ? 42.574 14.573 114.591 1.00 7.50 52 PHE B CA 1
ATOM 3074 C C . PHE B 2 52 ? 43.412 15.328 113.539 1.00 9.18 52 PHE B C 1
ATOM 3075 O O . PHE B 2 52 ? 43.511 16.572 113.593 1.00 7.60 52 PHE B O 1
ATOM 3083 N N . GLU B 2 53 ? 44.036 14.581 112.617 1.00 7.19 53 GLU B N 1
ATOM 3084 C CA . GLU B 2 53 ? 44.947 15.151 111.618 1.00 5.59 53 GLU B CA 1
ATOM 3085 C C . GLU B 2 53 ? 44.360 15.285 110.201 1.00 5.92 53 GLU B C 1
ATOM 3086 O O . GLU B 2 53 ? 44.911 16.015 109.358 1.00 5.95 53 GLU B O 1
ATOM 3092 N N . ALA B 2 54 ? 43.270 14.559 109.934 1.00 4.31 54 ALA B N 1
ATOM 3093 C CA . ALA B 2 54 ? 42.583 14.631 108.637 1.00 2.32 54 ALA B CA 1
ATOM 3094 C C . ALA B 2 54 ? 41.055 14.487 108.755 1.00 7.21 54 ALA B C 1
ATOM 3095 O O . ALA B 2 54 ? 40.531 13.999 109.786 1.00 5.48 54 ALA B O 1
ATOM 3097 N N . ILE B 2 55 ? 40.349 14.926 107.700 1.00 5.66 55 ILE B N 1
ATOM 3098 C CA . ILE B 2 55 ? 38.934 14.676 107.502 1.00 5.60 55 ILE B CA 1
ATOM 3099 C C . ILE B 2 55 ? 38.745 14.054 106.091 1.00 3.45 55 ILE B C 1
ATOM 3100 O O . ILE B 2 55 ? 39.354 14.541 105.122 1.00 6.60 55 ILE B O 1
ATOM 3105 N N . ILE B 2 56 ? 37.883 13.035 105.982 1.00 5.77 56 ILE B N 1
ATOM 3106 C CA . ILE B 2 56 ? 37.501 12.399 104.691 1.00 4.79 56 ILE B CA 1
ATOM 3107 C C . ILE B 2 56 ? 35.964 12.359 104.456 1.00 7.94 56 ILE B C 1
ATOM 3108 O O . ILE B 2 56 ? 35.158 12.148 105.397 1.00 7.07 56 ILE B O 1
ATOM 3113 N N . LYS B 2 57 ? 35.572 12.581 103.200 1.00 7.07 57 LYS B N 1
ATOM 3114 C CA . LYS B 2 57 ? 34.147 12.670 102.788 1.00 6.47 57 LYS B CA 1
ATOM 3115 C C . LYS B 2 57 ? 34.040 11.904 101.451 1.00 7.23 57 LYS B C 1
ATOM 3116 O O . LYS B 2 57 ? 34.456 12.417 100.380 1.00 7.31 57 LYS B O 1
ATOM 3122 N N . LEU B 2 58 ? 33.517 10.668 101.515 1.00 5.61 58 LEU B N 1
ATOM 3123 C CA . LEU B 2 58 ? 33.623 9.689 100.405 1.00 8.69 58 LEU B CA 1
ATOM 3124 C C . LEU B 2 58 ? 32.616 9.846 99.247 1.00 6.79 58 LEU B C 1
ATOM 3125 O O . LEU B 2 58 ? 32.784 9.221 98.179 1.00 7.44 58 LEU B O 1
ATOM 3130 N N . ALA B 2 59 ? 31.573 10.652 99.456 1.00 8.06 59 ALA B N 1
ATOM 3131 C CA . ALA B 2 59 ? 30.534 10.857 98.444 1.00 6.60 59 ALA B CA 1
ATOM 3132 C C . ALA B 2 59 ? 29.938 12.264 98.556 1.00 7.51 59 ALA B C 1
ATOM 3133 O O . ALA B 2 59 ? 29.910 12.854 99.634 1.00 7.89 59 ALA B O 1
ATOM 3135 N N . VAL B 2 60 ? 29.415 12.764 97.441 1.00 7.91 60 VAL B N 1
ATOM 3136 C CA . VAL B 2 60 ? 28.860 14.132 97.394 1.00 8.44 60 VAL B CA 1
ATOM 3137 C C . VAL B 2 60 ? 27.665 14.259 98.345 1.00 7.28 60 VAL B C 1
ATOM 3138 O O . VAL B 2 60 ? 27.506 15.283 99.055 1.00 11.12 60 VAL B O 1
ATOM 3142 N N . GLU B 2 61 ? 26.844 13.205 98.382 1.00 11.11 61 GLU B N 1
ATOM 3143 C CA . GLU B 2 61 ? 25.654 13.167 99.249 1.00 13.09 61 GLU B CA 1
ATOM 3144 C C . GLU B 2 61 ? 25.909 12.806 100.735 1.00 15.27 61 GLU B C 1
ATOM 3145 O O . GLU B 2 61 ? 24.956 12.758 101.521 1.00 15.03 61 GLU B O 1
ATOM 3151 N N . ASN B 2 62 ? 27.163 12.518 101.105 1.00 10.91 62 ASN B N 1
ATOM 3152 C CA . ASN B 2 62 ? 27.495 12.107 102.480 1.00 8.81 62 ASN B CA 1
ATOM 3153 C C . ASN B 2 62 ? 27.870 13.318 103.318 1.00 11.15 62 ASN B C 1
ATOM 3154 O O . ASN B 2 62 ? 28.590 14.203 102.838 1.00 10.71 62 ASN B O 1
ATOM 3159 N N . GLY B 2 63 ? 27.421 13.330 104.576 1.00 9.38 63 GLY B N 1
ATOM 3160 C CA . GLY B 2 63 ? 27.830 14.361 105.536 1.00 11.01 63 GLY B CA 1
ATOM 3161 C C . GLY B 2 63 ? 27.124 15.711 105.428 1.00 10.95 63 GLY B C 1
ATOM 3162 O O . GLY B 2 63 ? 27.600 16.700 105.992 1.00 11.64 63 GLY B O 1
ATOM 3163 N N . THR B 2 64 ? 25.985 15.758 104.718 1.00 9.76 64 THR B N 1
ATOM 3164 C CA . THR B 2 64 ? 25.318 17.035 104.419 1.00 10.01 64 THR B CA 1
ATOM 3165 C C . THR B 2 64 ? 24.705 17.710 105.666 1.00 13.66 64 THR B C 1
ATOM 3166 O O . THR B 2 64 ? 24.467 18.923 105.661 1.00 11.61 64 THR B O 1
ATOM 3170 N N . GLU B 2 65 ? 24.435 16.916 106.706 1.00 13.03 65 GLU B N 1
ATOM 3171 C CA . GLU B 2 65 ? 23.973 17.423 108.013 1.00 13.10 65 GLU B CA 1
ATOM 3172 C C . GLU B 2 65 ? 24.952 18.444 108.620 1.00 15.63 65 GLU B C 1
ATOM 3173 O O . GLU B 2 65 ? 24.552 19.327 109.394 1.00 14.68 65 GLU B O 1
ATOM 3179 N N . SER B 2 66 ? 26.236 18.316 108.286 1.00 12.71 66 SER B N 1
ATOM 3180 C CA . SER B 2 66 ? 27.256 19.278 108.757 1.00 12.74 66 SER B CA 1
ATOM 3181 C C . SER B 2 66 ? 27.238 20.691 108.134 1.00 12.65 66 SER B C 1
ATOM 3182 O O . SER B 2 66 ? 27.824 21.606 108.718 1.00 11.90 66 SER B O 1
ATOM 3185 N N . TYR B 2 67 ? 26.588 20.867 106.978 1.00 10.44 67 TYR B N 1
ATOM 3186 C CA . TYR B 2 67 ? 26.693 22.115 106.203 1.00 8.99 67 TYR B CA 1
ATOM 3187 C C . TYR B 2 67 ? 25.985 23.307 106.919 1.00 9.92 67 TYR B C 1
ATOM 3188 O O . TYR B 2 67 ? 24.996 23.099 107.630 1.00 11.09 67 TYR B O 1
ATOM 3197 N N . PRO B 2 68 ? 26.490 24.542 106.726 1.00 12.15 68 PRO B N 1
ATOM 3198 C CA . PRO B 2 68 ? 27.699 24.911 105.978 1.00 11.28 68 PRO B CA 1
ATOM 3199 C C . PRO B 2 68 ? 28.965 24.755 106.825 1.00 10.50 68 PRO B C 1
ATOM 3200 O O . PRO B 2 68 ? 28.897 24.821 108.073 1.00 10.78 68 PRO B O 1
ATOM 3204 N N . TRP B 2 69 ? 30.092 24.540 106.146 1.00 9.91 69 TRP B N 1
ATOM 3205 C CA . TRP B 2 69 ? 31.427 24.680 106.749 1.00 10.68 69 TRP B CA 1
ATOM 3206 C C . TRP B 2 69 ? 31.801 26.175 106.698 1.00 12.83 69 TRP B C 1
ATOM 3207 O O . TRP B 2 69 ? 32.639 26.617 105.896 1.00 10.56 69 TRP B O 1
ATOM 3218 N N . ASN B 2 70 ? 31.128 26.955 107.551 1.00 13.22 70 ASN B N 1
ATOM 3219 C CA . ASN B 2 70 ? 31.370 28.400 107.651 1.00 12.52 70 ASN B CA 1
ATOM 3220 C C . ASN B 2 70 ? 32.532 28.751 108.594 1.00 12.37 70 ASN B C 1
ATOM 3221 O O . ASN B 2 70 ? 33.114 27.862 109.242 1.00 8.72 70 ASN B O 1
ATOM 3226 N N . ALA B 2 71 ? 32.864 30.040 108.671 1.00 14.22 71 ALA B N 1
ATOM 3227 C CA . ALA B 2 71 ? 33.906 30.533 109.595 1.00 15.09 71 ALA B CA 1
ATOM 3228 C C . ALA B 2 71 ? 33.704 30.105 111.068 1.00 14.12 71 ALA B C 1
ATOM 3229 O O . ALA B 2 71 ? 34.691 29.743 111.747 1.00 11.72 71 ALA B O 1
ATOM 3231 N N . ASP B 2 72 ? 32.460 30.173 111.570 1.00 13.22 72 ASP B N 1
ATOM 3232 C CA . ASP B 2 72 ? 32.172 29.798 112.977 1.00 11.69 72 ASP B CA 1
ATOM 3233 C C . ASP B 2 72 ? 32.451 28.311 113.269 1.00 12.59 72 ASP B C 1
ATOM 3234 O O . ASP B 2 72 ? 33.057 27.992 114.287 1.00 12.05 72 ASP B O 1
ATOM 3239 N N . LEU B 2 73 ? 31.977 27.421 112.388 1.00 10.33 73 LEU B N 1
ATOM 3240 C CA . LEU B 2 73 ? 32.277 25.974 112.495 1.00 10.52 73 LEU B CA 1
ATOM 3241 C C . LEU B 2 73 ? 33.801 25.712 112.467 1.00 9.51 73 LEU B C 1
ATOM 3242 O O . LEU B 2 73 ? 34.350 24.994 113.337 1.00 10.08 73 LEU B O 1
ATOM 3247 N N . ILE B 2 74 ? 34.467 26.284 111.467 1.00 8.65 74 ILE B N 1
ATOM 3248 C CA . ILE B 2 74 ? 35.918 26.106 111.243 1.00 11.08 74 ILE B CA 1
ATOM 3249 C C . ILE B 2 74 ? 36.783 26.578 112.438 1.00 12.32 74 ILE B C 1
ATOM 3250 O O . ILE B 2 74 ? 37.840 25.979 112.739 1.00 11.24 74 ILE B O 1
ATOM 3255 N N . SER B 2 75 ? 36.321 27.628 113.122 1.00 11.24 75 SER B N 1
ATOM 3256 C CA . SER B 2 75 ? 37.019 28.183 114.290 1.00 11.26 75 SER B CA 1
ATOM 3257 C C . SER B 2 75 ? 37.171 27.176 115.449 1.00 12.05 75 SER B C 1
ATOM 3258 O O . SER B 2 75 ? 38.007 27.375 116.344 1.00 11.26 75 SER B O 1
ATOM 3261 N N . HIS B 2 76 ? 36.376 26.106 115.441 1.00 9.72 76 HIS B N 1
ATOM 3262 C CA . HIS B 2 76 ? 36.435 25.109 116.527 1.00 9.63 76 HIS B CA 1
ATOM 3263 C C . HIS B 2 76 ? 37.164 23.810 116.148 1.00 9.54 76 HIS B C 1
ATOM 3264 O O . HIS B 2 76 ? 37.157 22.879 116.933 1.00 9.87 76 HIS B O 1
ATOM 3271 N N . LEU B 2 77 ? 37.747 23.735 114.951 1.00 8.48 77 LEU B N 1
ATOM 3272 C CA . LEU B 2 77 ? 38.510 22.533 114.566 1.00 9.77 77 LEU B CA 1
ATOM 3273 C C . LEU B 2 77 ? 39.841 22.447 115.350 1.00 9.38 77 LEU B C 1
ATOM 3274 O O . LEU B 2 77 ? 40.446 23.483 115.659 1.00 6.93 77 LEU B O 1
ATOM 3279 N N . PRO B 2 78 ? 40.303 21.224 115.696 1.00 8.42 78 PRO B N 1
ATOM 3280 C CA . PRO B 2 78 ? 41.572 21.140 116.455 1.00 9.37 78 PRO B CA 1
ATOM 3281 C C . PRO B 2 78 ? 42.798 21.623 115.638 1.00 10.03 78 PRO B C 1
ATOM 3282 O O . PRO B 2 78 ? 42.863 21.420 114.420 1.00 8.93 78 PRO B O 1
ATOM 3286 N N . SER B 2 79 ? 43.765 22.261 116.308 1.00 10.24 79 SER B N 1
ATOM 3287 C CA . SER B 2 79 ? 44.952 22.806 115.612 1.00 11.07 79 SER B CA 1
ATOM 3288 C C . SER B 2 79 ? 45.896 21.737 115.018 1.00 11.30 79 SER B C 1
ATOM 3289 O O . SER B 2 79 ? 46.759 22.057 114.169 1.00 11.70 79 SER B O 1
ATOM 3292 N N . SER B 2 80 ? 45.713 20.490 115.459 1.00 8.57 80 SER B N 1
ATOM 3293 C CA . SER B 2 80 ? 46.378 19.292 114.877 1.00 8.29 80 SER B CA 1
ATOM 3294 C C . SER B 2 80 ? 45.971 18.985 113.416 1.00 7.64 80 SER B C 1
ATOM 3295 O O . SER B 2 80 ? 46.667 18.224 112.692 1.00 10.39 80 SER B O 1
ATOM 3298 N N . LEU B 2 81 ? 44.862 19.576 112.966 1.00 7.04 81 LEU B N 1
ATOM 3299 C CA . LEU B 2 81 ? 44.321 19.253 111.618 1.00 7.85 81 LEU B CA 1
ATOM 3300 C C . LEU B 2 81 ? 45.252 19.740 110.489 1.00 6.39 81 LEU B C 1
ATOM 3301 O O . LEU B 2 81 ? 45.657 20.916 110.472 1.00 8.62 81 LEU B O 1
ATOM 3306 N N . LYS B 2 82 ? 45.605 18.832 109.576 1.00 7.02 82 LYS B N 1
ATOM 3307 C CA . LYS B 2 82 ? 46.498 19.131 108.424 1.00 7.77 82 LYS B CA 1
ATOM 3308 C C . LYS B 2 82 ? 45.834 19.075 107.021 1.00 9.24 82 LYS B C 1
ATOM 3309 O O . LYS B 2 82 ? 46.279 19.778 106.102 1.00 7.34 82 LYS B O 1
ATOM 3315 N N . VAL B 2 83 ? 44.783 18.264 106.843 1.00 6.61 83 VAL B N 1
ATOM 3316 C CA . VAL B 2 83 ? 44.234 18.030 105.487 1.00 5.67 83 VAL B CA 1
ATOM 3317 C C . VAL B 2 83 ? 42.778 17.544 105.495 1.00 7.84 83 VAL B C 1
ATOM 3318 O O . VAL B 2 83 ? 42.391 16.772 106.384 1.00 6.82 83 VAL B O 1
ATOM 3322 N N . PHE B 2 84 ? 42.007 17.974 104.486 1.00 7.21 84 PHE B N 1
ATOM 3323 C CA . PHE B 2 84 ? 40.586 17.590 104.269 1.00 5.85 84 PHE B CA 1
ATOM 3324 C C . PHE B 2 84 ? 40.465 17.192 102.781 1.00 8.57 84 PHE B C 1
ATOM 3325 O O . PHE B 2 84 ? 40.736 18.031 101.906 1.00 8.09 84 PHE B O 1
ATOM 3333 N N . ALA B 2 85 ? 40.109 15.922 102.489 1.00 7.40 85 ALA B N 1
ATOM 3334 C CA . ALA B 2 85 ? 39.857 15.459 101.104 1.00 4.61 85 ALA B CA 1
ATOM 3335 C C . ALA B 2 85 ? 38.374 15.097 100.914 1.00 5.43 85 ALA B C 1
ATOM 3336 O O . ALA B 2 85 ? 37.819 14.331 101.716 1.00 6.57 85 ALA B O 1
ATOM 3338 N N . ALA B 2 86 ? 37.753 15.596 99.833 1.00 6.47 86 ALA B N 1
ATOM 3339 C CA . ALA B 2 86 ? 36.295 15.403 99.602 1.00 9.20 86 ALA B CA 1
ATOM 3340 C C . ALA B 2 86 ? 35.967 14.975 98.177 1.00 7.85 86 ALA B C 1
ATOM 3341 O O . ALA B 2 86 ? 36.637 15.413 97.230 1.00 10.48 86 ALA B O 1
ATOM 3343 N N . ALA B 2 87 ? 34.925 14.138 98.042 1.00 6.44 87 ALA B N 1
ATOM 3344 C CA . ALA B 2 87 ? 34.331 13.786 96.751 1.00 7.49 87 ALA B CA 1
ATOM 3345 C C . ALA B 2 87 ? 33.760 15.011 96.005 1.00 9.19 87 ALA B C 1
ATOM 3346 O O . ALA B 2 87 ? 33.322 15.963 96.648 1.00 8.81 87 ALA B O 1
ATOM 3348 N N . GLY B 2 88 ? 33.775 14.965 94.663 1.00 7.56 88 GLY B N 1
ATOM 3349 C CA . GLY B 2 88 ? 33.132 15.993 93.817 1.00 10.26 88 GLY B CA 1
ATOM 3350 C C . GLY B 2 88 ? 34.045 17.173 93.504 1.00 15.18 88 GLY B C 1
ATOM 3351 O O . GLY B 2 88 ? 35.242 17.137 93.800 1.00 12.32 88 GLY B O 1
ATOM 3352 N N . ALA B 2 89 ? 33.496 18.214 92.873 1.00 16.82 89 ALA B N 1
ATOM 3353 C CA . ALA B 2 89 ? 34.236 19.494 92.762 1.00 20.17 89 ALA B CA 1
ATOM 3354 C C . ALA B 2 89 ? 33.281 20.675 92.719 1.00 20.92 89 ALA B C 1
ATOM 3355 O O . ALA B 2 89 ? 32.144 20.533 92.285 1.00 22.52 89 ALA B O 1
ATOM 3357 N N . GLY B 2 90 ? 33.748 21.841 93.157 1.00 26.91 90 GLY B N 1
ATOM 3358 C CA . GLY B 2 90 ? 32.914 23.055 93.167 1.00 30.34 90 GLY B CA 1
ATOM 3359 C C . GLY B 2 90 ? 31.903 23.005 94.296 1.00 31.82 90 GLY B C 1
ATOM 3360 O O . GLY B 2 90 ? 30.793 22.506 94.118 1.00 32.17 90 GLY B O 1
ATOM 3361 N N . PHE B 2 91 ? 32.297 23.528 95.459 1.00 32.40 91 PHE B N 1
ATOM 3362 C CA . PHE B 2 91 ? 31.553 23.337 96.704 1.00 31.20 91 PHE B CA 1
ATOM 3363 C C . PHE B 2 91 ? 31.036 24.624 97.309 1.00 32.26 91 PHE B C 1
ATOM 3364 O O . PHE B 2 91 ? 31.785 25.340 98.001 1.00 35.82 91 PHE B O 1
ATOM 3372 N N . ASP B 2 92 ? 29.751 24.887 97.097 1.00 26.90 92 ASP B N 1
ATOM 3373 C CA . ASP B 2 92 ? 29.100 26.057 97.668 1.00 24.99 92 ASP B CA 1
ATOM 3374 C C . ASP B 2 92 ? 29.045 26.022 99.208 1.00 22.12 92 ASP B C 1
ATOM 3375 O O . ASP B 2 92 ? 28.771 27.041 99.828 1.00 25.18 92 ASP B O 1
ATOM 3380 N N . TRP B 2 93 ? 29.278 24.852 99.807 1.00 16.64 93 TRP B N 1
ATOM 3381 C CA . TRP B 2 93 ? 29.137 24.665 101.269 1.00 13.88 93 TRP B CA 1
ATOM 3382 C C . TRP B 2 93 ? 30.400 24.985 102.113 1.00 14.58 93 TRP B C 1
ATOM 3383 O O . TRP B 2 93 ? 30.328 24.986 103.343 1.00 13.46 93 TRP B O 1
ATOM 3394 N N . LEU B 2 94 ? 31.529 25.281 101.457 1.00 10.78 94 LEU B N 1
ATOM 3395 C CA . LEU B 2 94 ? 32.825 25.449 102.154 1.00 13.28 94 LEU B CA 1
ATOM 3396 C C . LEU B 2 94 ? 33.431 26.861 102.053 1.00 13.81 94 LEU B C 1
ATOM 3397 O O . LEU B 2 94 ? 33.576 27.396 100.944 1.00 16.13 94 LEU B O 1
ATOM 3402 N N . ASP B 2 95 ? 33.811 27.431 103.208 1.00 11.94 95 ASP B N 1
ATOM 3403 C CA . ASP B 2 95 ? 34.569 28.690 103.270 1.00 11.41 95 ASP B CA 1
ATOM 3404 C C . ASP B 2 95 ? 36.059 28.329 103.169 1.00 12.79 95 ASP B C 1
ATOM 3405 O O . ASP B 2 95 ? 36.758 28.142 104.192 1.00 11.68 95 ASP B O 1
ATOM 3410 N N . LEU B 2 96 ? 36.534 28.191 101.927 1.00 10.69 96 LEU B N 1
ATOM 3411 C CA . LEU B 2 96 ? 37.914 27.720 101.670 1.00 12.41 96 LEU B CA 1
ATOM 3412 C C . LEU B 2 96 ? 39.010 28.662 102.194 1.00 14.97 96 LEU B C 1
ATOM 3413 O O . LEU B 2 96 ? 40.059 28.203 102.692 1.00 10.48 96 LEU B O 1
ATOM 3418 N N . ASP B 2 97 ? 38.790 29.974 102.099 1.00 11.94 97 ASP B N 1
ATOM 3419 C CA . ASP B 2 97 ? 39.785 30.904 102.668 1.00 16.79 97 ASP B CA 1
ATOM 3420 C C . ASP B 2 97 ? 39.929 30.775 104.205 1.00 13.43 97 ASP B C 1
ATOM 3421 O O . ASP B 2 97 ? 41.047 30.850 104.735 1.00 14.37 97 ASP B O 1
ATOM 3426 N N . ALA B 2 98 ? 38.824 30.565 104.912 1.00 10.17 98 ALA B N 1
ATOM 3427 C CA . ALA B 2 98 ? 38.880 30.365 106.369 1.00 10.58 98 ALA B CA 1
ATOM 3428 C C . ALA B 2 98 ? 39.628 29.072 106.760 1.00 11.61 98 ALA B C 1
ATOM 3429 O O . ALA B 2 98 ? 40.349 29.045 107.768 1.00 11.52 98 ALA B O 1
ATOM 3431 N N . LEU B 2 99 ? 39.427 28.003 105.984 1.00 9.51 99 LEU B N 1
ATOM 3432 C CA . LEU B 2 99 ? 40.143 26.726 106.205 1.00 8.90 99 LEU B CA 1
ATOM 3433 C C . LEU B 2 99 ? 41.659 26.873 105.994 1.00 10.41 99 LEU B C 1
ATOM 3434 O O . LEU B 2 99 ? 42.452 26.484 106.849 1.00 10.31 99 LEU B O 1
ATOM 3439 N N . ASN B 2 100 ? 42.064 27.451 104.861 1.00 10.71 100 ASN B N 1
ATOM 3440 C CA . ASN B 2 100 ? 43.492 27.699 104.578 1.00 10.76 100 ASN B CA 1
ATOM 3441 C C . ASN B 2 100 ? 44.190 28.623 105.602 1.00 12.83 100 ASN B C 1
ATOM 3442 O O . ASN B 2 100 ? 45.392 28.442 105.877 1.00 12.53 100 ASN B O 1
ATOM 3447 N N . GLU B 2 101 ? 43.448 29.594 106.160 1.00 12.01 101 GLU B N 1
ATOM 3448 C CA . GLU B 2 101 ? 43.956 30.486 107.231 1.00 13.96 101 GLU B CA 1
ATOM 3449 C C . GLU B 2 101 ? 44.430 29.717 108.463 1.00 13.85 101 GLU B C 1
ATOM 3450 O O . GLU B 2 101 ? 45.390 30.140 109.126 1.00 12.84 101 GLU B O 1
ATOM 3456 N N . ARG B 2 102 ? 43.800 28.563 108.742 1.00 10.62 102 ARG B N 1
ATOM 3457 C CA . ARG B 2 102 ? 44.191 27.674 109.852 1.00 11.85 102 ARG B CA 1
ATOM 3458 C C . ARG B 2 102 ? 45.327 26.702 109.491 1.00 12.02 102 ARG B C 1
ATOM 3459 O O . ARG B 2 102 ? 45.669 25.804 110.281 1.00 14.05 102 ARG B O 1
ATOM 3467 N N . GLY B 2 103 ? 45.903 26.865 108.301 1.00 10.90 103 GLY B N 1
ATOM 3468 C CA . GLY B 2 103 ? 47.002 26.004 107.859 1.00 12.86 103 GLY B CA 1
ATOM 3469 C C . GLY B 2 103 ? 46.560 24.614 107.408 1.00 10.39 103 GLY B C 1
ATOM 3470 O O . GLY B 2 103 ? 47.367 23.696 107.422 1.00 12.00 103 GLY B O 1
ATOM 3471 N N . VAL B 2 104 ? 45.283 24.480 107.002 1.00 10.96 104 VAL B N 1
ATOM 3472 C CA . VAL B 2 104 ? 44.693 23.209 106.554 1.00 7.31 104 VAL B CA 1
ATOM 3473 C C . VAL B 2 104 ? 44.636 23.146 105.015 1.00 8.95 104 VAL B C 1
ATOM 3474 O O . VAL B 2 104 ? 44.035 24.013 104.389 1.00 9.18 104 VAL B O 1
ATOM 3478 N N . ALA B 2 105 ? 45.250 22.106 104.435 1.00 7.81 105 ALA B N 1
ATOM 3479 C CA . ALA B 2 105 ? 45.266 21.861 102.989 1.00 10.15 105 ALA B CA 1
ATOM 3480 C C . ALA B 2 105 ? 43.956 21.202 102.559 1.00 10.27 105 ALA B C 1
ATOM 3481 O O . ALA B 2 105 ? 43.430 20.351 103.278 1.00 7.91 105 ALA B O 1
ATOM 3483 N N . PHE B 2 106 ? 43.435 21.585 101.391 1.00 8.06 106 PHE B N 1
ATOM 3484 C CA . PHE B 2 106 ? 42.199 20.978 100.849 1.00 8.59 106 PHE B CA 1
ATOM 3485 C C . PHE B 2 106 ? 42.451 20.293 99.483 1.00 8.53 106 PHE B C 1
ATOM 3486 O O . PHE B 2 106 ? 43.253 20.767 98.668 1.00 7.38 106 PHE B O 1
ATOM 3494 N N . ALA B 2 107 ? 41.763 19.180 99.259 1.00 6.93 107 ALA B N 1
ATOM 3495 C CA . ALA B 2 107 ? 41.694 18.517 97.955 1.00 8.09 107 ALA B CA 1
ATOM 3496 C C . ALA B 2 107 ? 40.243 18.180 97.618 1.00 10.24 107 ALA B C 1
ATOM 3497 O O . ALA B 2 107 ? 39.508 17.623 98.462 1.00 7.88 107 ALA B O 1
ATOM 3499 N N . ASN B 2 108 ? 39.826 18.521 96.394 1.00 9.00 108 ASN B N 1
ATOM 3500 C CA . ASN B 2 108 ? 38.596 17.945 95.829 1.00 9.80 108 ASN B CA 1
ATOM 3501 C C . ASN B 2 108 ? 38.940 16.650 95.047 1.00 7.30 108 ASN B C 1
ATOM 3502 O O . ASN B 2 108 ? 40.014 16.068 95.250 1.00 8.18 108 ASN B O 1
ATOM 3507 N N . SER B 2 109 ? 38.026 16.193 94.194 1.00 7.59 109 SER B N 1
ATOM 3508 C CA . SER B 2 109 ? 38.240 15.006 93.365 1.00 6.95 109 SER B CA 1
ATOM 3509 C C . SER B 2 109 ? 38.085 15.402 91.879 1.00 10.22 109 SER B C 1
ATOM 3510 O O . SER B 2 109 ? 37.461 14.685 91.097 1.00 8.74 109 SER B O 1
ATOM 3513 N N . ARG B 2 110 ? 38.671 16.551 91.511 1.00 10.90 110 ARG B N 1
ATOM 3514 C CA . ARG B 2 110 ? 38.701 17.033 90.107 1.00 13.26 110 ARG B CA 1
ATOM 3515 C C . ARG B 2 110 ? 39.112 15.953 89.078 1.00 8.08 110 ARG B C 1
ATOM 3516 O O . ARG B 2 110 ? 40.150 15.249 89.238 1.00 9.86 110 ARG B O 1
ATOM 3524 N N . GLY B 2 111 ? 38.299 15.839 88.020 1.00 7.40 111 GLY B N 1
ATOM 3525 C CA . GLY B 2 111 ? 38.544 14.911 86.918 1.00 7.53 111 GLY B CA 1
ATOM 3526 C C . GLY B 2 111 ? 37.772 13.610 86.989 1.00 8.55 111 GLY B C 1
ATOM 3527 O O . GLY B 2 111 ? 37.582 12.960 85.966 1.00 9.49 111 GLY B O 1
ATOM 3528 N N . ALA B 2 112 ? 37.344 13.198 88.197 1.00 5.54 112 ALA B N 1
ATOM 3529 C CA . ALA B 2 112 ? 36.703 11.862 88.378 1.00 9.89 112 ALA B CA 1
ATOM 3530 C C . ALA B 2 112 ? 35.458 11.658 87.516 1.00 9.23 112 ALA B C 1
ATOM 3531 O O . ALA B 2 112 ? 35.206 10.545 87.047 1.00 10.84 112 ALA B O 1
ATOM 3533 N N . GLY B 2 113 ? 34.663 12.718 87.364 1.00 7.72 113 GLY B N 1
ATOM 3534 C CA . GLY B 2 113 ? 33.399 12.657 86.594 1.00 5.15 113 GLY B CA 1
ATOM 3535 C C . GLY B 2 113 ? 33.453 13.212 85.164 1.00 8.43 113 GLY B C 1
ATOM 3536 O O . GLY B 2 113 ? 32.398 13.507 84.589 1.00 8.66 113 GLY B O 1
ATOM 3537 N N . ASP B 2 114 ? 34.652 13.376 84.579 1.00 9.28 114 ASP B N 1
ATOM 3538 C CA . ASP B 2 114 ? 34.763 13.950 83.193 1.00 10.40 114 ASP B CA 1
ATOM 3539 C C . ASP B 2 114 ? 34.014 13.113 82.136 1.00 8.60 114 ASP B C 1
ATOM 3540 O O . ASP B 2 114 ? 33.306 13.661 81.280 1.00 8.58 114 ASP B O 1
ATOM 3545 N N . THR B 2 115 ? 34.149 11.788 82.196 1.00 6.48 115 THR B N 1
ATOM 3546 C CA . THR B 2 115 ? 33.473 10.919 81.209 1.00 6.09 115 THR B CA 1
ATOM 3547 C C . THR B 2 115 ? 31.936 10.989 81.384 1.00 8.65 115 THR B C 1
ATOM 3548 O O . THR B 2 115 ? 31.197 11.194 80.403 1.00 6.66 115 THR B O 1
ATOM 3552 N N . ALA B 2 116 ? 31.467 10.818 82.627 1.00 6.89 116 ALA B N 1
ATOM 3553 C CA . ALA B 2 116 ? 30.017 10.839 82.908 1.00 6.29 116 ALA B CA 1
ATOM 3554 C C . ALA B 2 116 ? 29.351 12.182 82.522 1.00 5.78 116 ALA B C 1
ATOM 3555 O O . ALA B 2 116 ? 28.330 12.179 81.839 1.00 4.74 116 ALA B O 1
ATOM 3557 N N . THR B 2 117 ? 29.943 13.317 82.916 1.00 5.12 117 THR B N 1
ATOM 3558 C CA . THR B 2 117 ? 29.307 14.628 82.685 1.00 2.88 117 THR B CA 1
ATOM 3559 C C . THR B 2 117 ? 29.284 14.963 81.184 1.00 4.54 117 THR B C 1
ATOM 3560 O O . THR B 2 117 ? 28.258 15.469 80.669 1.00 5.21 117 THR B O 1
ATOM 3564 N N . SER B 2 118 ? 30.388 14.674 80.483 1.00 3.64 118 SER B N 1
ATOM 3565 C CA . SER B 2 118 ? 30.426 14.906 79.004 1.00 5.28 118 SER B CA 1
ATOM 3566 C C . SER B 2 118 ? 29.435 14.018 78.207 1.00 6.48 118 SER B C 1
ATOM 3567 O O . SER B 2 118 ? 28.823 14.494 77.227 1.00 5.28 118 SER B O 1
ATOM 3570 N N . ASP B 2 119 ? 29.297 12.742 78.605 1.00 4.29 119 ASP B N 1
ATOM 3571 C CA . ASP B 2 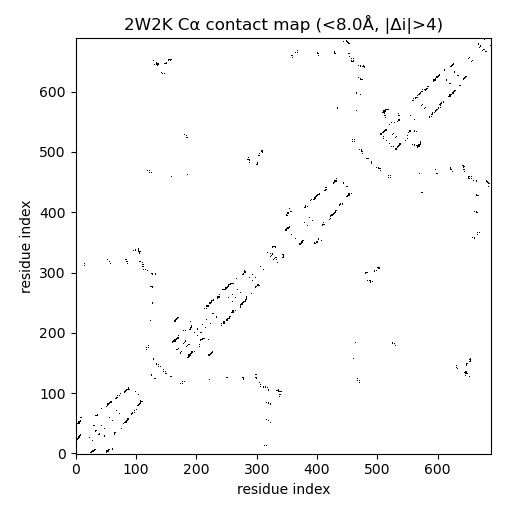119 ? 28.288 11.833 77.999 1.00 4.88 119 ASP B CA 1
ATOM 3572 C C . ASP B 2 119 ? 26.853 12.347 78.223 1.00 5.20 119 ASP B C 1
ATOM 3573 O O . ASP B 2 119 ? 26.007 12.267 77.309 1.00 5.53 119 ASP B O 1
ATOM 3578 N N . LEU B 2 120 ? 26.552 12.838 79.440 1.00 4.96 120 LEU B N 1
ATOM 3579 C CA . LEU B 2 120 ? 25.185 13.357 79.748 1.00 4.58 120 LEU B CA 1
ATOM 3580 C C . LEU B 2 120 ? 24.903 14.639 78.947 1.00 4.46 120 LEU B C 1
ATOM 3581 O O . LEU B 2 120 ? 23.779 14.832 78.456 1.00 6.43 120 LEU B O 1
ATOM 3586 N N . ALA B 2 121 ? 25.913 15.496 78.767 1.00 5.19 121 ALA B N 1
ATOM 3587 C CA . ALA B 2 121 ? 25.742 16.663 77.870 1.00 6.00 121 ALA B CA 1
ATOM 3588 C C . ALA B 2 121 ? 25.455 16.256 76.405 1.00 5.58 121 ALA B C 1
ATOM 3589 O O . ALA B 2 121 ? 24.603 16.870 75.737 1.00 5.90 121 ALA B O 1
ATOM 3591 N N . LEU B 2 122 ? 26.140 15.206 75.926 1.00 7.21 122 LEU B N 1
ATOM 3592 C CA . LEU B 2 122 ? 25.899 14.663 74.571 1.00 7.91 122 LEU B CA 1
ATOM 3593 C C . LEU B 2 122 ? 24.457 14.135 74.417 1.00 5.16 122 LEU B C 1
ATOM 3594 O O . LEU B 2 122 ? 23.821 14.353 73.370 1.00 4.49 122 LEU B O 1
ATOM 3599 N N . TYR B 2 123 ? 23.944 13.458 75.456 1.00 4.79 123 TYR B N 1
ATOM 3600 C CA . TYR B 2 123 ? 22.527 13.037 75.514 1.00 6.64 123 TYR B CA 1
ATOM 3601 C C . TYR B 2 123 ? 21.545 14.231 75.358 1.00 8.92 123 TYR B C 1
ATOM 3602 O O . TYR B 2 123 ? 20.579 14.167 74.562 1.00 5.80 123 TYR B O 1
ATOM 3611 N N . LEU B 2 124 ? 21.780 15.308 76.112 1.00 5.81 124 LEU B N 1
ATOM 3612 C CA . LEU B 2 124 ? 20.917 16.515 76.009 1.00 4.74 124 LEU B CA 1
ATOM 3613 C C . LEU B 2 124 ? 21.009 17.181 74.610 1.00 7.53 124 LEU B C 1
ATOM 3614 O O . LEU B 2 124 ? 19.990 17.660 74.082 1.00 7.17 124 LEU B O 1
ATOM 3619 N N . ILE B 2 125 ? 22.207 17.197 74.018 1.00 4.44 125 ILE B N 1
ATOM 3620 C CA . ILE B 2 125 ? 22.413 17.722 72.623 1.00 4.76 125 ILE B CA 1
ATOM 3621 C C . ILE B 2 125 ? 21.601 16.921 71.588 1.00 6.63 125 ILE B C 1
ATOM 3622 O O . ILE B 2 125 ? 20.885 17.500 70.738 1.00 5.00 125 ILE B O 1
ATOM 3627 N N . LEU B 2 126 ? 21.693 15.587 71.669 1.00 4.51 126 LEU B N 1
ATOM 3628 C CA . LEU B 2 126 ? 20.849 14.724 70.836 1.00 5.24 126 LEU B CA 1
ATOM 3629 C C . LEU B 2 126 ? 19.351 14.996 71.094 1.00 6.89 126 LEU B C 1
ATOM 3630 O O . LEU B 2 126 ? 18.586 15.167 70.140 1.00 5.85 126 LEU B O 1
ATOM 3635 N N . SER B 2 127 ? 18.940 15.067 72.366 1.00 6.30 127 SER B N 1
ATOM 3636 C CA . SER B 2 127 ? 17.527 15.357 72.701 1.00 8.80 127 SER B CA 1
ATOM 3637 C C . SER B 2 127 ? 16.960 16.657 72.081 1.00 9.01 127 SER B C 1
ATOM 3638 O O . SER B 2 127 ? 15.848 16.649 71.530 1.00 7.73 127 SER B O 1
ATOM 3641 N N . VAL B 2 128 ? 17.713 17.756 72.167 1.00 6.22 128 VAL B N 1
ATOM 3642 C CA . VAL B 2 128 ? 17.219 19.067 71.691 1.00 6.86 128 VAL B CA 1
ATOM 3643 C C . VAL B 2 128 ? 17.187 19.182 70.155 1.00 5.22 128 VAL B C 1
ATOM 3644 O O . VAL B 2 128 ? 16.357 19.934 69.602 1.00 7.48 128 VAL B O 1
ATOM 3648 N N . PHE B 2 129 ? 18.072 18.456 69.463 1.00 5.38 129 PHE B N 1
ATOM 3649 C CA . PHE B 2 129 ? 18.070 18.433 67.989 1.00 7.11 129 PHE B CA 1
ATOM 3650 C C . PHE B 2 129 ? 16.928 17.552 67.432 1.00 5.88 129 PHE B C 1
ATOM 3651 O O . PHE B 2 129 ? 16.326 17.894 66.405 1.00 6.15 129 PHE B O 1
ATOM 3659 N N . ARG B 2 130 ? 16.617 16.457 68.134 1.00 6.58 130 ARG B N 1
ATOM 3660 C CA . ARG B 2 130 ? 15.684 15.399 67.645 1.00 5.95 130 ARG B CA 1
ATOM 3661 C C . ARG B 2 130 ? 14.243 15.467 68.215 1.00 7.39 130 ARG B C 1
ATOM 3662 O O . ARG B 2 130 ? 13.337 14.753 67.741 1.00 6.90 130 ARG B O 1
ATOM 3670 N N . LEU B 2 131 ? 14.048 16.343 69.212 1.00 5.54 131 LEU B N 1
ATOM 3671 C CA . LEU B 2 131 ? 12.775 16.470 69.966 1.00 6.15 131 LEU B CA 1
ATOM 3672 C C . LEU B 2 131 ? 12.346 15.125 70.620 1.00 8.90 131 LEU B C 1
ATOM 3673 O O . LEU B 2 131 ? 11.169 14.748 70.620 1.00 7.08 131 LEU B O 1
ATOM 3678 N N . ALA B 2 132 ? 13.322 14.426 71.196 1.00 8.54 132 ALA B N 1
ATOM 3679 C CA . ALA B 2 132 ? 13.104 13.071 71.734 1.00 10.53 132 ALA B CA 1
ATOM 3680 C C . ALA B 2 132 ? 12.296 13.061 73.034 1.00 7.92 132 ALA B C 1
ATOM 3681 O O . ALA B 2 132 ? 11.562 12.095 73.327 1.00 9.06 132 ALA B O 1
ATOM 3683 N N . SER B 2 133 ? 12.431 14.127 73.820 1.00 8.76 133 SER B N 1
ATOM 3684 C CA . SER B 2 133 ? 11.700 14.256 75.084 1.00 9.30 133 SER B CA 1
ATOM 3685 C C . SER B 2 133 ? 10.173 14.266 74.845 1.00 11.69 133 SER B C 1
ATOM 3686 O O . SER B 2 133 ? 9.413 13.569 75.543 1.00 11.40 133 SER B O 1
ATOM 3689 N N . TYR B 2 134 ? 9.748 15.042 73.849 1.00 8.47 134 TYR B N 1
ATOM 3690 C CA . TYR B 2 134 ? 8.346 15.114 73.402 1.00 10.05 134 TYR B CA 1
ATOM 3691 C C . TYR B 2 134 ? 7.871 13.753 72.855 1.00 9.81 134 TYR B C 1
ATOM 3692 O O . TYR B 2 134 ? 6.753 13.294 73.169 1.00 12.04 134 TYR B O 1
ATOM 3701 N N . SER B 2 135 ? 8.704 13.114 72.033 1.00 7.56 135 SER B N 1
ATOM 3702 C CA . SER B 2 135 ? 8.419 11.778 71.513 1.00 8.32 135 SER B CA 1
ATOM 3703 C C . SER B 2 135 ? 8.193 10.730 72.626 1.00 10.10 135 SER B C 1
ATOM 3704 O O . SER B 2 135 ? 7.265 9.913 72.514 1.00 12.17 135 SER B O 1
ATOM 3707 N N . GLU B 2 136 ? 9.026 10.743 73.680 1.00 8.39 136 GLU B N 1
ATOM 3708 C CA . GLU B 2 136 ? 8.832 9.812 74.818 1.00 13.52 136 GLU B CA 1
ATOM 3709 C C . GLU B 2 136 ? 7.448 10.009 75.473 1.00 13.48 136 GLU B C 1
ATOM 3710 O O . GLU B 2 136 ? 6.715 9.037 75.723 1.00 12.85 136 GLU B O 1
ATOM 3716 N N . ARG B 2 137 ? 7.084 11.261 75.742 1.00 12.83 137 ARG B N 1
ATOM 3717 C CA . ARG B 2 137 ? 5.781 11.545 76.397 1.00 14.57 137 ARG B CA 1
ATOM 3718 C C . ARG B 2 137 ? 4.571 11.088 75.571 1.00 12.82 137 ARG B C 1
ATOM 3719 O O . ARG B 2 137 ? 3.605 10.548 76.134 1.00 14.55 137 ARG B O 1
ATOM 3727 N N . ALA B 2 138 ? 4.646 11.271 74.248 1.00 12.23 138 ALA B N 1
ATOM 3728 C CA . ALA B 2 138 ? 3.639 10.742 73.306 1.00 12.34 138 ALA B CA 1
ATOM 3729 C C . ALA B 2 138 ? 3.542 9.207 73.320 1.00 14.35 138 ALA B C 1
ATOM 3730 O O . ALA B 2 138 ? 2.429 8.640 73.333 1.00 10.49 138 ALA B O 1
ATOM 3732 N N . ALA B 2 139 ? 4.697 8.527 73.311 1.00 13.46 139 ALA B N 1
ATOM 3733 C CA . ALA B 2 139 ? 4.712 7.053 73.386 1.00 13.65 139 ALA B CA 1
ATOM 3734 C C . ALA B 2 139 ? 4.055 6.530 74.671 1.00 14.35 139 ALA B C 1
ATOM 3735 O O . ALA B 2 139 ? 3.331 5.511 74.643 1.00 13.92 139 ALA B O 1
ATOM 3737 N N . ARG B 2 140 ? 4.277 7.249 75.775 1.00 13.33 140 ARG B N 1
ATOM 3738 C CA A ARG B 2 140 ? 3.821 6.788 77.091 0.50 15.00 140 ARG B CA 1
ATOM 3739 C CA B ARG B 2 140 ? 3.829 6.837 77.112 0.50 14.37 140 ARG B CA 1
ATOM 3740 C C . ARG B 2 140 ? 2.326 7.027 77.373 1.00 16.41 140 ARG B C 1
ATOM 3741 O O . ARG B 2 140 ? 1.806 6.574 78.407 1.00 17.54 140 ARG B O 1
ATOM 3756 N N . THR B 2 141 ? 1.632 7.703 76.450 1.00 17.76 141 THR B N 1
ATOM 3757 C CA . THR B 2 141 ? 0.153 7.812 76.495 1.00 19.14 141 THR B CA 1
ATOM 3758 C C . THR B 2 141 ? -0.503 6.453 76.208 1.00 19.93 141 THR B C 1
ATOM 3759 O O . THR B 2 141 ? -1.627 6.193 76.645 1.00 22.30 141 THR B O 1
ATOM 3763 N N . GLY B 2 142 ? 0.184 5.603 75.447 1.00 18.53 142 GLY B N 1
ATOM 3764 C CA . GLY B 2 142 ? -0.387 4.326 74.995 1.00 19.66 142 GLY B CA 1
ATOM 3765 C C . GLY B 2 142 ? -1.525 4.451 73.992 1.00 20.46 142 GLY B C 1
ATOM 3766 O O . GLY B 2 142 ? -2.246 3.474 73.749 1.00 20.91 142 GLY B O 1
ATOM 3767 N N . ASP B 2 143 ? -1.681 5.644 73.407 1.00 19.40 143 ASP B N 1
ATOM 3768 C CA . ASP B 2 143 ? -2.746 5.945 72.431 1.00 20.50 143 ASP B CA 1
ATOM 3769 C C . ASP B 2 143 ? -2.228 5.955 70.985 1.00 19.88 143 ASP B C 1
ATOM 3770 O O . ASP B 2 143 ? -1.409 6.809 70.636 1.00 15.57 143 ASP B O 1
ATOM 3775 N N . PRO B 2 144 ? -2.711 5.011 70.136 1.00 19.10 144 PRO B N 1
ATOM 3776 C CA . PRO B 2 144 ? -2.244 4.837 68.740 1.00 19.74 144 PRO B CA 1
ATOM 3777 C C . PRO B 2 144 ? -2.343 6.092 67.857 1.00 20.43 144 PRO B C 1
ATOM 3778 O O . PRO B 2 144 ? -1.466 6.328 67.007 1.00 17.55 144 PRO B O 1
ATOM 3782 N N . GLU B 2 145 ? -3.406 6.873 68.034 1.00 19.71 145 GLU B N 1
ATOM 3783 C CA . GLU B 2 145 ? -3.580 8.095 67.244 1.00 19.41 145 GLU B CA 1
ATOM 3784 C C . GLU B 2 145 ? -2.563 9.182 67.628 1.00 17.26 145 GLU B C 1
ATOM 3785 O O . GLU B 2 145 ? -2.083 9.924 66.757 1.00 18.33 145 GLU B O 1
ATOM 3791 N N . THR B 2 146 ? -2.278 9.288 68.926 1.00 17.07 146 THR B N 1
ATOM 3792 C CA . THR B 2 146 ? -1.237 10.205 69.437 1.00 16.14 146 THR B CA 1
ATOM 3793 C C . THR B 2 146 ? 0.161 9.798 68.907 1.00 17.28 146 THR B C 1
ATOM 3794 O O . THR B 2 146 ? 0.968 10.668 68.541 1.00 16.04 146 THR B O 1
ATOM 3798 N N . PHE B 2 147 ? 0.425 8.487 68.841 1.00 14.96 147 PHE B N 1
ATOM 3799 C CA . PHE B 2 147 ? 1.680 7.940 68.286 1.00 13.42 147 PHE B CA 1
ATOM 3800 C C . PHE B 2 147 ? 1.900 8.393 66.822 1.00 18.06 147 PHE B C 1
ATOM 3801 O O . PHE B 2 147 ? 2.940 8.964 66.481 1.00 12.49 147 PHE B O 1
ATOM 3809 N N . ASN B 2 148 ? 0.919 8.158 65.955 1.00 15.93 148 ASN B N 1
ATOM 3810 C CA . ASN B 2 148 ? 1.049 8.582 64.560 1.00 16.49 148 ASN B CA 1
ATOM 3811 C C . ASN B 2 148 ? 1.131 10.106 64.362 1.00 15.42 148 ASN B C 1
ATOM 3812 O O . ASN B 2 148 ? 1.869 10.599 63.486 1.00 16.42 148 ASN B O 1
ATOM 3817 N N . ARG B 2 149 ? 0.361 10.851 65.143 1.00 11.52 149 ARG B N 1
ATOM 3818 C CA . ARG B 2 149 ? 0.324 12.299 64.978 1.00 16.85 149 ARG B CA 1
ATOM 3819 C C . ARG B 2 149 ? 1.669 12.951 65.341 1.00 15.94 149 ARG B C 1
ATOM 3820 O O . ARG B 2 149 ? 2.157 13.841 64.620 1.00 13.57 149 ARG B O 1
ATOM 3828 N N . VAL B 2 150 ? 2.248 12.510 66.456 1.00 13.82 150 VAL B N 1
ATOM 3829 C CA . VAL B 2 150 ? 3.525 13.084 66.944 1.00 14.62 150 VAL B CA 1
ATOM 3830 C C . VAL B 2 150 ? 4.729 12.670 66.083 1.00 12.68 150 VAL B C 1
ATOM 3831 O O . VAL B 2 150 ? 5.649 13.470 65.883 1.00 14.42 150 VAL B O 1
ATOM 3835 N N . HIS B 2 151 ? 4.687 11.452 65.540 1.00 14.30 151 HIS B N 1
ATOM 3836 C CA . HIS B 2 151 ? 5.655 10.961 64.541 1.00 12.48 151 HIS B CA 1
ATOM 3837 C C . HIS B 2 151 ? 5.750 11.940 63.364 1.00 15.17 151 HIS B C 1
ATOM 3838 O O . HIS B 2 151 ? 6.854 12.331 62.950 1.00 12.35 151 HIS B O 1
ATOM 3845 N N . LEU B 2 152 ? 4.596 12.368 62.854 1.00 14.82 152 LEU B N 1
ATOM 3846 C CA . LEU B 2 152 ? 4.560 13.328 61.727 1.00 13.80 152 LEU B CA 1
ATOM 3847 C C . LEU B 2 152 ? 4.969 14.752 62.140 1.00 13.85 152 LEU B C 1
ATOM 3848 O O . LEU B 2 152 ? 5.746 15.402 61.431 1.00 14.79 152 LEU B O 1
ATOM 3853 N N . GLU B 2 153 ? 4.476 15.213 63.293 1.00 11.91 153 GLU B N 1
ATOM 3854 C CA . GLU B 2 153 ? 4.762 16.558 63.796 1.00 10.02 153 GLU B CA 1
ATOM 3855 C C . GLU B 2 153 ? 6.280 16.801 63.963 1.00 12.46 153 GLU B C 1
ATOM 3856 O O . GLU B 2 153 ? 6.801 17.862 63.573 1.00 11.06 153 GLU B O 1
ATOM 3862 N N . ILE B 2 154 ? 6.978 15.817 64.537 1.00 9.79 154 ILE B N 1
ATOM 3863 C CA . ILE B 2 154 ? 8.448 15.931 64.798 1.00 10.87 154 ILE B CA 1
ATOM 3864 C C . ILE B 2 154 ? 9.263 16.116 63.488 1.00 10.85 154 ILE B C 1
ATOM 3865 O O . ILE B 2 154 ? 10.298 16.769 63.486 1.00 9.84 154 ILE B O 1
ATOM 3870 N N . GLY B 2 155 ? 8.772 15.558 62.378 1.00 10.49 155 GLY B N 1
ATOM 3871 C CA . GLY B 2 155 ? 9.438 15.669 61.093 1.00 8.35 155 GLY B CA 1
ATOM 3872 C C . GLY B 2 155 ? 9.485 17.089 60.548 1.00 10.89 155 GLY B C 1
ATOM 3873 O O . GLY B 2 155 ? 10.317 17.387 59.679 1.00 12.58 155 GLY B O 1
ATOM 3874 N N . LYS B 2 156 ? 8.602 17.956 61.043 1.00 9.75 156 LYS B N 1
ATOM 3875 C CA . LYS B 2 156 ? 8.593 19.384 60.635 1.00 12.06 156 LYS B CA 1
ATOM 3876 C C . LYS B 2 156 ? 9.738 20.219 61.228 1.00 11.05 156 LYS B C 1
ATOM 3877 O O . LYS B 2 156 ? 9.990 21.328 60.761 1.00 9.79 156 LYS B O 1
ATOM 3883 N N . SER B 2 157 ? 10.386 19.726 62.294 1.00 10.67 157 SER B N 1
ATOM 3884 C CA . SER B 2 157 ? 11.322 20.571 63.081 1.00 10.41 157 SER B CA 1
ATOM 3885 C C . SER B 2 157 ? 12.639 19.892 63.488 1.00 10.68 157 SER B C 1
ATOM 3886 O O . SER B 2 157 ? 13.595 20.576 63.892 1.00 9.20 157 SER B O 1
ATOM 3889 N N . ALA B 2 158 ? 12.685 18.568 63.424 1.00 7.86 158 ALA B N 1
ATOM 3890 C CA . ALA B 2 158 ? 13.901 17.829 63.833 1.00 8.45 158 ALA B CA 1
ATOM 3891 C C . ALA B 2 158 ? 15.058 17.917 62.800 1.00 9.14 158 ALA B C 1
ATOM 3892 O O . ALA B 2 158 ? 14.814 17.856 61.575 1.00 8.48 158 ALA B O 1
ATOM 3894 N N . HIS B 2 159 ? 16.305 18.034 63.293 1.00 6.63 159 HIS B N 1
ATOM 3895 C CA . HIS B 2 159 ? 17.536 18.116 62.455 1.00 8.42 159 HIS B CA 1
ATOM 3896 C C . HIS B 2 159 ? 18.676 17.183 62.928 1.00 7.30 159 HIS B C 1
ATOM 3897 O O . HIS B 2 159 ? 18.775 16.925 64.140 1.00 8.16 159 HIS B O 1
ATOM 3904 N N . ASN B 2 160 ? 19.530 16.673 62.015 1.00 6.01 160 ASN B N 1
ATOM 3905 C CA . ASN B 2 160 ? 20.806 16.026 62.452 1.00 5.84 160 ASN B CA 1
ATOM 3906 C C . ASN B 2 160 ? 21.779 17.080 63.019 1.00 5.93 160 ASN B C 1
ATOM 3907 O O . ASN B 2 160 ? 21.905 18.170 62.435 1.00 6.68 160 ASN B O 1
ATOM 3912 N N . PRO B 2 161 ? 22.443 16.791 64.175 1.00 7.63 161 PRO B N 1
ATOM 3913 C CA . PRO B 2 161 ? 23.537 17.696 64.608 1.00 5.96 161 PRO B CA 1
ATOM 3914 C C . PRO B 2 161 ? 24.624 17.924 63.523 1.00 6.24 161 PRO B C 1
ATOM 3915 O O . PRO B 2 161 ? 25.209 19.037 63.443 1.00 7.56 161 PRO B O 1
ATOM 3919 N N . ARG B 2 162 ? 24.874 16.901 62.686 1.00 7.41 162 ARG B N 1
ATOM 3920 C CA . ARG B 2 162 ? 25.924 16.936 61.648 1.00 6.74 162 ARG B CA 1
ATOM 3921 C C . ARG B 2 162 ? 25.888 18.247 60.848 1.00 5.40 162 ARG B C 1
ATOM 3922 O O . ARG B 2 162 ? 24.838 18.624 60.319 1.00 7.31 162 ARG B O 1
ATOM 3930 N N . GLY B 2 163 ? 27.046 18.914 60.770 1.00 7.22 163 GLY B N 1
ATOM 3931 C CA . GLY B 2 163 ? 27.248 20.133 59.949 1.00 9.11 163 GLY B CA 1
ATOM 3932 C C . GLY B 2 163 ? 26.759 21.427 60.589 1.00 10.80 163 GLY B C 1
ATOM 3933 O O . GLY B 2 163 ? 26.982 22.518 60.034 1.00 10.54 163 GLY B O 1
ATOM 3934 N N . HIS B 2 164 ? 26.111 21.324 61.754 1.00 7.38 164 HIS B N 1
ATOM 3935 C CA . HIS B 2 164 ? 25.667 22.505 62.521 1.00 7.26 164 HIS B CA 1
ATOM 3936 C C . HIS B 2 164 ? 26.742 22.922 63.527 1.00 8.18 164 HIS B C 1
ATOM 3937 O O . HIS B 2 164 ? 27.636 22.132 63.852 1.00 7.15 164 HIS B O 1
ATOM 3944 N N . VAL B 2 165 ? 26.632 24.146 64.042 1.00 8.04 165 VAL B N 1
ATOM 3945 C CA . VAL B 2 165 ? 27.658 24.708 64.945 1.00 6.65 165 VAL B CA 1
ATOM 3946 C C . VAL B 2 165 ? 27.307 24.486 66.427 1.00 6.16 165 VAL B C 1
ATOM 3947 O O . VAL B 2 165 ? 26.225 24.871 66.891 1.00 6.80 165 VAL B O 1
ATOM 3951 N N . LEU B 2 166 ? 28.222 23.857 67.153 1.00 6.09 166 LEU B N 1
ATOM 3952 C CA . LEU B 2 166 ? 28.204 23.838 68.626 1.00 6.11 166 LEU B CA 1
ATOM 3953 C C . LEU B 2 166 ? 28.944 25.075 69.155 1.00 7.14 166 LEU B C 1
ATOM 3954 O O . LEU B 2 166 ? 30.134 25.274 68.851 1.00 6.14 166 LEU B O 1
ATOM 3959 N N . GLY B 2 167 ? 28.257 25.905 69.940 1.00 5.08 167 GLY B N 1
ATOM 3960 C CA . GLY B 2 167 ? 28.930 27.048 70.598 1.00 6.10 167 GLY B CA 1
ATOM 3961 C C . GLY B 2 167 ? 29.262 26.764 72.060 1.00 9.02 167 GLY B C 1
ATOM 3962 O O . GLY B 2 167 ? 28.352 26.704 72.925 1.00 7.80 167 GLY B O 1
ATOM 3963 N N . ALA B 2 168 ? 30.554 26.590 72.344 1.00 5.32 168 ALA B N 1
ATOM 3964 C CA . ALA B 2 168 ? 31.013 26.258 73.693 1.00 7.25 168 ALA B CA 1
ATOM 3965 C C . ALA B 2 168 ? 31.236 27.528 74.509 1.00 9.89 168 ALA B C 1
ATOM 3966 O O . ALA B 2 168 ? 32.032 28.393 74.116 1.00 10.42 168 ALA B O 1
ATOM 3968 N N . VAL B 2 169 ? 30.537 27.628 75.641 1.00 7.50 169 VAL B N 1
ATOM 3969 C CA . VAL B 2 169 ? 30.785 28.675 76.641 1.00 5.52 169 VAL B CA 1
ATOM 3970 C C . VAL B 2 169 ? 31.666 28.008 77.706 1.00 8.87 169 VAL B C 1
ATOM 3971 O O . VAL B 2 169 ? 31.167 27.202 78.525 1.00 8.27 169 VAL B O 1
ATOM 3975 N N . GLY B 2 170 ? 32.970 28.316 77.660 1.00 7.08 170 GLY B N 1
ATOM 3976 C CA . GLY B 2 170 ? 33.985 27.588 78.437 1.00 9.48 170 GLY B CA 1
ATOM 3977 C C . GLY B 2 170 ? 34.596 26.456 77.617 1.00 9.94 170 GLY B C 1
ATOM 3978 O O . GLY B 2 170 ? 33.874 25.785 76.888 1.00 8.83 170 GLY B O 1
ATOM 3979 N N . LEU B 2 171 ? 35.919 26.262 77.701 1.00 7.13 171 LEU B N 1
ATOM 3980 C CA . LEU B 2 171 ? 36.576 25.123 77.002 1.00 9.19 171 LEU B CA 1
ATOM 3981 C C . LEU B 2 171 ? 37.604 24.414 77.914 1.00 8.99 171 LEU B C 1
ATOM 3982 O O . LEU B 2 171 ? 38.746 24.131 77.522 1.00 8.67 171 LEU B O 1
ATOM 3987 N N . GLY B 2 172 ? 37.150 24.118 79.137 1.00 9.04 172 GLY B N 1
ATOM 3988 C CA . GLY B 2 172 ? 37.894 23.344 80.126 1.00 8.91 172 GLY B CA 1
ATOM 3989 C C . GLY B 2 172 ? 37.810 21.838 79.903 1.00 9.80 172 GLY B C 1
ATOM 3990 O O . GLY B 2 172 ? 37.357 21.386 78.834 1.00 8.17 172 GLY B O 1
ATOM 3991 N N . ALA B 2 173 ? 38.219 21.056 80.911 1.00 5.93 173 ALA B N 1
ATOM 3992 C CA . ALA B 2 173 ? 38.380 19.600 80.707 1.00 7.28 173 ALA B CA 1
ATOM 3993 C C . ALA B 2 173 ? 37.101 18.873 80.236 1.00 7.49 173 ALA B C 1
ATOM 3994 O O . ALA B 2 173 ? 37.142 1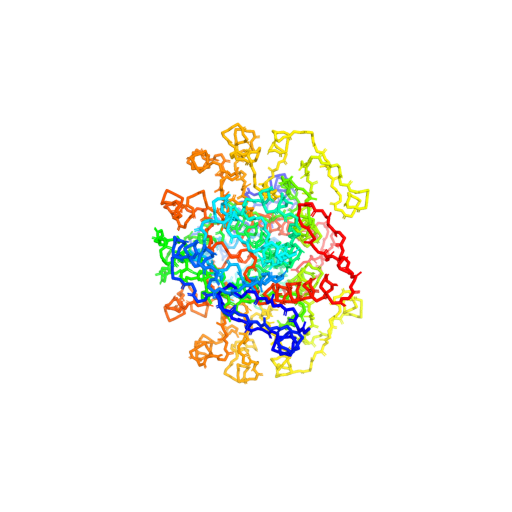8.073 79.281 1.00 8.09 173 ALA B O 1
ATOM 3996 N N . ILE B 2 174 ? 35.968 19.165 80.888 1.00 5.70 174 ILE B N 1
ATOM 3997 C CA . ILE B 2 174 ? 34.696 18.500 80.533 1.00 8.82 174 ILE B CA 1
ATOM 3998 C C . ILE B 2 174 ? 34.284 18.906 79.121 1.00 5.71 174 ILE B C 1
ATOM 3999 O O . ILE B 2 174 ? 33.908 18.040 78.325 1.00 6.25 174 ILE B O 1
ATOM 4004 N N . GLN B 2 175 ? 34.335 20.213 78.816 1.00 5.20 175 GLN B N 1
ATOM 4005 C CA . GLN B 2 175 ? 33.945 20.696 77.463 1.00 5.64 175 GLN B CA 1
ATOM 4006 C C . GLN B 2 175 ? 34.823 20.152 76.314 1.00 7.34 175 GLN B C 1
ATOM 4007 O O . GLN B 2 175 ? 34.314 19.884 75.209 1.00 5.19 175 GLN B O 1
ATOM 4013 N N . LYS B 2 176 ? 36.131 19.974 76.565 1.00 5.75 176 LYS B N 1
ATOM 4014 C CA . LYS B 2 176 ? 37.015 19.348 75.574 1.00 8.05 176 LYS B CA 1
ATOM 4015 C C . LYS B 2 176 ? 36.521 17.954 75.186 1.00 8.58 176 LYS B C 1
ATOM 4016 O O . LYS B 2 176 ? 36.619 17.566 74.002 1.00 6.87 176 LYS B O 1
ATOM 4022 N N . GLU B 2 177 ? 35.944 17.229 76.154 1.00 5.52 177 GLU B N 1
ATOM 4023 C CA . GLU B 2 177 ? 35.375 15.886 75.874 1.00 5.24 177 GLU B CA 1
ATOM 4024 C C . GLU B 2 177 ? 33.997 15.975 75.201 1.00 5.54 177 GLU B C 1
ATOM 4025 O O . GLU B 2 177 ? 33.718 15.196 74.284 1.00 7.01 177 GLU B O 1
ATOM 4031 N N . ILE B 2 178 ? 33.133 16.894 75.670 1.00 4.63 178 ILE B N 1
ATOM 4032 C CA . ILE B 2 178 ? 31.897 17.230 74.936 1.00 5.44 178 ILE B CA 1
ATOM 4033 C C . ILE B 2 178 ? 32.210 17.504 73.433 1.00 7.00 178 ILE B C 1
ATOM 4034 O O . ILE B 2 178 ? 31.598 16.889 72.535 1.00 6.48 178 ILE B O 1
ATOM 4039 N N . ALA B 2 179 ? 33.185 18.392 73.174 1.00 6.38 179 ALA B N 1
ATOM 4040 C CA . ALA B 2 179 ? 33.526 18.824 71.798 1.00 8.41 179 ALA B CA 1
ATOM 4041 C C . ALA B 2 179 ? 34.136 17.698 70.965 1.00 6.15 179 ALA B C 1
ATOM 4042 O O . ALA B 2 179 ? 33.857 17.582 69.772 1.00 7.27 179 ALA B O 1
ATOM 4044 N N . ARG B 2 180 ? 34.978 16.876 71.581 1.00 5.11 180 ARG B N 1
ATO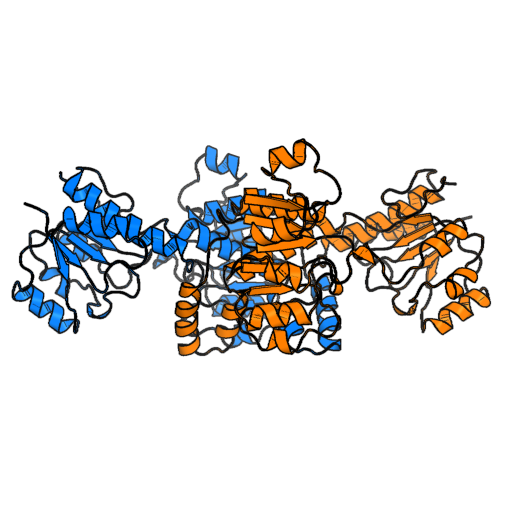M 4045 C CA . ARG B 2 180 ? 35.588 15.727 70.867 1.00 6.55 180 ARG B CA 1
ATOM 4046 C C . ARG B 2 180 ? 34.471 14.774 70.370 1.00 9.19 180 ARG B C 1
ATOM 4047 O O . ARG B 2 180 ? 34.467 14.331 69.198 1.00 7.95 180 ARG B O 1
ATOM 4055 N N . LYS B 2 181 ? 33.526 14.482 71.257 1.00 9.58 181 LYS B N 1
ATOM 4056 C CA . LYS B 2 181 ? 32.413 13.575 70.927 1.00 7.50 181 LYS B CA 1
ATOM 4057 C C . LYS B 2 181 ? 31.447 14.202 69.885 1.00 7.02 181 LYS B C 1
ATOM 4058 O O . LYS B 2 181 ? 31.037 13.529 68.931 1.00 6.07 181 LYS B O 1
ATOM 4064 N N . ALA B 2 182 ? 31.136 15.491 70.043 1.00 3.30 182 ALA B N 1
ATOM 4065 C CA . ALA B 2 182 ? 30.223 16.186 69.119 1.00 4.61 182 ALA B CA 1
ATOM 4066 C C . ALA B 2 182 ? 30.822 16.426 67.720 1.00 5.32 182 ALA B C 1
ATOM 4067 O O . ALA B 2 182 ? 30.099 16.306 66.718 1.00 3.59 182 ALA B O 1
ATOM 4069 N N . VAL B 2 183 ? 32.123 16.758 67.670 1.00 7.36 183 VAL B N 1
ATOM 4070 C CA . VAL B 2 183 ? 32.837 17.055 66.391 1.00 6.43 183 VAL B CA 1
ATOM 4071 C C . VAL B 2 183 ? 33.234 15.776 65.636 1.00 9.02 183 VAL B C 1
ATOM 4072 O O . VAL B 2 183 ? 32.821 15.568 64.482 1.00 8.51 183 VAL B O 1
ATOM 4076 N N . HIS B 2 184 ? 34.030 14.921 66.277 1.00 9.27 184 HIS B N 1
ATOM 4077 C CA . HIS B 2 184 ? 34.480 13.683 65.617 1.00 11.45 184 HIS B CA 1
ATOM 4078 C C . HIS B 2 184 ? 33.396 12.606 65.508 1.00 12.30 184 HIS B C 1
ATOM 4079 O O . HIS B 2 184 ? 33.285 11.935 64.464 1.00 13.65 184 HIS B O 1
ATOM 4086 N N . GLY B 2 185 ? 32.582 12.462 66.560 1.00 10.58 185 GLY B N 1
ATOM 4087 C CA . GLY B 2 185 ? 31.461 11.487 66.562 1.00 8.38 185 GLY B CA 1
ATOM 4088 C C . GLY B 2 185 ? 30.264 11.919 65.716 1.00 8.28 185 GLY B C 1
ATOM 4089 O O . GLY B 2 185 ? 29.951 11.265 64.725 1.00 9.23 185 GLY B O 1
ATOM 4090 N N . LEU B 2 186 ? 29.622 13.048 66.070 1.00 5.78 186 LEU B N 1
ATOM 4091 C CA . LEU B 2 186 ? 28.380 13.487 65.396 1.00 7.02 186 LEU B CA 1
ATOM 4092 C C . LEU B 2 186 ? 28.581 14.352 64.152 1.00 8.25 186 LEU B C 1
ATOM 4093 O O . LEU B 2 186 ? 27.643 14.513 63.360 1.00 11.55 186 LEU B O 1
ATOM 4098 N N . GLY B 2 187 ? 29.783 14.896 63.961 1.00 6.48 187 GLY B N 1
ATOM 4099 C CA . GLY B 2 187 ? 30.049 15.713 62.753 1.00 6.70 187 GLY B CA 1
ATOM 4100 C C . GLY B 2 187 ? 29.748 17.197 62.848 1.00 8.92 187 GLY B C 1
ATOM 4101 O O . GLY B 2 187 ? 29.613 17.884 61.808 1.00 8.06 187 GLY B O 1
ATOM 4102 N N . MET B 2 188 ? 29.653 17.714 64.078 1.00 7.70 188 MET B N 1
ATOM 4103 C CA . MET B 2 188 ? 29.406 19.153 64.300 1.00 6.99 188 MET B CA 1
ATOM 4104 C C . MET B 2 188 ? 30.713 19.953 64.064 1.00 8.72 188 MET B C 1
ATOM 4105 O O . MET B 2 188 ? 31.815 19.361 63.956 1.00 6.89 188 MET B O 1
ATOM 4110 N N . LYS B 2 189 ? 30.557 21.274 63.928 1.00 8.18 189 LYS B N 1
ATOM 4111 C CA . LYS B 2 189 ? 31.653 22.257 63.857 1.00 9.54 189 LYS B CA 1
ATOM 4112 C C . LYS B 2 189 ? 31.726 23.041 65.185 1.00 12.90 189 LYS B C 1
ATOM 4113 O O . LYS B 2 189 ? 30.688 23.286 65.811 1.00 12.48 189 LYS B O 1
ATOM 4119 N N . LEU B 2 190 ? 32.929 23.463 65.596 1.00 10.32 190 LEU B N 1
ATOM 4120 C CA . LEU B 2 190 ? 33.119 24.084 66.928 1.00 10.66 190 LEU B CA 1
ATOM 4121 C C . LEU B 2 190 ? 33.520 25.573 66.869 1.00 10.78 190 LEU B C 1
ATOM 4122 O O . LEU B 2 190 ? 34.492 25.923 66.197 1.00 10.83 190 LEU B O 1
ATOM 4127 N N . VAL B 2 191 ? 32.754 26.416 67.568 1.00 8.87 191 VAL B N 1
ATOM 4128 C CA . VAL B 2 191 ? 33.148 27.828 67.879 1.00 10.37 191 VAL B CA 1
ATOM 4129 C C . VAL B 2 191 ? 33.134 27.971 69.404 1.00 8.52 191 VAL B C 1
ATOM 4130 O O . VAL B 2 191 ? 32.265 27.366 70.071 1.00 6.32 191 VAL B O 1
ATOM 4134 N N . TYR B 2 192 ? 34.097 28.709 69.973 1.00 6.76 192 TYR B N 1
ATOM 4135 C CA . TYR B 2 192 ? 34.159 28.843 71.456 1.00 7.79 192 TYR B CA 1
ATOM 4136 C C . TYR B 2 192 ? 34.493 30.225 72.022 1.00 10.55 192 TYR B C 1
ATOM 4137 O O . TYR B 2 192 ? 35.191 31.024 71.376 1.00 9.85 192 TYR B O 1
ATOM 4146 N N . TYR B 2 193 ? 33.994 30.469 73.237 1.00 7.61 193 TYR B N 1
ATOM 4147 C CA . TYR B 2 193 ? 34.466 31.565 74.108 1.00 10.25 193 TYR B CA 1
ATOM 4148 C C . TYR B 2 193 ? 35.110 30.967 75.376 1.00 11.19 193 TYR B C 1
ATOM 4149 O O . TYR B 2 193 ? 34.523 30.072 76.012 1.00 8.52 193 TYR B O 1
ATOM 4158 N N . ASP B 2 194 ? 36.314 31.450 75.731 1.00 10.81 194 ASP B N 1
ATOM 4159 C CA . ASP B 2 194 ? 36.883 31.201 77.078 1.00 13.97 194 ASP B CA 1
ATOM 4160 C C . ASP B 2 194 ? 37.825 32.309 77.531 1.00 16.10 194 ASP B C 1
ATOM 4161 O O . ASP B 2 194 ? 38.364 33.068 76.711 1.00 15.80 194 ASP B O 1
ATOM 4166 N N . VAL B 2 195 ? 38.027 32.392 78.843 1.00 18.77 195 VAL B N 1
ATOM 4167 C CA . VAL B 2 195 ? 38.923 33.401 79.422 1.00 18.36 195 VAL B CA 1
ATOM 4168 C C . VAL B 2 195 ? 40.392 33.226 78.963 1.00 20.07 195 VAL B C 1
ATOM 4169 O O . VAL B 2 195 ? 41.158 34.186 78.956 1.00 23.76 195 VAL B O 1
ATOM 4173 N N . ALA B 2 196 ? 40.783 32.013 78.577 1.00 19.39 196 ALA B N 1
ATOM 4174 C CA . ALA B 2 196 ? 42.138 31.756 78.090 1.00 22.49 196 ALA B CA 1
ATOM 4175 C C . ALA B 2 196 ? 42.084 31.020 76.750 1.00 24.12 196 ALA B C 1
ATOM 4176 O O . ALA B 2 196 ? 41.133 30.269 76.511 1.00 21.79 196 ALA B O 1
ATOM 4178 N N . PRO B 2 197 ? 43.098 31.219 75.870 1.00 25.47 197 PRO B N 1
ATOM 4179 C CA . PRO B 2 197 ? 43.095 30.486 74.604 1.00 25.66 197 PRO B CA 1
ATOM 4180 C C . PRO B 2 197 ? 43.344 28.996 74.815 1.00 29.33 197 PRO B C 1
ATOM 4181 O O . PRO B 2 197 ? 44.079 28.624 75.732 1.00 26.19 197 PRO B O 1
ATOM 4185 N N . ALA B 2 198 ? 42.722 28.163 73.979 1.00 28.81 198 ALA B N 1
ATOM 4186 C CA . ALA B 2 198 ? 42.985 26.736 73.972 1.00 29.55 198 ALA B CA 1
ATOM 4187 C C . ALA B 2 198 ? 44.411 26.493 73.495 1.00 30.69 198 ALA B C 1
ATOM 4188 O O . ALA B 2 198 ? 44.930 27.218 72.641 1.00 28.26 198 ALA B O 1
ATOM 4190 N N . ASP B 2 199 ? 45.045 25.462 74.036 1.00 34.32 199 ASP B N 1
ATOM 4191 C CA . ASP B 2 199 ? 46.373 25.081 73.575 1.00 37.13 199 ASP B CA 1
ATOM 4192 C C . ASP B 2 199 ? 46.339 24.807 72.069 1.00 37.59 199 ASP B C 1
ATOM 4193 O O . ASP B 2 199 ? 45.294 24.431 71.516 1.00 33.86 199 ASP B O 1
ATOM 4198 N N . ALA B 2 200 ? 47.483 24.993 71.414 1.00 37.17 200 ALA B N 1
ATOM 4199 C CA . ALA B 2 200 ? 47.578 24.850 69.960 1.00 35.57 200 ALA B CA 1
ATOM 4200 C C . ALA B 2 200 ? 47.139 23.464 69.471 1.00 35.37 200 ALA B C 1
ATOM 4201 O O . ALA B 2 200 ? 46.655 23.326 68.349 1.00 32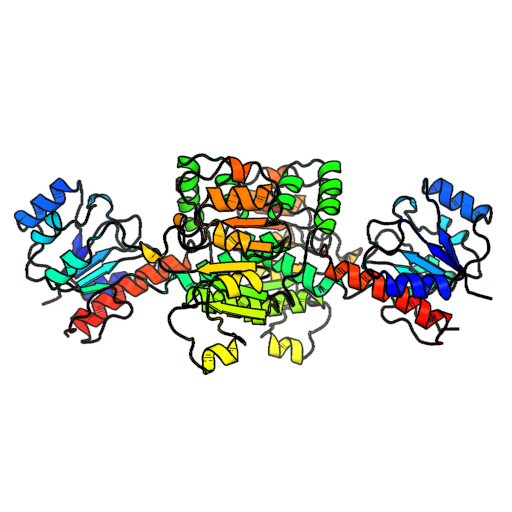.52 200 ALA B O 1
ATOM 4203 N N . GLU B 2 201 ? 47.280 22.458 70.332 1.00 34.36 201 GLU B N 1
ATOM 4204 C CA . GLU B 2 201 ? 46.899 21.082 69.998 1.00 35.59 201 GLU B CA 1
ATOM 4205 C C . GLU B 2 201 ? 45.400 20.807 70.143 1.00 33.73 201 GLU B C 1
ATOM 4206 O O . GLU B 2 201 ? 44.839 20.031 69.354 1.00 33.19 201 GLU B O 1
ATOM 4212 N N . THR B 2 202 ? 44.763 21.409 71.153 1.00 27.23 202 THR B N 1
ATOM 4213 C CA . THR B 2 202 ? 43.296 21.343 71.275 1.00 26.98 202 THR B CA 1
ATOM 4214 C C . THR B 2 202 ? 42.658 21.999 70.043 1.00 25.23 202 THR B C 1
ATOM 4215 O O . THR B 2 202 ? 41.751 21.427 69.431 1.00 23.89 202 THR B O 1
ATOM 4219 N N . GLU B 2 203 ? 43.148 23.187 69.672 1.00 21.74 203 GLU B N 1
ATOM 4220 C CA . GLU B 2 203 ? 42.581 23.918 68.535 1.00 22.77 203 GLU B CA 1
ATOM 4221 C C . GLU B 2 203 ? 42.687 23.139 67.228 1.00 22.35 203 GLU B C 1
ATOM 4222 O O . GLU B 2 203 ? 41.702 23.038 66.492 1.00 20.02 203 GLU B O 1
ATOM 4228 N N . LYS B 2 204 ? 43.849 22.532 66.975 1.00 19.53 204 LYS B N 1
ATOM 4229 C CA . LYS B 2 204 ? 44.058 21.768 65.740 1.00 20.65 204 LYS B CA 1
ATOM 4230 C C . LYS B 2 204 ? 43.191 20.496 65.689 1.00 19.07 204 LYS B C 1
ATOM 4231 O O . LYS B 2 204 ? 42.607 20.190 64.658 1.00 21.51 204 LYS B O 1
ATOM 4237 N N . ALA B 2 205 ? 43.105 19.785 66.810 1.00 20.94 205 ALA B N 1
ATOM 4238 C CA . ALA B 2 205 ? 42.343 18.537 66.906 1.00 22.50 205 ALA B CA 1
ATOM 4239 C C . ALA B 2 205 ? 40.830 18.732 66.697 1.00 21.47 205 ALA B C 1
ATOM 4240 O O . ALA B 2 205 ? 40.173 17.891 66.071 1.00 19.61 205 ALA B O 1
ATOM 4242 N N . LEU B 2 206 ? 40.298 19.846 67.202 1.00 20.22 206 LEU B N 1
ATOM 4243 C CA . LEU B 2 206 ? 38.842 20.086 67.197 1.00 19.53 206 LEU B CA 1
ATOM 4244 C C . LEU B 2 206 ? 38.378 20.989 66.062 1.00 21.05 206 LEU B C 1
ATOM 4245 O O . LEU B 2 206 ? 37.179 21.143 65.843 1.00 21.56 206 LEU B O 1
ATOM 4250 N N . GLY B 2 207 ? 39.329 21.574 65.336 1.00 16.42 207 GLY B N 1
ATOM 4251 C CA . GLY B 2 207 ? 39.024 22.610 64.355 1.00 18.67 207 GLY B CA 1
ATOM 4252 C C . GLY B 2 207 ? 38.359 23.816 65.010 1.00 17.21 207 GLY B C 1
ATOM 4253 O O . GLY B 2 207 ? 37.434 24.402 64.435 1.00 18.42 207 GLY B O 1
ATOM 4254 N N . ALA B 2 208 ? 38.832 24.180 66.207 1.00 15.66 208 ALA B N 1
ATOM 4255 C CA . ALA B 2 208 ? 38.175 25.191 67.059 1.00 14.42 208 ALA B CA 1
ATOM 4256 C C . ALA B 2 208 ? 38.428 26.620 66.577 1.00 18.97 208 ALA B C 1
ATOM 4257 O O . ALA B 2 208 ? 39.588 26.987 66.330 1.00 20.68 208 ALA B O 1
ATOM 4259 N N . GLU B 2 209 ? 37.356 27.414 66.414 1.00 12.86 209 GLU B N 1
ATOM 4260 C CA . GLU B 2 209 ? 37.495 28.851 66.112 1.00 13.95 209 GLU B CA 1
ATOM 4261 C C . GLU B 2 209 ? 37.135 29.675 67.358 1.00 12.34 209 GLU B C 1
ATOM 4262 O O . GLU B 2 209 ? 36.029 29.554 67.854 1.00 12.26 209 GLU B O 1
ATOM 4268 N N . ARG B 2 210 ? 38.068 30.488 67.866 1.00 9.34 210 ARG B N 1
ATOM 4269 C CA . ARG B 2 210 ? 37.801 31.344 69.044 1.00 10.72 210 ARG B CA 1
ATOM 4270 C C . ARG B 2 210 ? 37.115 32.668 68.649 1.00 11.24 210 ARG B C 1
ATOM 4271 O O . ARG B 2 210 ? 37.498 33.312 67.648 1.00 15.28 210 ARG B O 1
ATOM 4279 N N . VAL B 2 211 ? 36.128 33.087 69.432 1.00 10.53 211 VAL B N 1
ATOM 4280 C CA . VAL B 2 211 ? 35.577 34.458 69.340 1.00 9.32 211 VAL B CA 1
ATOM 4281 C C . VAL B 2 211 ? 35.853 35.264 70.610 1.00 10.72 211 VAL B C 1
ATOM 4282 O O . VAL B 2 211 ? 36.201 34.690 71.643 1.00 11.48 211 VAL B O 1
ATOM 4286 N N . ASP B 2 212 ? 35.709 36.596 70.541 1.00 10.66 212 ASP B N 1
ATOM 4287 C CA . ASP B 2 212 ? 36.113 37.483 71.658 1.00 8.91 212 ASP B CA 1
ATOM 4288 C C . ASP B 2 212 ? 35.059 37.751 72.735 1.00 9.82 212 ASP B C 1
ATOM 4289 O O . ASP B 2 212 ? 35.414 38.094 73.879 1.00 11.54 212 ASP B O 1
ATOM 4294 N N . SER B 2 213 ? 33.779 37.600 72.388 1.00 7.92 213 SER B N 1
ATOM 4295 C CA . SER B 2 213 ? 32.683 37.928 73.320 1.00 7.49 213 SER B CA 1
ATOM 4296 C C . SER B 2 213 ? 31.537 36.892 73.349 1.00 9.25 213 SER B C 1
ATOM 4297 O O . SER B 2 213 ? 31.367 36.100 72.406 1.00 8.53 213 SER B O 1
ATOM 4300 N N . LEU B 2 214 ? 30.740 36.927 74.413 1.00 8.34 214 LEU B N 1
ATOM 4301 C CA . LEU B 2 214 ? 29.574 36.023 74.549 1.00 8.78 214 LEU B CA 1
ATOM 4302 C C . LEU B 2 214 ? 28.447 36.307 73.537 1.00 10.99 214 LEU B C 1
ATOM 4303 O O . LEU B 2 214 ? 27.774 35.371 73.082 1.00 9.72 214 LEU B O 1
ATOM 4308 N N . GLU B 2 215 ? 28.215 37.581 73.204 1.00 10.68 215 GLU B N 1
ATOM 4309 C CA . GLU B 2 215 ? 27.253 37.909 72.123 1.00 12.73 215 GLU B CA 1
ATOM 4310 C C . GLU B 2 215 ? 27.675 37.394 70.725 1.00 12.02 215 GLU B C 1
ATOM 4311 O O . GLU B 2 215 ? 26.827 36.918 69.957 1.00 11.75 215 GLU B O 1
ATOM 4317 N N . GLU B 2 216 ? 28.971 37.457 70.413 1.00 7.81 216 GLU B N 1
ATOM 4318 C CA . GLU B 2 216 ? 29.531 36.834 69.200 1.00 7.57 216 GLU B CA 1
ATOM 4319 C C . GLU B 2 216 ? 29.312 35.305 69.169 1.00 9.85 216 GLU B C 1
ATOM 4320 O O . GLU B 2 216 ? 28.876 34.732 68.153 1.00 9.89 216 GLU B O 1
ATOM 4326 N N . LEU B 2 217 ? 29.585 34.657 70.295 1.00 6.90 217 LEU B N 1
ATOM 4327 C CA . LEU B 2 217 ? 29.336 33.206 70.433 1.00 6.26 217 LEU B CA 1
ATOM 4328 C C . LEU B 2 217 ? 27.862 32.871 70.229 1.00 6.50 217 LEU B C 1
ATOM 4329 O O . LEU B 2 217 ? 27.541 31.994 69.420 1.00 7.85 217 LEU B O 1
ATOM 4334 N N . ALA B 2 218 ? 26.966 33.573 70.928 1.00 8.91 218 ALA B N 1
ATOM 4335 C CA . ALA B 2 218 ? 25.502 33.369 70.782 1.00 8.46 218 ALA B CA 1
ATOM 4336 C C . ALA B 2 218 ? 25.027 33.426 69.314 1.00 11.43 218 ALA B C 1
ATOM 4337 O O . ALA B 2 218 ? 24.289 32.546 68.848 1.00 9.20 218 ALA B O 1
ATOM 4339 N N . ARG B 2 219 ? 25.481 34.448 68.581 1.00 8.12 219 ARG B N 1
ATOM 4340 C CA . ARG B 2 219 ? 25.049 34.667 67.194 1.00 9.16 219 ARG B CA 1
ATOM 4341 C C . ARG B 2 219 ? 25.481 33.544 66.239 1.00 8.22 219 ARG B C 1
ATOM 4342 O O . ARG B 2 219 ? 24.774 33.252 65.250 1.00 10.43 219 ARG B O 1
ATOM 4350 N N . ARG B 2 220 ? 26.633 32.941 66.504 1.00 7.00 220 ARG B N 1
ATOM 4351 C CA . ARG B 2 220 ? 27.234 31.939 65.575 1.00 9.97 220 ARG B CA 1
ATOM 4352 C C . ARG B 2 220 ? 26.640 30.520 65.745 1.00 13.60 220 ARG B C 1
ATOM 4353 O O . ARG B 2 220 ? 26.827 29.651 64.872 1.00 13.64 220 ARG B O 1
ATOM 4361 N N . SER B 2 221 ? 25.932 30.288 66.849 1.00 10.10 221 SER B N 1
ATOM 4362 C CA . SER B 2 221 ? 25.602 28.903 67.291 1.00 10.07 221 SER B CA 1
ATOM 4363 C C . SER B 2 221 ? 24.242 28.347 66.825 1.00 9.67 221 SER B C 1
ATOM 4364 O O . SER B 2 221 ? 23.258 29.083 66.755 1.00 9.26 221 SER B O 1
ATOM 4367 N N . ASP B 2 222 ? 24.202 27.044 66.539 1.00 9.02 222 ASP B N 1
ATOM 4368 C CA . ASP B 2 222 ? 22.938 26.306 66.374 1.00 7.27 222 ASP B CA 1
ATOM 4369 C C . ASP B 2 222 ? 22.506 25.647 67.697 1.00 8.17 222 ASP B C 1
ATOM 4370 O O . ASP B 2 222 ? 21.299 25.577 68.009 1.00 8.11 222 ASP B O 1
ATOM 4375 N N . CYS B 2 223 ? 23.490 25.185 68.476 1.00 5.55 223 CYS B N 1
ATOM 4376 C CA . CYS B 2 223 ? 23.252 24.754 69.869 1.00 5.86 223 CYS B CA 1
ATOM 4377 C C . CYS B 2 223 ? 24.385 25.285 70.770 1.00 7.10 223 CYS B C 1
ATOM 4378 O O . CYS B 2 223 ? 25.571 25.063 70.476 1.00 9.33 223 CYS B O 1
ATOM 4381 N N . VAL B 2 224 ? 24.023 25.957 71.864 1.00 6.68 224 VAL B N 1
ATOM 4382 C CA . VAL B 2 224 ? 25.009 26.415 72.880 1.00 5.08 224 VAL B CA 1
ATOM 4383 C C . VAL B 2 224 ? 25.207 25.348 73.989 1.00 7.87 224 VAL B C 1
ATOM 4384 O O . VAL B 2 224 ? 24.216 24.767 74.461 1.00 6.52 224 VAL B O 1
ATOM 4388 N N . SER B 2 225 ? 26.468 25.090 74.389 1.00 5.25 225 SER B N 1
ATOM 4389 C CA . SER B 2 225 ? 26.766 24.191 75.534 1.00 6.40 225 SER B CA 1
ATOM 4390 C C . SER B 2 225 ? 27.429 24.979 76.664 1.00 6.68 225 SER B C 1
ATOM 4391 O O . SER B 2 225 ? 28.552 25.501 76.491 1.00 6.55 225 SER B O 1
ATOM 4394 N N . VAL B 2 226 ? 26.735 25.071 77.805 1.00 6.02 226 VAL B N 1
ATOM 4395 C CA . VAL B 2 226 ? 27.257 25.799 79.008 1.00 7.89 226 VAL B CA 1
ATOM 4396 C C . VAL B 2 226 ? 28.080 24.861 79.915 1.00 6.35 226 VAL B C 1
ATOM 4397 O O . VAL B 2 226 ? 27.535 23.914 80.493 1.00 6.55 226 VAL B O 1
ATOM 4401 N N . SER B 2 227 ? 29.380 25.152 80.074 1.00 5.85 227 SER B N 1
ATOM 4402 C CA . SER B 2 227 ? 30.284 24.379 80.964 1.00 8.41 227 SER B CA 1
ATOM 4403 C C . SER B 2 227 ? 31.407 25.286 81.514 1.00 10.53 227 SER B C 1
ATOM 4404 O O . SER B 2 227 ? 32.511 25.340 80.946 1.00 9.12 227 SER B O 1
ATOM 4407 N N . VAL B 2 228 ? 31.111 25.982 82.620 1.00 11.60 228 VAL B N 1
ATOM 4408 C CA . VAL B 2 228 ? 32.039 26.914 83.282 1.00 12.77 228 VAL B CA 1
ATOM 4409 C C . VAL B 2 228 ? 31.898 26.747 84.805 1.00 13.69 228 VAL B C 1
ATOM 4410 O O . VAL B 2 228 ? 30.844 26.293 85.288 1.00 11.75 228 VAL B O 1
ATOM 4414 N N . PRO B 2 229 ? 32.93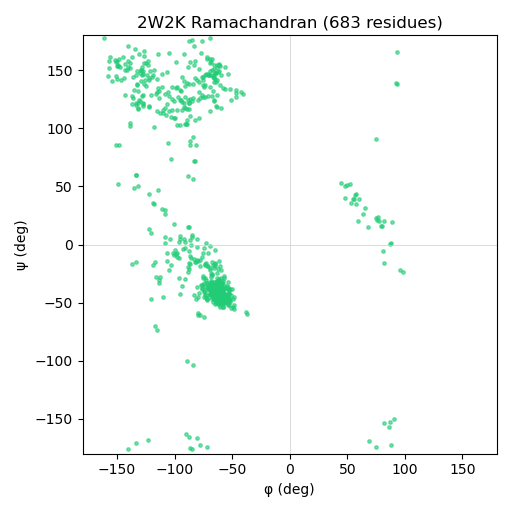5 27.144 85.569 1.00 12.05 229 PRO B N 1
ATOM 4415 C CA . PRO B 2 229 ? 32.826 27.136 87.045 1.00 14.24 229 PRO B CA 1
ATOM 4416 C C . PRO B 2 229 ? 31.795 28.158 87.531 1.00 14.21 229 PRO B C 1
ATOM 4417 O O . PRO B 2 229 ? 31.738 29.271 86.979 1.00 14.48 229 PRO B O 1
ATOM 4421 N N . TYR B 2 230 ? 30.995 27.794 88.546 1.00 14.89 230 TYR B N 1
ATOM 4422 C CA . TYR B 2 230 ? 29.992 28.710 89.131 1.00 13.24 230 TYR B CA 1
ATOM 4423 C C . TYR B 2 230 ? 30.617 29.554 90.265 1.00 14.56 230 TYR B C 1
ATOM 4424 O O . TYR B 2 230 ? 31.201 29.009 91.217 1.00 14.87 230 TYR B O 1
ATOM 4433 N N . MET B 2 231 ? 30.504 30.873 90.132 1.00 14.32 231 MET B N 1
ATOM 4434 C CA . MET B 2 231 ? 31.072 31.840 91.069 1.00 19.14 231 MET B CA 1
ATOM 4435 C C . MET B 2 231 ? 30.361 33.181 90.855 1.00 17.74 231 MET B C 1
ATOM 4436 O O . MET B 2 231 ? 29.501 33.289 89.970 1.00 15.38 231 MET B O 1
ATOM 4441 N N . LYS B 2 232 ? 30.698 34.206 91.647 1.00 13.84 232 LYS B N 1
ATOM 4442 C CA . LYS B 2 232 ? 29.962 35.476 91.555 1.00 15.01 232 LYS B CA 1
ATOM 4443 C C . LYS B 2 232 ? 29.874 35.992 90.108 1.00 13.80 232 LYS B C 1
ATOM 4444 O O . LYS B 2 232 ? 28.795 36.422 89.647 1.00 14.60 232 LYS B O 1
ATOM 4450 N N . LEU B 2 233 ? 30.998 35.915 89.394 1.00 13.97 233 LEU B N 1
ATOM 4451 C CA . LEU B 2 233 ? 31.115 36.500 88.046 1.00 14.90 233 LEU B CA 1
ATOM 4452 C C . LEU B 2 233 ? 30.427 35.670 86.947 1.00 15.25 233 LEU B C 1
ATOM 4453 O O . LEU B 2 233 ? 30.253 36.151 85.825 1.00 14.62 233 LEU B O 1
ATOM 4458 N N . THR B 2 234 ? 30.014 34.441 87.272 1.00 12.67 234 THR B N 1
ATOM 4459 C CA . THR B 2 234 ? 29.199 33.644 86.328 1.00 11.69 234 THR B CA 1
ATOM 4460 C C . THR B 2 234 ? 27.699 33.470 86.732 1.00 12.78 234 THR B C 1
ATOM 4461 O O . THR B 2 234 ? 26.957 32.725 86.070 1.00 10.60 234 THR B O 1
ATOM 4465 N N . HIS B 2 235 ? 27.251 34.154 87.798 1.00 12.04 235 HIS B N 1
ATOM 4466 C CA . HIS B 2 235 ? 25.805 34.199 88.128 1.00 12.63 235 HIS B CA 1
ATOM 4467 C C . HIS B 2 235 ? 24.993 34.945 87.055 1.00 12.09 235 HIS B C 1
ATOM 4468 O O . HIS B 2 235 ? 25.289 36.095 86.754 1.00 11.80 235 HIS B O 1
ATOM 4475 N N . HIS B 2 236 ? 23.977 34.292 86.479 1.00 9.72 236 HIS B N 1
ATOM 4476 C CA . HIS B 2 236 ? 23.226 34.853 85.357 1.00 9.49 236 HIS B CA 1
ATOM 4477 C C . HIS B 2 236 ? 24.138 35.299 84.176 1.00 13.82 236 HIS B C 1
ATOM 4478 O O . HIS B 2 236 ? 23.844 36.308 83.493 1.00 9.96 236 HIS B O 1
ATOM 4485 N N . LEU B 2 237 ? 25.230 34.548 83.932 1.00 11.60 237 LEU B N 1
ATOM 4486 C CA . LEU B 2 237 ? 26.087 34.751 82.744 1.00 10.28 237 LEU B CA 1
ATOM 4487 C C . LEU B 2 237 ? 25.250 34.726 81.459 1.00 11.25 237 LEU B C 1
ATOM 4488 O O . LEU B 2 237 ? 25.484 35.541 80.546 1.00 11.43 237 LEU B O 1
ATOM 4493 N N . ILE B 2 238 ? 24.294 33.790 81.387 1.00 9.24 238 ILE B N 1
ATOM 4494 C CA . ILE B 2 238 ? 23.397 33.656 80.235 1.00 8.96 238 ILE B CA 1
ATOM 4495 C C . ILE B 2 238 ? 22.073 34.337 80.610 1.00 10.90 238 ILE B C 1
ATOM 4496 O O . ILE B 2 238 ? 21.332 33.830 81.456 1.00 10.62 238 ILE B O 1
ATOM 4501 N N . ASP B 2 239 ? 21.808 35.490 79.991 1.00 11.49 239 ASP B N 1
ATOM 4502 C CA . ASP B 2 239 ? 20.717 36.384 80.409 1.00 12.26 239 ASP B CA 1
ATOM 4503 C C . ASP B 2 239 ? 19.881 36.874 79.206 1.00 12.52 239 ASP B C 1
ATOM 4504 O O . ASP B 2 239 ? 20.061 36.401 78.070 1.00 8.65 239 ASP B O 1
ATOM 4509 N N . GLU B 2 240 ? 18.982 37.839 79.447 1.00 9.62 240 GLU B N 1
ATOM 4510 C CA . GLU B 2 240 ? 18.180 38.421 78.344 1.00 12.35 240 GLU B CA 1
ATOM 4511 C C . GLU B 2 240 ? 19.009 38.838 77.108 1.00 11.24 240 GLU B C 1
ATOM 4512 O O . GLU B 2 240 ? 18.613 38.531 75.964 1.00 9.92 240 GLU B O 1
ATOM 4518 N N . ALA B 2 241 ? 20.142 39.515 77.315 1.00 12.20 241 ALA B N 1
ATOM 4519 C CA . ALA B 2 241 ? 20.958 40.007 76.156 1.00 10.12 241 ALA B CA 1
ATOM 4520 C C . ALA B 2 241 ? 21.575 38.853 75.331 1.00 9.95 241 ALA B C 1
ATOM 4521 O O . ALA B 2 241 ? 21.713 38.934 74.087 1.00 7.73 241 ALA B O 1
ATOM 4523 N N . PHE B 2 242 ? 21.946 37.782 76.027 1.00 8.51 242 PHE B N 1
ATOM 4524 C CA . PHE B 2 242 ? 22.507 36.601 75.365 1.00 7.81 242 PHE B CA 1
ATOM 4525 C C . PHE B 2 242 ? 21.467 35.962 74.444 1.00 8.12 242 PHE B C 1
ATOM 4526 O O . PHE B 2 242 ? 21.775 35.662 73.269 1.00 6.87 242 PHE B O 1
ATOM 4534 N N . PHE B 2 243 ? 20.255 35.745 74.964 1.00 8.48 243 PHE B N 1
ATOM 4535 C CA . PHE B 2 243 ? 19.168 35.157 74.166 1.00 8.14 243 PHE B CA 1
ATOM 4536 C C . PHE B 2 243 ? 18.761 36.069 72.992 1.00 9.38 243 PHE B C 1
ATOM 4537 O O . PHE B 2 243 ? 18.504 35.573 71.865 1.00 7.49 243 PHE B O 1
ATOM 4545 N N . ALA B 2 244 ? 18.725 37.387 73.236 1.00 6.36 244 ALA B N 1
ATOM 4546 C CA . ALA B 2 244 ? 18.479 38.349 72.129 1.00 9.10 244 ALA B CA 1
ATOM 4547 C C . ALA B 2 244 ? 19.457 38.183 70.965 1.00 10.21 244 ALA B C 1
ATOM 4548 O O . ALA B 2 244 ? 19.074 38.341 69.761 1.00 10.33 244 ALA B O 1
ATOM 4550 N N . ALA B 2 245 ? 20.711 37.846 71.294 1.00 9.30 245 ALA B N 1
ATOM 4551 C CA . ALA B 2 245 ? 21.771 37.643 70.277 1.00 10.36 245 ALA B CA 1
ATOM 4552 C C . ALA B 2 245 ? 21.707 36.300 69.531 1.00 10.33 245 ALA B C 1
ATOM 4553 O O . ALA B 2 245 ? 22.259 36.191 68.434 1.00 7.04 245 ALA B O 1
ATOM 4555 N N . MET B 2 246 ? 20.998 35.306 70.092 1.00 8.03 246 MET B N 1
ATOM 4556 C CA . MET B 2 246 ? 20.872 33.984 69.441 1.00 9.86 246 MET B CA 1
ATOM 4557 C C . MET B 2 246 ? 20.021 33.996 68.162 1.00 13.69 246 MET B C 1
ATOM 4558 O O . MET B 2 246 ? 19.170 34.874 67.973 1.00 12.42 246 MET B O 1
ATOM 4563 N N . LYS B 2 247 ? 20.248 33.027 67.273 1.00 12.39 247 LYS B N 1
ATOM 4564 C CA . LYS B 2 247 ? 19.448 32.987 66.044 1.00 16.75 247 LYS B CA 1
ATOM 4565 C C . LYS B 2 247 ? 18.054 32.392 66.296 1.00 12.58 247 LYS B C 1
ATOM 4566 O O . LYS B 2 247 ? 17.885 31.586 67.216 1.00 9.31 247 LYS B O 1
ATOM 4572 N N . PRO B 2 248 ? 17.048 32.807 65.502 1.00 13.49 248 PRO B N 1
ATOM 4573 C CA . PRO B 2 248 ? 15.694 32.231 65.636 1.00 13.02 248 PRO B CA 1
ATOM 4574 C C . PRO B 2 248 ? 15.701 30.716 65.450 1.00 10.36 248 PRO B C 1
ATOM 4575 O O . PRO B 2 248 ? 16.339 30.213 64.520 1.00 10.43 248 PRO B O 1
ATOM 4579 N N . GLY B 2 249 ? 15.000 30.002 66.330 1.00 11.11 249 GLY B N 1
ATOM 4580 C CA . GLY B 2 249 ? 14.919 28.530 66.249 1.00 10.98 249 GLY B CA 1
ATOM 4581 C C . GLY B 2 249 ? 16.138 27.758 66.755 1.00 12.09 249 GLY B C 1
ATOM 4582 O O . GLY B 2 249 ? 16.338 26.581 66.386 1.00 11.84 249 GLY B O 1
ATOM 4583 N N . SER B 2 250 ? 16.958 28.411 67.580 1.00 7.31 250 SER B N 1
ATOM 4584 C CA . SER B 2 250 ? 18.184 27.785 68.147 1.00 6.64 250 SER B CA 1
ATOM 4585 C C . SER B 2 250 ? 17.894 26.998 69.458 1.00 7.56 250 SER B C 1
ATOM 4586 O O . SER B 2 250 ? 16.715 26.869 69.892 1.00 7.69 250 SER B O 1
ATOM 4589 N N . ARG B 2 251 ? 18.961 26.486 70.086 1.00 9.24 251 ARG B N 1
ATOM 4590 C CA . ARG B 2 251 ? 18.884 25.463 71.147 1.00 6.68 251 ARG B CA 1
ATOM 4591 C C . ARG B 2 251 ? 19.962 25.734 72.208 1.00 8.91 251 ARG B C 1
ATOM 4592 O O . ARG B 2 251 ? 21.028 26.299 71.869 1.00 6.56 251 ARG B O 1
ATOM 4600 N N . ILE B 2 252 ? 19.697 25.348 73.475 1.00 7.41 252 ILE B N 1
ATOM 4601 C CA . ILE B 2 252 ? 20.730 25.469 74.546 1.00 6.42 252 ILE B CA 1
ATOM 4602 C C . ILE B 2 252 ? 20.688 24.308 75.559 1.00 7.18 252 ILE B C 1
ATOM 4603 O O . ILE B 2 252 ? 19.594 23.790 75.860 1.00 5.50 252 ILE B O 1
ATOM 4608 N N . VAL B 2 253 ? 21.864 23.875 76.036 1.00 5.60 253 VAL B N 1
ATOM 4609 C CA . VAL B 2 253 ? 21.959 22.855 77.124 1.00 5.79 253 VAL B CA 1
ATOM 4610 C C . VAL B 2 253 ? 22.868 23.343 78.282 1.00 7.42 253 VAL B C 1
ATOM 4611 O O . VAL B 2 253 ? 23.826 24.111 78.056 1.00 7.34 253 VAL B O 1
ATOM 4615 N N . ASN B 2 254 ? 22.572 22.900 79.509 1.00 5.75 254 ASN B N 1
ATOM 4616 C CA . ASN B 2 254 ? 23.374 23.282 80.697 1.00 7.67 254 ASN B CA 1
ATOM 4617 C C . ASN B 2 254 ? 23.693 22.059 81.569 1.00 8.35 254 ASN B C 1
ATOM 4618 O O . ASN B 2 254 ? 22.754 21.370 82.036 1.00 8.11 254 ASN B O 1
ATOM 4623 N N . THR B 2 255 ? 24.995 21.794 81.778 1.00 3.56 255 THR B N 1
ATOM 4624 C CA . THR B 2 255 ? 25.450 20.754 82.718 1.00 5.74 255 THR B CA 1
ATOM 4625 C C . THR B 2 255 ? 26.346 21.316 83.837 1.00 9.64 255 THR B C 1
ATOM 4626 O O . THR B 2 255 ? 26.928 20.544 84.613 1.00 8.19 255 THR B O 1
ATOM 4630 N N . ALA B 2 256 ? 26.424 22.651 83.925 1.00 10.13 256 ALA B N 1
ATOM 4631 C CA . ALA B 2 256 ? 27.300 23.339 84.890 1.00 8.05 256 ALA B CA 1
ATOM 4632 C C . ALA B 2 256 ? 26.658 23.500 86.286 1.00 9.59 256 ALA B C 1
ATOM 4633 O O . ALA B 2 256 ? 26.607 22.533 87.055 1.00 10.23 256 ALA B O 1
ATOM 4635 N N . ARG B 2 257 ? 26.179 24.699 86.629 1.00 11.21 257 ARG B N 1
ATOM 4636 C CA . ARG B 2 257 ? 25.295 24.867 87.794 1.00 11.34 257 ARG B CA 1
ATOM 4637 C C . ARG B 2 257 ? 24.022 25.639 87.385 1.00 9.63 257 ARG B C 1
ATOM 4638 O O . ARG B 2 257 ? 24.035 26.425 86.423 1.00 8.72 257 ARG B O 1
ATOM 4646 N N . GLY B 2 258 ? 22.925 25.410 88.104 1.00 9.87 258 GLY B N 1
ATOM 4647 C CA . GLY B 2 258 ? 21.611 25.995 87.744 1.00 8.04 258 GLY B CA 1
ATOM 4648 C C . GLY B 2 258 ? 21.586 27.522 87.545 1.00 8.34 258 GLY B C 1
ATOM 4649 O O . GLY B 2 258 ? 21.098 27.991 86.510 1.00 8.72 258 GLY B O 1
ATOM 4650 N N . PRO B 2 259 ? 22.087 28.313 88.526 1.00 10.09 259 PRO B N 1
ATOM 4651 C CA . PRO B 2 259 ? 22.024 29.779 88.369 1.00 11.58 259 PRO B CA 1
ATOM 4652 C C . PRO B 2 259 ? 22.916 30.412 87.285 1.00 11.76 259 PRO B C 1
ATOM 4653 O O . PRO B 2 259 ? 22.865 31.629 87.126 1.00 11.56 259 PRO B O 1
ATOM 4657 N N . VAL B 2 260 ? 23.711 29.623 86.560 1.00 8.72 260 VAL B N 1
ATOM 4658 C CA . VAL B 2 260 ? 24.497 30.193 85.432 1.00 8.00 260 VAL B CA 1
ATOM 4659 C C . VAL B 2 260 ? 23.563 30.760 84.323 1.00 10.69 260 VAL B C 1
ATOM 4660 O O . VAL B 2 260 ? 23.896 31.769 83.654 1.00 7.54 260 VAL B O 1
ATOM 4664 N N . ILE B 2 261 ? 22.382 30.137 84.180 1.00 9.31 261 ILE B N 1
ATOM 4665 C CA . ILE B 2 261 ? 21.313 30.633 83.273 1.00 7.87 261 ILE B CA 1
ATOM 4666 C C . ILE B 2 261 ? 20.121 31.211 84.055 1.00 11.01 261 ILE B C 1
ATOM 4667 O O . ILE B 2 261 ? 19.596 30.550 84.953 1.00 10.10 261 ILE B O 1
ATOM 4672 N N . SER B 2 262 ? 19.685 32.424 83.697 1.00 8.78 262 SER B N 1
ATOM 4673 C CA . SER B 2 262 ? 18.503 33.046 84.335 1.00 8.99 262 SER B CA 1
ATOM 4674 C C . SER B 2 262 ? 17.207 32.285 83.934 1.00 12.30 262 SER B C 1
ATOM 4675 O O . SER B 2 262 ? 16.842 32.249 82.745 1.00 10.91 262 SER B O 1
ATOM 4678 N N . GLN B 2 263 ? 16.543 31.660 84.905 1.00 12.23 263 GLN B N 1
ATOM 4679 C CA . GLN B 2 263 ? 15.305 30.899 84.634 1.00 13.78 263 GLN B CA 1
ATOM 4680 C C . GLN B 2 263 ? 14.227 31.735 83.917 1.00 11.38 263 GLN B C 1
ATOM 4681 O O . GLN B 2 263 ? 13.652 31.300 82.911 1.00 11.03 263 GLN B O 1
ATOM 4687 N N . ASP B 2 264 ? 13.989 32.947 84.411 1.00 11.28 264 ASP B N 1
ATOM 4688 C CA . ASP B 2 264 ? 12.989 33.829 83.803 1.00 14.46 264 ASP B CA 1
ATOM 4689 C C . ASP B 2 264 ? 13.307 34.207 82.353 1.00 12.42 264 ASP B C 1
ATOM 4690 O O . ASP B 2 264 ? 12.409 34.180 81.502 1.00 10.66 264 ASP B O 1
ATOM 4695 N N . ALA B 2 265 ? 14.578 34.526 82.063 1.00 9.98 265 ALA B N 1
ATOM 4696 C CA . ALA B 2 265 ? 15.001 34.837 80.682 1.00 11.67 265 ALA B CA 1
ATOM 4697 C C . ALA B 2 265 ? 14.828 33.635 79.742 1.00 10.67 265 ALA B C 1
ATOM 4698 O O . ALA B 2 265 ? 14.416 33.798 78.572 1.00 9.56 265 ALA B O 1
ATOM 4700 N N . LEU B 2 266 ? 15.151 32.437 80.251 1.00 8.62 266 LEU B N 1
ATOM 4701 C CA . LEU B 2 266 ? 15.027 31.186 79.460 1.00 9.04 266 LEU B CA 1
ATOM 4702 C C . LEU B 2 266 ? 13.549 30.925 79.084 1.00 10.79 266 LEU B C 1
ATOM 4703 O O . LEU B 2 266 ? 13.234 30.668 77.898 1.00 9.23 266 LEU B O 1
ATOM 4708 N N . ILE B 2 267 ? 12.664 31.021 80.092 1.00 11.72 267 ILE B N 1
ATOM 4709 C CA . ILE B 2 267 ? 11.199 30.875 79.913 1.00 11.80 267 ILE B CA 1
ATOM 4710 C C . ILE B 2 267 ? 10.682 31.814 78.821 1.00 10.51 267 ILE B C 1
ATOM 4711 O O . ILE B 2 267 ? 9.945 31.391 77.935 1.00 11.21 267 ILE B O 1
ATOM 4716 N N . ALA B 2 268 ? 11.095 33.082 78.875 1.00 10.00 268 ALA B N 1
ATOM 4717 C CA . ALA B 2 268 ? 10.647 34.107 77.920 1.00 10.68 268 ALA B CA 1
ATOM 4718 C C . ALA B 2 268 ? 11.075 33.823 76.480 1.00 10.76 268 ALA B C 1
ATOM 4719 O O . ALA B 2 268 ? 10.306 34.028 75.531 1.00 11.74 268 ALA B O 1
ATOM 4721 N N . ALA B 2 269 ? 12.322 33.371 76.327 1.00 12.03 269 ALA B N 1
ATOM 4722 C CA . ALA B 2 269 ? 12.895 33.050 75.008 1.00 10.24 269 ALA B CA 1
ATOM 4723 C C . ALA B 2 269 ? 12.245 31.819 74.362 1.00 9.58 269 ALA B C 1
ATOM 4724 O O . ALA B 2 269 ? 12.124 31.761 73.139 1.00 9.56 269 ALA B O 1
ATOM 4726 N N . LEU B 2 270 ? 11.818 30.842 75.180 1.00 9.94 270 LEU B N 1
ATOM 4727 C CA . LEU B 2 270 ? 11.023 29.726 74.672 1.00 9.22 270 LEU B CA 1
ATOM 4728 C C . LEU B 2 270 ? 9.593 30.185 74.314 1.00 10.26 270 LEU B C 1
ATOM 4729 O O . LEU B 2 270 ? 9.080 29.850 73.240 1.00 9.84 270 LEU B O 1
ATOM 4734 N N . LYS B 2 271 ? 8.948 30.946 75.208 1.00 11.11 271 LYS B N 1
ATOM 4735 C CA . LYS B 2 271 ? 7.592 31.482 74.919 1.00 14.84 271 LYS B CA 1
ATOM 4736 C C . LYS B 2 271 ? 7.477 32.255 73.593 1.00 15.28 271 LYS B C 1
ATOM 4737 O O . LYS B 2 271 ? 6.465 32.141 72.888 1.00 15.49 271 LYS B O 1
ATOM 4743 N N . SER B 2 272 ? 8.507 33.040 73.258 1.00 15.93 272 SER B N 1
ATOM 4744 C CA . SER B 2 272 ? 8.532 33.862 72.041 1.00 14.92 272 SER B CA 1
ATOM 4745 C C . SER B 2 272 ? 8.882 33.103 70.749 1.00 16.63 272 SER B C 1
ATOM 4746 O O . SER B 2 272 ? 8.711 33.635 69.656 1.00 16.71 272 SER B O 1
ATOM 4749 N N . GLY B 2 273 ? 9.402 31.883 70.869 1.00 13.42 273 GLY B N 1
ATOM 4750 C CA . GLY B 2 273 ? 9.896 31.146 69.699 1.00 15.48 273 GLY B CA 1
ATOM 4751 C C . GLY B 2 273 ? 11.351 31.406 69.327 1.00 14.06 273 GLY B C 1
ATOM 4752 O O . GLY B 2 273 ? 11.843 30.866 68.324 1.00 12.11 273 GLY B O 1
ATOM 4753 N N . LYS B 2 274 ? 12.043 32.252 70.097 1.00 10.90 274 LYS B N 1
ATOM 4754 C CA . LYS B 2 274 ? 13.479 32.489 69.843 1.00 11.48 274 LYS B CA 1
ATOM 4755 C C . LYS B 2 274 ? 14.234 31.165 69.935 1.00 11.07 274 LYS B C 1
ATOM 4756 O O . LYS B 2 274 ? 15.071 30.848 69.069 1.00 11.72 274 LYS B O 1
ATOM 4762 N N . LEU B 2 275 ? 13.951 30.410 70.997 1.00 8.95 275 LEU B N 1
ATOM 4763 C CA . LEU B 2 275 ? 14.480 29.046 71.145 1.00 8.12 275 LEU B CA 1
ATOM 4764 C C . LEU B 2 275 ? 13.439 28.009 70.730 1.00 9.58 275 LEU B C 1
ATOM 4765 O O . LEU B 2 275 ? 12.273 28.129 71.111 1.00 9.92 275 LEU B O 1
ATOM 4770 N N . LEU B 2 276 ? 13.858 27.010 69.938 1.00 5.94 276 LEU B N 1
ATOM 4771 C CA . LEU B 2 276 ? 13.038 25.825 69.650 1.00 8.95 276 LEU B CA 1
ATOM 4772 C C . LEU B 2 276 ? 12.948 24.873 70.852 1.00 8.42 276 LEU B C 1
ATOM 4773 O O . LEU B 2 276 ? 11.854 24.328 71.181 1.00 8.14 276 LEU B O 1
ATOM 4778 N N . SER B 2 277 ? 14.095 24.658 7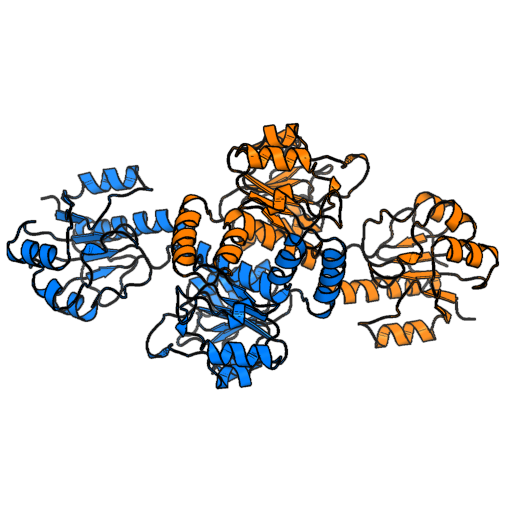1.494 1.00 9.49 277 SER B N 1
ATOM 4779 C CA . SER B 2 277 ? 14.234 23.593 72.502 1.00 9.19 277 SER B CA 1
ATOM 4780 C C . SER B 2 277 ? 15.399 23.895 73.465 1.00 10.64 277 SER B C 1
ATOM 4781 O O . SER B 2 277 ? 16.309 24.702 73.147 1.00 7.17 277 SER B O 1
ATOM 4784 N N . ALA B 2 278 ? 15.344 23.288 74.652 1.00 8.25 278 ALA B N 1
ATOM 4785 C CA . ALA B 2 278 ? 16.411 23.444 75.676 1.00 8.79 278 ALA B CA 1
ATOM 4786 C C . ALA B 2 278 ? 16.542 22.181 76.531 1.00 7.42 278 ALA B C 1
ATOM 4787 O O . ALA B 2 278 ? 15.571 21.410 76.660 1.00 5.86 278 ALA B O 1
ATOM 4789 N N . GLY B 2 279 ? 17.742 21.951 77.092 1.00 7.21 279 GLY B N 1
ATOM 4790 C CA . GLY B 2 279 ? 17.998 20.777 77.973 1.00 7.26 279 GLY B CA 1
ATOM 4791 C C . GLY B 2 279 ? 18.745 21.186 79.243 1.00 9.42 279 GLY B C 1
ATOM 4792 O O . GLY B 2 279 ? 19.840 21.734 79.150 1.00 8.29 279 GLY B O 1
ATOM 4793 N N . LEU B 2 280 ? 18.145 20.948 80.420 1.00 6.99 280 LEU B N 1
ATOM 4794 C CA . LEU B 2 280 ? 18.729 21.306 81.712 1.00 7.64 280 LEU B CA 1
ATOM 4795 C C . LEU B 2 280 ? 18.891 20.085 82.631 1.00 8.70 280 LEU B C 1
ATOM 4796 O O . LEU B 2 280 ? 17.874 19.453 83.031 1.00 9.82 280 LEU B O 1
ATOM 4801 N N . ASP B 2 281 ? 20.140 19.784 82.996 1.00 5.85 281 ASP B N 1
ATOM 4802 C CA . ASP B 2 281 ? 20.447 18.809 84.073 1.00 6.11 281 ASP B CA 1
ATOM 4803 C C . ASP B 2 281 ? 20.499 19.517 85.449 1.00 7.84 281 ASP B C 1
ATOM 4804 O O . ASP B 2 281 ? 20.398 18.871 86.492 1.00 9.79 281 ASP B O 1
ATOM 4809 N N . VAL B 2 282 ? 20.678 20.838 85.431 1.00 7.67 282 VAL B N 1
ATOM 4810 C CA . VAL B 2 282 ? 20.883 21.648 86.646 1.00 7.92 282 VAL B CA 1
ATOM 4811 C C . VAL B 2 282 ? 19.892 22.839 86.644 1.00 10.45 282 VAL B C 1
ATOM 4812 O O . VAL B 2 282 ? 19.554 23.372 85.571 1.00 9.07 282 VAL B O 1
ATOM 4816 N N . HIS B 2 283 ? 19.414 23.247 87.829 1.00 10.21 283 HIS B N 1
ATOM 4817 C CA . HIS B 2 283 ? 18.180 24.075 87.917 1.00 8.57 283 HIS B CA 1
ATOM 4818 C C . HIS B 2 283 ? 18.398 25.258 88.842 1.00 6.79 283 HIS B C 1
ATOM 4819 O O . HIS B 2 283 ? 19.065 25.091 89.867 1.00 8.39 283 HIS B O 1
ATOM 4826 N N . GLU B 2 284 ? 17.914 26.453 88.475 1.00 7.39 284 GLU B N 1
ATOM 4827 C CA . GLU B 2 284 ? 18.241 27.672 89.284 1.00 7.24 284 GLU B CA 1
ATOM 4828 C C . GLU B 2 284 ? 17.849 27.528 90.777 1.00 10.41 284 GLU B C 1
ATOM 4829 O O . GLU B 2 284 ? 18.630 27.918 91.661 1.00 10.10 284 GLU B O 1
ATOM 4835 N N . PHE B 2 285 ? 16.658 26.972 91.026 1.00 11.82 285 PHE B N 1
ATOM 4836 C CA . PHE B 2 285 ? 16.111 26.761 92.400 1.00 11.65 285 PHE B CA 1
ATOM 4837 C C . PHE B 2 285 ? 16.083 25.294 92.847 1.00 12.91 285 PHE B C 1
ATOM 4838 O O . PHE B 2 285 ? 15.254 24.879 93.695 1.00 11.01 285 PHE B O 1
ATOM 4846 N N . GLU B 2 286 ? 17.034 24.523 92.313 1.00 10.25 286 GLU B N 1
ATOM 4847 C CA . GLU B 2 286 ? 17.255 23.114 92.687 1.00 12.51 286 GLU B CA 1
ATOM 4848 C C . GLU B 2 286 ? 17.155 22.907 94.219 1.00 12.42 286 GLU B C 1
ATOM 4849 O O . GLU B 2 286 ? 17.788 23.637 94.979 1.00 12.06 286 GLU B O 1
ATOM 4855 N N . PRO B 2 287 ? 16.383 21.894 94.681 1.00 14.64 287 PRO B N 1
ATOM 4856 C CA . PRO B 2 287 ? 15.703 20.812 93.962 1.00 12.48 287 PRO B CA 1
ATOM 4857 C C . PRO B 2 287 ? 14.266 21.063 93.429 1.00 13.58 287 PRO B C 1
ATOM 4858 O O . PRO B 2 287 ? 13.606 20.076 93.075 1.00 14.79 287 PRO B O 1
ATOM 4862 N N . ASN B 2 288 ? 13.778 22.311 93.354 1.00 12.80 288 ASN B N 1
ATOM 4863 C CA . ASN B 2 288 ? 12.501 22.559 92.625 1.00 14.87 288 ASN B CA 1
ATOM 4864 C C . ASN B 2 288 ? 12.783 22.899 91.163 1.00 14.48 288 ASN B C 1
ATOM 4865 O O . ASN B 2 288 ? 13.456 23.901 90.853 1.00 15.54 288 ASN B O 1
ATOM 4870 N N . VAL B 2 289 ? 12.261 22.052 90.289 1.00 13.03 289 VAL B N 1
ATOM 4871 C CA . VAL B 2 289 ? 12.310 22.237 88.842 1.00 12.69 289 VAL B CA 1
ATOM 4872 C C . VAL B 2 289 ? 11.169 23.190 88.441 1.00 13.69 289 VAL B C 1
ATOM 4873 O O . VAL B 2 289 ? 10.070 23.117 89.005 1.00 14.59 289 VAL B O 1
ATOM 4877 N N . SER B 2 290 ? 11.424 24.047 87.451 1.00 12.45 290 SER B N 1
ATOM 4878 C CA . SER B 2 290 ? 10.462 25.063 86.973 1.00 13.80 290 SER B CA 1
ATOM 4879 C C . SER B 2 290 ? 9.142 24.471 86.455 1.00 12.17 290 SER B C 1
ATOM 4880 O O . SER B 2 290 ? 9.134 23.727 85.466 1.00 12.35 290 SER B O 1
ATOM 4883 N N . LYS B 2 291 ? 8.023 24.805 87.106 1.00 15.04 291 LYS B N 1
ATOM 4884 C CA . LYS B 2 291 ? 6.711 24.357 86.615 1.00 17.26 291 LYS B CA 1
ATOM 4885 C C . LYS B 2 291 ? 6.369 24.946 85.234 1.00 15.03 291 LYS B C 1
ATOM 4886 O O . LYS B 2 291 ? 5.771 24.263 84.402 1.00 14.26 291 LYS B O 1
ATOM 4892 N N . GLU B 2 292 ? 6.803 26.181 84.958 1.00 16.38 292 GLU B N 1
ATOM 4893 C CA . GLU B 2 292 ? 6.597 26.755 83.624 1.00 16.68 292 GLU B CA 1
ATOM 4894 C C . GLU B 2 292 ? 7.330 25.965 82.515 1.00 18.35 292 GLU B C 1
ATOM 4895 O O . GLU B 2 292 ? 6.776 25.756 81.431 1.00 15.34 292 GLU B O 1
ATOM 4901 N N . LEU B 2 293 ? 8.565 25.521 82.785 1.00 12.87 293 LEU B N 1
ATOM 4902 C CA . LEU B 2 293 ? 9.303 24.713 81.798 1.00 13.12 293 LEU B CA 1
ATOM 4903 C C . LEU B 2 293 ? 8.706 23.319 81.618 1.00 11.31 293 LEU B C 1
ATOM 4904 O O . LEU B 2 293 ? 8.720 22.791 80.511 1.00 10.69 293 LEU B O 1
ATOM 4909 N N . ILE B 2 294 ? 8.197 22.729 82.707 1.00 9.94 294 ILE B N 1
ATOM 4910 C CA . ILE B 2 294 ? 7.555 21.407 82.658 1.00 12.23 294 ILE B CA 1
ATOM 4911 C C . ILE B 2 294 ? 6.327 21.412 81.729 1.00 12.73 294 ILE B C 1
ATOM 4912 O O . ILE B 2 294 ? 6.113 20.473 80.943 1.00 11.78 294 ILE B O 1
ATOM 4917 N N . GLU B 2 295 ? 5.536 22.480 81.798 1.00 14.80 295 GLU B N 1
ATOM 4918 C CA . GLU B 2 295 ? 4.301 22.575 80.996 1.00 19.95 295 GLU B CA 1
ATOM 4919 C C . GLU B 2 295 ? 4.477 22.815 79.468 1.00 22.38 295 GLU B C 1
ATOM 4920 O O . GLU B 2 295 ? 3.482 22.889 78.736 1.00 29.30 295 GLU B O 1
ATOM 4926 N N . MET B 2 296 ? 5.719 22.897 78.991 1.00 21.23 296 MET B N 1
ATOM 4927 C CA A MET B 2 296 ? 5.987 23.120 77.562 0.50 21.09 296 MET B CA 1
ATOM 4928 C CA B MET B 2 296 ? 6.024 23.130 77.571 0.50 19.18 296 MET B CA 1
ATOM 4929 C C . MET B 2 296 ? 6.253 21.827 76.791 1.00 19.49 296 MET B C 1
ATOM 4930 O O . MET B 2 296 ? 6.439 20.775 77.384 1.00 18.42 296 MET B O 1
ATOM 4939 N N . LYS B 2 297 ? 6.274 21.913 75.458 1.00 18.50 297 LYS B N 1
ATOM 4940 C CA . LYS B 2 297 ? 6.534 20.726 74.613 1.00 18.03 297 LYS B CA 1
ATOM 4941 C C . LYS B 2 297 ? 7.985 20.223 74.635 1.00 18.28 297 LYS B C 1
ATOM 4942 O O . LYS B 2 297 ? 8.232 19.018 74.780 1.00 14.99 297 LYS B O 1
ATOM 4948 N N . HIS B 2 298 ? 8.932 21.149 74.475 1.00 12.29 298 HIS B N 1
ATOM 4949 C CA . HIS B 2 298 ? 10.295 20.785 74.069 1.00 11.70 298 HIS B CA 1
ATOM 4950 C C . HIS B 2 298 ? 11.428 21.136 75.070 1.00 10.54 298 HIS B C 1
ATOM 4951 O O . HIS B 2 298 ? 12.559 21.480 74.664 1.00 10.50 298 HIS B O 1
ATOM 4958 N N . VAL B 2 299 ? 11.155 21.031 76.370 1.00 9.62 299 VAL B N 1
ATOM 4959 C CA . VAL B 2 299 ? 12.224 21.226 77.374 1.00 9.15 299 VAL B CA 1
ATOM 4960 C C . VAL B 2 299 ? 12.589 19.872 78.029 1.00 11.72 299 VAL B C 1
ATOM 4961 O O . VAL B 2 299 ? 11.740 19.233 78.668 1.00 12.10 299 VAL B O 1
ATOM 4965 N N . THR B 2 300 ? 13.834 19.440 77.845 1.00 6.78 300 THR B N 1
ATOM 4966 C CA . THR B 2 300 ? 14.363 18.200 78.431 1.00 7.31 300 THR B CA 1
ATOM 4967 C C . THR B 2 300 ? 14.890 18.518 79.845 1.00 9.03 300 THR B C 1
ATOM 4968 O O . THR B 2 300 ? 15.718 19.431 80.030 1.00 8.52 300 THR B O 1
ATOM 4972 N N . LEU B 2 301 ? 14.388 17.782 80.842 1.00 8.66 301 LEU B N 1
ATOM 4973 C CA . LEU B 2 301 ? 14.715 18.038 82.261 1.00 6.31 301 LEU B CA 1
ATOM 4974 C C . LEU B 2 301 ? 15.163 16.761 83.002 1.00 8.17 301 LEU B C 1
ATOM 4975 O O . LEU B 2 301 ? 14.432 15.767 83.027 1.00 6.89 301 LEU B O 1
ATOM 4980 N N . THR B 2 302 ? 16.360 16.784 83.595 1.00 8.17 302 THR B N 1
ATOM 4981 C CA . THR B 2 302 ? 16.900 15.623 84.368 1.00 7.74 302 THR B CA 1
ATOM 4982 C C . THR B 2 302 ? 17.263 16.009 85.841 1.00 7.24 302 THR B C 1
ATOM 4983 O O . THR B 2 302 ? 17.460 17.197 86.152 1.00 8.11 302 THR B O 1
ATOM 4987 N N . THR B 2 303 ? 17.326 15.021 86.743 1.00 5.59 303 THR B N 1
ATOM 4988 C CA . THR B 2 303 ? 17.592 15.253 88.182 1.00 6.86 303 THR B CA 1
ATOM 4989 C C . THR B 2 303 ? 19.098 15.378 88.588 1.00 9.40 303 THR B C 1
ATOM 4990 O O . THR B 2 303 ? 19.571 14.637 89.476 1.00 9.03 303 THR B O 1
ATOM 4994 N N . HIS B 2 304 ? 19.827 16.324 87.972 1.00 6.86 304 HIS B N 1
ATOM 4995 C CA . HIS B 2 304 ? 21.276 16.543 88.258 1.00 7.90 304 HIS B CA 1
ATOM 4996 C C . HIS B 2 304 ? 22.069 15.209 88.246 1.00 7.84 304 HIS B C 1
ATOM 4997 O O . HIS B 2 304 ? 22.829 14.891 89.187 1.00 7.43 304 HIS B O 1
ATOM 5004 N N . ILE B 2 305 ? 21.882 14.432 87.175 1.00 7.15 305 ILE B N 1
ATOM 5005 C CA . ILE B 2 305 ? 22.599 13.155 87.020 1.00 5.85 305 ILE B CA 1
ATOM 5006 C C . ILE B 2 305 ? 23.951 13.226 86.274 1.00 5.05 305 ILE B C 1
ATOM 5007 O O . ILE B 2 305 ? 24.590 12.195 86.081 1.00 6.37 305 ILE B O 1
ATOM 5012 N N . GLY B 2 306 ? 24.390 14.423 85.877 1.00 6.76 306 GLY B N 1
ATOM 5013 C CA . GLY B 2 306 ? 25.647 14.551 85.085 1.00 6.53 306 GLY B CA 1
ATOM 5014 C C . GLY B 2 306 ? 26.787 13.601 85.482 1.00 6.71 306 GLY B C 1
ATOM 5015 O O . GLY B 2 306 ? 27.285 12.797 84.660 1.00 6.18 306 GLY B O 1
ATOM 5016 N N . GLY B 2 307 ? 27.202 13.683 86.742 1.00 5.92 307 GLY B N 1
ATOM 5017 C CA . GLY B 2 307 ? 28.322 12.871 87.236 1.00 8.74 307 GLY B CA 1
ATOM 5018 C C . GLY B 2 307 ? 27.947 11.527 87.862 1.00 10.69 307 GLY B C 1
ATOM 5019 O O . GLY B 2 307 ? 28.817 10.816 88.388 1.00 9.68 307 GLY B O 1
ATOM 5020 N N . VAL B 2 308 ? 26.664 11.185 87.804 1.00 9.34 308 VAL B N 1
ATOM 5021 C CA . VAL B 2 308 ? 26.115 10.011 88.528 1.00 7.81 308 VAL B CA 1
ATOM 5022 C C . VAL B 2 308 ? 26.322 8.716 87.722 1.00 9.24 308 VAL B C 1
ATOM 5023 O O . VAL B 2 308 ? 25.501 8.354 86.851 1.00 7.07 308 VAL B O 1
ATOM 5027 N N . ALA B 2 309 ? 27.446 8.036 88.005 1.00 6.92 309 ALA B N 1
ATOM 5028 C CA . ALA B 2 309 ? 27.816 6.756 87.362 1.00 6.86 309 ALA B CA 1
ATOM 5029 C C . ALA B 2 309 ? 28.731 6.030 88.338 1.00 8.15 309 ALA B C 1
ATOM 5030 O O . ALA B 2 309 ? 29.541 6.677 89.014 1.00 7.37 309 ALA B O 1
ATOM 5032 N N . ILE B 2 310 ? 28.589 4.711 88.452 1.00 6.20 310 ILE B N 1
ATOM 5033 C CA . ILE B 2 310 ? 29.426 3.929 89.404 1.00 7.95 310 ILE B CA 1
ATOM 5034 C C . ILE B 2 310 ? 30.968 4.131 89.242 1.00 7.14 310 ILE B C 1
ATOM 5035 O O . ILE B 2 310 ? 31.689 4.181 90.244 1.00 9.28 310 ILE B O 1
ATOM 5040 N N . GLU B 2 311 ? 31.449 4.289 88.006 1.00 6.87 311 GLU B N 1
ATOM 5041 C CA . GLU B 2 311 ? 32.881 4.590 87.726 1.00 7.29 311 GLU B CA 1
ATOM 5042 C C . GLU B 2 311 ? 33.358 5.928 88.311 1.00 6.29 311 GLU B C 1
ATOM 5043 O O . GLU B 2 311 ? 34.521 6.055 88.760 1.00 7.61 311 GLU B O 1
ATOM 5049 N N . THR B 2 312 ? 32.480 6.932 88.305 1.00 7.28 312 THR B N 1
ATOM 5050 C CA . THR B 2 312 ? 32.771 8.208 89.011 1.00 7.01 312 THR B CA 1
ATOM 5051 C C . THR B 2 312 ? 33.016 7.943 90.508 1.00 7.63 312 THR B C 1
ATOM 5052 O O . THR B 2 312 ? 33.987 8.445 91.091 1.00 5.86 312 THR B O 1
ATOM 5056 N N . PHE B 2 313 ? 32.139 7.144 91.117 1.00 8.10 313 PHE B N 1
ATOM 5057 C CA . PHE B 2 313 ? 32.180 6.902 92.572 1.00 7.82 313 PHE B CA 1
ATOM 5058 C C . PHE B 2 313 ? 33.432 6.092 92.963 1.00 8.43 313 PHE B C 1
ATOM 5059 O O . PHE B 2 313 ? 34.035 6.349 94.024 1.00 7.62 313 PHE B O 1
ATOM 5067 N N . HIS B 2 314 ? 33.829 5.124 92.125 1.00 8.22 314 HIS B N 1
ATOM 5068 C CA . HIS B 2 314 ? 35.114 4.393 92.313 1.00 8.46 314 HIS B CA 1
ATOM 5069 C C . HIS B 2 314 ? 36.286 5.394 92.389 1.00 8.69 314 HIS B C 1
ATOM 5070 O O . HIS B 2 314 ? 37.170 5.297 93.269 1.00 8.40 314 HIS B O 1
ATOM 5077 N N . GLU B 2 315 ? 36.307 6.353 91.458 1.00 7.78 315 GLU B N 1
ATOM 5078 C CA . GLU B 2 315 ? 37.384 7.344 91.439 1.00 9.63 315 GLU B CA 1
ATOM 5079 C C . GLU B 2 315 ? 37.326 8.361 92.615 1.00 7.34 315 GLU B C 1
ATOM 5080 O O . GLU B 2 315 ? 38.395 8.773 93.116 1.00 6.63 315 GLU B O 1
ATOM 5086 N N . PHE B 2 316 ? 36.120 8.751 93.067 1.00 4.66 316 PHE B N 1
ATOM 5087 C CA . PHE B 2 316 ? 35.968 9.566 94.312 1.00 5.26 316 PHE B CA 1
ATOM 5088 C C . PHE B 2 316 ? 36.634 8.846 95.517 1.00 9.28 316 PHE B C 1
ATOM 5089 O O . PHE B 2 316 ? 37.405 9.455 96.273 1.00 8.25 316 PHE B O 1
ATOM 5097 N N . GLU B 2 317 ? 36.306 7.562 95.717 1.00 8.05 317 GLU B N 1
ATOM 5098 C CA . GLU B 2 317 ? 36.910 6.759 96.806 1.00 6.71 317 GLU B CA 1
ATOM 5099 C C . GLU B 2 317 ? 38.431 6.615 96.655 1.00 8.84 317 GLU B C 1
ATOM 5100 O O . GLU B 2 317 ? 39.163 6.797 97.641 1.00 5.76 317 GLU B O 1
ATOM 5106 N N . ARG B 2 318 ? 38.919 6.312 95.439 1.00 8.02 318 ARG B N 1
ATOM 5107 C CA . ARG B 2 318 ? 40.390 6.203 95.213 1.00 7.55 318 ARG B CA 1
ATOM 5108 C C . ARG B 2 318 ? 41.137 7.528 95.477 1.00 7.91 318 ARG B C 1
ATOM 5109 O O . ARG B 2 318 ? 42.169 7.530 96.158 1.00 8.74 318 ARG B O 1
ATOM 5117 N N . LEU B 2 319 ? 40.625 8.652 94.951 1.00 5.89 319 LEU B N 1
ATOM 5118 C CA . LEU B 2 319 ? 41.307 9.956 95.118 1.00 7.79 319 LEU B CA 1
ATOM 5119 C C . LEU B 2 319 ? 41.333 10.427 96.588 1.00 7.19 319 LEU B C 1
ATOM 5120 O O . LEU B 2 319 ? 42.389 10.844 97.094 1.00 7.51 319 LEU B O 1
ATOM 5125 N N . THR B 2 320 ? 40.193 10.358 97.271 1.00 7.34 320 THR B N 1
ATOM 5126 C CA . THR B 2 320 ? 40.138 10.797 98.695 1.00 6.73 320 THR B CA 1
ATOM 5127 C C . THR B 2 320 ? 41.119 10.013 99.585 1.00 7.46 320 THR B C 1
ATOM 5128 O O . THR B 2 320 ? 41.890 10.621 100.350 1.00 7.72 320 THR B O 1
ATOM 5132 N N . MET B 2 321 ? 41.094 8.675 99.484 1.00 6.52 321 MET B N 1
ATOM 5133 C CA . MET B 2 321 ? 41.974 7.814 100.308 1.00 5.14 321 MET B CA 1
ATOM 5134 C C . MET B 2 321 ? 43.458 8.012 99.964 1.00 8.48 321 MET B C 1
ATOM 5135 O O . MET B 2 321 ? 44.292 8.175 100.868 1.00 5.67 321 MET B O 1
ATOM 5140 N N . THR B 2 322 ? 43.783 8.010 98.659 1.00 6.67 322 THR B N 1
ATOM 5141 C CA . THR B 2 322 ? 45.162 8.192 98.177 1.00 7.51 322 THR B CA 1
ATOM 5142 C C . THR B 2 322 ? 45.758 9.560 98.519 1.00 7.48 322 THR B C 1
ATOM 5143 O O . THR B 2 322 ? 46.929 9.652 98.912 1.00 8.74 322 THR B O 1
ATOM 5147 N N . ASN B 2 323 ? 44.959 10.623 98.374 1.00 7.37 323 ASN B N 1
ATOM 5148 C CA . ASN B 2 323 ? 45.388 11.970 98.774 1.00 7.61 323 ASN B CA 1
ATOM 5149 C C . ASN B 2 323 ? 45.879 12.032 100.236 1.00 10.12 323 ASN B C 1
ATOM 5150 O O . ASN B 2 323 ? 46.985 12.555 100.531 1.00 6.34 323 ASN B O 1
ATOM 5155 N N . ILE B 2 324 ? 45.077 11.494 101.150 1.00 5.83 324 ILE B N 1
ATOM 5156 C CA . ILE B 2 324 ? 45.414 11.537 102.597 1.00 7.43 324 ILE B CA 1
ATOM 5157 C C . ILE B 2 324 ? 46.650 10.652 102.938 1.00 7.61 324 ILE B C 1
ATOM 5158 O O . ILE B 2 324 ? 47.536 11.054 103.730 1.00 7.40 324 ILE B O 1
ATOM 5163 N N . ASP B 2 325 ? 46.733 9.481 102.308 1.00 9.07 325 ASP B N 1
ATOM 5164 C CA . ASP B 2 325 ? 47.890 8.562 102.479 1.00 10.40 325 ASP B CA 1
ATOM 5165 C C . ASP B 2 325 ? 49.199 9.230 102.027 1.00 9.49 325 ASP B C 1
ATOM 5166 O O . ASP B 2 325 ? 50.179 9.281 102.794 1.00 10.01 325 ASP B O 1
ATOM 5171 N N . ARG B 2 326 ? 49.208 9.732 100.789 1.00 9.57 326 ARG B N 1
ATOM 5172 C CA . ARG B 2 326 ? 50.342 10.524 100.256 1.00 8.80 326 ARG B CA 1
ATOM 5173 C C . ARG B 2 326 ? 50.786 11.652 101.216 1.00 9.79 326 ARG B C 1
ATOM 5174 O O . ARG B 2 326 ? 51.959 11.733 101.570 1.00 10.39 326 ARG B O 1
ATOM 5182 N N . PHE B 2 327 ? 49.836 12.504 101.622 1.00 9.06 327 PHE B N 1
ATOM 5183 C CA . PHE B 2 327 ? 50.121 13.750 102.357 1.00 9.68 327 PHE B CA 1
ATOM 5184 C C . PHE B 2 327 ? 50.516 13.545 103.837 1.00 11.62 327 PHE B C 1
ATOM 5185 O O . PHE B 2 327 ? 51.338 14.300 104.364 1.00 12.94 327 PHE B O 1
ATOM 5193 N N . LEU B 2 328 ? 49.959 12.531 104.499 1.00 10.52 328 LEU B N 1
ATOM 5194 C CA . LEU B 2 328 ? 50.302 12.252 105.919 1.00 11.55 328 LEU B CA 1
ATOM 5195 C C . LEU B 2 328 ? 51.383 11.193 106.162 1.00 9.62 328 LEU B C 1
ATOM 5196 O O . LEU B 2 328 ? 52.075 11.241 107.200 1.00 9.91 328 LEU B O 1
ATOM 5201 N N . LEU B 2 329 ? 51.504 10.224 105.253 1.00 10.28 329 LEU B N 1
ATOM 5202 C CA . LEU B 2 329 ? 52.414 9.061 105.465 1.00 11.72 329 LEU B CA 1
ATOM 5203 C C . LEU B 2 329 ? 53.629 8.969 104.501 1.00 14.86 329 LEU B C 1
ATOM 5204 O O . LEU B 2 329 ? 54.700 8.463 104.883 1.00 15.14 329 LEU B O 1
ATOM 5209 N N . GLN B 2 330 ? 53.477 9.463 103.280 1.00 12.20 330 GLN B N 1
ATOM 5210 C CA . GLN B 2 330 ? 54.498 9.276 102.216 1.00 14.42 330 GLN B CA 1
ATOM 5211 C C . GLN B 2 330 ? 55.408 10.496 101.956 1.00 14.64 330 GLN B C 1
ATOM 5212 O O . GLN B 2 330 ? 56.368 10.408 101.174 1.00 13.94 330 GLN B O 1
ATOM 5218 N N . GLY B 2 331 ? 55.113 11.640 102.582 1.00 12.44 331 GLY B N 1
ATOM 5219 C CA . GLY B 2 331 ? 55.850 12.887 102.277 1.00 12.09 331 GLY B CA 1
ATOM 5220 C C . GLY B 2 331 ? 55.678 13.401 100.845 1.00 14.85 331 GLY B C 1
ATOM 5221 O O . GLY B 2 331 ? 56.551 14.105 100.330 1.00 13.54 331 GLY B O 1
ATOM 5222 N N . LYS B 2 332 ? 54.543 13.058 100.221 1.00 13.11 332 LYS B N 1
ATOM 5223 C CA . LYS B 2 332 ? 54.220 13.414 98.829 1.00 13.16 332 LYS B CA 1
ATOM 5224 C C . LYS B 2 332 ? 53.068 14.450 98.714 1.00 15.41 332 LYS B C 1
ATOM 5225 O O . LYS B 2 332 ? 52.151 14.463 99.545 1.00 11.73 332 LYS B O 1
ATOM 5231 N N . PRO B 2 333 ? 53.126 15.327 97.696 1.00 15.73 333 PRO B N 1
ATOM 5232 C CA . PRO B 2 333 ? 52.051 16.309 97.457 1.00 16.48 333 PRO B CA 1
ATOM 5233 C C . PRO B 2 333 ? 50.706 15.690 97.046 1.00 12.88 333 PRO B C 1
ATOM 5234 O O . PRO B 2 333 ? 50.665 14.569 96.516 1.00 14.03 333 PRO B O 1
ATOM 5238 N N . LEU B 2 334 ? 49.625 16.424 97.323 1.00 11.61 334 LEU B N 1
ATOM 5239 C CA . LEU B 2 334 ? 48.258 16.056 96.891 1.00 9.90 334 LEU B CA 1
ATOM 5240 C C . LEU B 2 334 ? 48.165 15.967 95.354 1.00 12.81 334 LEU B C 1
ATOM 5241 O O . LEU B 2 334 ? 48.845 16.711 94.630 1.00 12.77 334 LEU B O 1
ATOM 5246 N N . LEU B 2 335 ? 47.340 15.043 94.873 1.00 11.99 335 LEU B N 1
ATOM 5247 C CA . LEU B 2 335 ? 47.097 14.853 93.429 1.00 13.70 335 LEU B CA 1
ATOM 5248 C C . LEU B 2 335 ? 46.147 15.923 92.870 1.00 15.17 335 LEU B C 1
ATOM 5249 O O . LEU B 2 335 ? 46.299 16.374 91.719 1.00 13.12 335 LEU B O 1
ATOM 5254 N N . THR B 2 336 ? 45.181 16.332 93.697 1.00 10.62 336 THR B N 1
ATOM 5255 C CA . THR B 2 336 ? 44.095 17.257 93.288 1.00 10.99 336 THR B CA 1
ATOM 5256 C C . THR B 2 336 ? 43.848 18.404 94.283 1.00 9.47 336 THR B C 1
ATOM 5257 O O . THR B 2 336 ? 42.741 18.559 94.802 1.00 9.25 336 THR B O 1
ATOM 5261 N N . PRO B 2 337 ? 44.873 19.245 94.532 1.00 11.42 337 PRO B N 1
ATOM 5262 C CA . PRO B 2 337 ? 44.672 20.343 95.472 1.00 9.39 337 PRO B CA 1
ATOM 5263 C C . PRO B 2 337 ? 43.689 21.373 94.920 1.00 11.24 337 PRO B C 1
ATOM 5264 O O . PRO B 2 337 ? 43.563 21.522 93.689 1.00 10.83 337 PRO B O 1
ATOM 5268 N N . ALA B 2 338 ? 42.980 22.035 95.832 1.00 9.04 338 ALA B N 1
ATOM 5269 C CA . ALA B 2 338 ? 42.197 23.229 95.523 1.00 14.08 338 ALA B CA 1
ATOM 5270 C C . ALA B 2 338 ? 42.449 24.272 96.605 1.00 14.58 338 ALA B C 1
ATOM 5271 O O . ALA B 2 338 ? 42.377 23.965 97.814 1.00 14.08 338 ALA B O 1
ATOM 5273 N N . GLY B 2 339 ? 42.710 25.512 96.180 1.00 12.88 339 GLY B N 1
ATOM 5274 C CA . GLY B 2 339 ? 43.078 26.581 97.106 1.00 14.25 339 GLY B CA 1
ATOM 5275 C C . GLY B 2 339 ? 44.580 26.558 97.340 1.00 13.60 339 GLY B C 1
ATOM 5276 O O . GLY B 2 339 ? 45.327 26.083 96.478 1.00 14.66 339 GLY B O 1
ATOM 5277 N N . LYS B 2 340 ? 45.016 27.044 98.509 1.00 14.66 340 LYS B N 1
ATOM 5278 C CA . LYS B 2 340 ? 46.452 27.133 98.850 1.00 14.89 340 LYS B CA 1
ATOM 5279 C C . LYS B 2 340 ? 47.143 25.769 98.920 1.00 18.41 340 LYS B C 1
ATOM 5280 O O . LYS B 2 340 ? 46.561 24.792 99.415 1.00 17.80 340 LYS B O 1
ATOM 5286 N N . VAL B 2 341 ? 48.388 25.719 98.445 1.00 16.39 341 VAL B N 1
ATOM 5287 C CA . VAL B 2 341 ? 49.217 24.486 98.505 1.00 20.12 341 VAL B CA 1
ATOM 5288 C C . VAL B 2 341 ? 50.173 24.515 99.709 1.00 21.46 341 VAL B C 1
ATOM 5289 O O . VAL B 2 341 ? 50.797 25.552 99.986 1.00 19.53 341 VAL B O 1
ATOM 5293 N N . PHE B 2 342 ? 50.272 23.388 100.425 1.00 19.62 342 PHE B N 1
ATOM 5294 C CA . PHE B 2 342 ? 51.095 23.275 101.637 1.00 19.21 342 PHE B CA 1
ATOM 5295 C C . PHE B 2 342 ? 52.134 22.140 101.518 1.00 21.70 342 PHE B C 1
ATOM 5296 O O . PHE B 2 342 ? 51.930 21.176 100.780 1.00 22.44 342 PHE B O 1
ATOM 5304 N N . ALA B 2 343 ? 53.240 22.253 102.251 1.00 22.82 343 ALA B N 1
ATOM 5305 C CA . ALA B 2 343 ? 54.258 21.190 102.257 1.00 24.82 343 ALA B CA 1
ATOM 5306 C C . ALA B 2 343 ? 53.757 20.000 103.074 1.00 23.29 343 ALA B C 1
ATOM 5307 O O . ALA B 2 343 ? 53.190 20.207 104.157 1.00 23.07 343 ALA B O 1
ATOM 5309 N N . PRO B 2 344 ? 53.935 18.751 102.558 1.00 19.54 344 PRO B N 1
ATOM 5310 C CA . PRO B 2 344 ? 53.566 17.551 103.334 1.00 20.82 344 PRO B CA 1
ATOM 5311 C C . PRO B 2 344 ? 54.456 17.339 104.565 1.00 23.77 344 PRO B C 1
ATOM 5312 O O . PRO B 2 344 ? 55.552 17.873 104.611 1.00 21.39 344 PRO B O 1
ATOM 5316 N N . SER B 2 345 ? 53.977 16.565 105.543 1.00 26.80 345 SER B N 1
ATOM 5317 C CA . SER B 2 345 ? 54.782 16.199 106.721 1.00 30.39 345 SER B CA 1
ATOM 5318 C C . SER B 2 345 ? 56.073 15.503 106.284 1.00 30.91 345 SER B C 1
ATOM 5319 O O . SER B 2 345 ? 56.084 14.795 105.268 1.00 27.39 345 SER B O 1
#

Nearest PDB structures (foldseek):
  2w2k-assembly1_B  TM=1.003E+00  e=1.550E-72  Rhodotorula graminis
  2w2k-assembly1_A  TM=9.795E-01  e=8.433E-71  Rhodotorula graminis
  2w2l-assembly1_D  TM=9.976E-01  e=1.605E-68  Rhodotorula graminis
  2fss-assembly3_B-2  TM=8.219E-01  e=8.325E-26  [Candida] boidinii
  2j6i-assembly2_C  TM=8.144E-01  e=5.166E-26  [Candida] boidinii

Radius of gyration: 29.58 Å; Cα contacts (8 Å, |Δi|>4): 1442; chains: 2; bounding box: 66×58×101 Å

B-factor: mean 15.5, std 8.57, range [2.32, 59.78]

InterPro domains:
  IPR006139 D-isomer specific 2-hydroxyacid dehydrogenase, catalytic domain [PF00389] (52-331)
  IPR006140 D-isomer specific 2-hydroxyacid dehydrogenase, NAD-binding domain [PF02826] (124-306)
  IPR036291 NAD(P)-binding domain superfamily [SSF51735] (115-307)
  IPR050223 D-isomer specific 2-hydroxyacid dehydrogenase [PTHR10996] (4-334)

Sequence (689 aa):
PRPRVLLLGDPARHLDDLWSDFQQKFEVIPANLTTHDGFKQALREKRYGDFEAIIKLAVENGTESYPWNADLISHLPSSLKVFAAAGAGFDWLDLDALNERGVAFANSRGAGDTATSDLALYLILSVFRLASYSERAARTGDPETFNRVHLEIGKSAHNPRGHVLGAVGLGAIQKEIARKAVHGLGMKLVYYDVAPADAETEKALGAERVDSLEELARRSDCVSVSVPYMKLTHHLIDEAFFAAMKPGSRIVNTARGPVISQDALIAALKSGKLLSAGLDVHEFEPQVSKELIEMKHVTLTTHIGGVAIETFHEFERLTMTNIDRFLLQGKPLLTPAGKVFAPSSPRPRVLLLGDPARHLDDLWSDFQQKFEVIPANLTTHDGFKQALREKRYGDFEAIIKLAVENGTESYPWNADLISHLPSSLKVFAAAGAGFDWLDLDALNERGVAFANSRGAGDTATSDLALYLILSVFRLASYSERAARRTGDPETFNRVHLEIGKSAHNPRGHVLGAVGLGAIQKEIARKAVHGLGMKLVYYDVAPADAETEKALGAERVDSLEELARRSDCVSVSVPYMKLTHHLIDEAFFAAMKPGSRIVNTARGPVISQDALIAALKSGKLLSAGLDVHEFEPNVSKELIEMMKHVTLTTHIGGVAIETFHEFERLTMTNIDRFLLQGKPLLTPAGKVFAPS

Secondary structure (DSSP, 8-state):
---EEEE-SS--SS-HHHHHHHHHHSEEEE-----HHHHHHHHHTTTT---SEEEE-STTTTGGG--B-HHHHTTS-TT--EEEESSS--TTB-HHHHHHTT-EEE--TTTTHHHHHHHHHHHHHHHHHTHHHHHHHHTT--HHHHHHHHHHHHTT---STTPEEEEE--SHHHHHHHHIIIIIT--EEEEE-SSPPPHHHHHHHTPEE-SSHHHHHHH-SEEEE----SGGGTT-B-HHHHHHSPTTEEEEE-S-GGGB-HHHHHHHHHTTSEEEEEESS-TTTTS--HHHHTSSSEEE--S-TT-SHHHHHHHHHHHHHHHHIIIII----SSB-S-------/---EEEE-SS--SS-HHHHHHHHHHSEEEE-----HHHHHHHHHTTTT---SEEEE-STTTTGGG--B-HHHHTTS-TT--EEEESSS--TTB-HHHHHHTT-EEE--TTTTHHHHHHHHHHHHHHHHHTHHHHHHHHTT--HHHHHHHHHHHTTT---STTSEEEEE--SHHHHHHHHIIIIIT--EEEEE-SSPPPHHHHHHHT-EE-SSHHHHHHH-SEEEE----SGGGTT-B-HHHHHHSPTTEEEEE-S-GGGB-HHHHHHHHHTTSEEEEEESS-TTTTSPPHHHHTSSSEEE-SS-TT-SHHHHHHHHHHHHHHHHIIIII----SSB-SS-----

Organism: Rhodotorula graminis (NCBI:txid29898)

CATH classification: 3.40.50.720 (+1 more: 3.40.50.720)

Solvent-accessible surface area: 28702 Å² total; per-residue (Å²): 155,124,27,66,0,0,10,0,31,72,70,17,130,63,40,104,129,61,24,64,50,5,78,136,81,0,62,34,23,74,1,100,34,102,78,37,107,33,5,43,86,12,11,138,115,169,137,16,35,88,1,40,0,0,0,2,6,16,84,106,8,4,63,88,0,58,65,1,54,55,67,0,3,60,45,6,27,118,28,11,92,0,0,0,1,5,3,72,51,55,120,40,16,61,26,112,20,0,19,157,101,38,3,1,1,0,17,3,139,38,13,14,36,19,0,16,0,0,1,0,2,3,0,0,1,2,1,0,4,5,0,4,25,0,10,75,8,1,44,78,6,63,45,126,21,7,64,138,3,43,74,55,1,7,130,36,0,44,9,0,157,40,37,32,0,0,0,1,7,10,42,61,55,2,76,49,0,0,76,5,0,26,100,6,5,32,4,131,7,6,0,68,37,150,61,84,14,81,84,139,29,49,178,64,11,57,10,93,98,10,126,39,37,108,58,0,0,139,96,0,20,0,0,1,1,18,28,92,80,104,190,72,16,87,66,42,0,55,134,74,10,7,77,28,6,82,116,32,3,14,0,1,1,14,19,89,6,24,0,5,14,29,108,8,1,12,58,8,23,153,88,45,46,3,45,0,0,0,12,1,2,4,36,120,64,50,64,2,9,133,97,0,21,145,45,109,33,1,3,0,0,0,57,0,3,25,11,0,31,59,4,54,69,48,25,6,96,10,0,4,33,0,0,19,54,6,13,63,86,34,96,78,22,67,7,48,16,50,120,105,50,90,49,37,114,155,120,31,64,0,0,8,0,33,74,70,17,107,53,41,102,131,63,23,72,55,6,81,123,70,0,62,34,22,75,3,126,38,107,83,34,97,20,5,42,72,4,10,144,96,168,137,32,34,93,1,43,0,0,0,2,6,10,74,60,9,4,66,90,0,57,64,0,52,58,72,0,3,58,58,4,26,110,33,5,96,0,0,0,0,1,7,47,47,41,123,34,24,58,49,115,18,0,18,155,95,38,3,1,5,0,20,3,144,38,18,15,37,33,0,17,0,0,2,0,2,2,0,0,1,2,2,0,4,6,0,3,25,0,10,73,7,1,38,81,8,64,51,143,25,5,78,137,2,54,97,55,2,8,154,39,0,46,9,0,151,44,37,28,0,0,0,0,2,9,39,67,50,0,74,51,0,0,78,5,0,23,101,6,4,30,5,123,5,6,0,55,30,132,56,92,18,69,83,130,18,56,176,60,13,59,14,80,98,16,128,42,42,101,79,0,0,178,101,0,24,0,0,1,0,18,27,109,78,93,185,145,20,90,66,40,0,52,112,50,4,6,77,23,6,72,116,33,1,16,0,1,0,13,18,77,6,24,0,5,8,33,108,4,2,9,58,8,21,139,89,46,45,4,49,1,0,0,13,1,1,6,36,126,64,50,54,4,8,127,81,2,27,149,43,107,33,1,2,0,0,0,50,0,3,27,12,0,28,61,2,36,74,54,19,6,100,9,0,2,34,0,0,18,46,6,21,80,87,43,98,80,23,71,9,52,25,45,133,116,64,93,40,80

Foldseek 3Di:
DQAEEEEFFDQDDFDDVLSVVLVVSHPYHYQPADALVVSLVCLQVCVPPAGAEYEEQAPPTNCRNFQQDLSSLVSHDLNYAEYEYEDDDDPSHPVVSNVVSNHFYFYLPPLQLPLLLVVLLVFVQCQQQVVVLQVVQVVVVDPVSNVVVVVVSVVQHDQQAAFEEEEEDDDSSNLSNLLCSCVPRHHAYEYEDPDDDDPVSCVNSVYHYDDDLLVSQQRHQEYEYADADDPVQQQCPALVSLVSHAFQGEYEYLHAARSHDPVSVLVCCVVRSYNAYEYLHHVPPVDHDPSLVVDNHYHYHPSCSRPDPSSSVSSNVQRSVQVCQQEPVQHFRPGTDPDGDGGYD/DAAEEEEFFDQDDFCPPLSVVLVVRYPYHYLPADAQVVSLVCLQVCVVPAGAEYEAQDPPTNCRNFQQDLSSLVSHDLNYAEYEYEDDFDPRHPVVSCVVSNHFYFYLPPLQLVLLLVVLLVQVQCQQQVVVLQVVQVVVVDPVSNVVVVVVSVVQHDQQAAFEEEEEDCDRSNLSNLLCSCVPRHHAYEYEDPDDDPPVSCVNRVYHYDHDLLVSQQRHQEYEYADRDDPVQQQVPALSSLVSHAFAGEYEYLHAARSHDPVSVLVCCVVRSYPAYEYLHHVPPPDHDPSLVPDNHYHYHPSCRRPDVSSSVSSNVQRSVQCCQQAPVQHFRPGTDDDGDGGD